Protein AF-0000000066072290 (afdb_homodimer)

Solvent-accessible surface area (backbone atoms only — not comparable to full-atom values): 31280 Å² total; per-residue (Å²): 128,79,74,74,81,82,55,67,90,73,47,62,65,49,45,51,74,60,76,35,91,54,68,43,52,48,64,50,82,91,38,39,30,73,80,40,74,50,59,90,75,32,22,35,39,33,36,28,20,38,49,52,63,26,33,28,30,53,45,26,38,44,49,14,46,31,26,32,37,37,36,24,23,70,47,59,70,38,39,53,52,44,47,54,52,46,51,52,53,20,57,74,70,73,45,81,54,48,75,46,78,45,73,34,52,67,66,39,66,68,43,37,56,54,50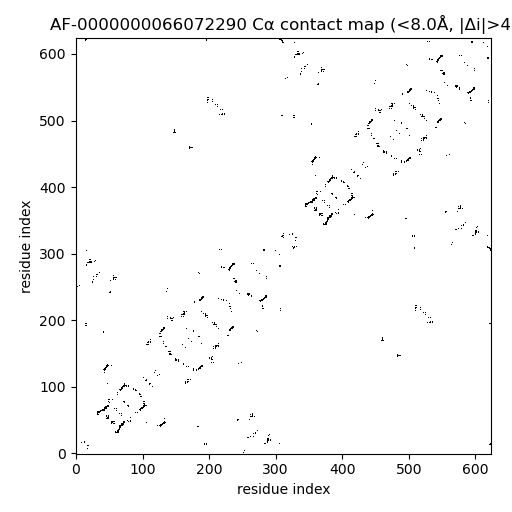,42,47,49,30,43,73,72,47,77,32,39,31,15,34,41,33,44,43,48,58,72,68,51,58,85,45,35,65,50,62,47,67,56,66,36,48,67,68,61,41,53,50,36,29,30,40,36,27,51,21,58,54,42,46,43,33,54,43,46,67,35,21,66,34,85,80,18,79,48,22,27,37,39,38,53,46,46,58,49,37,59,55,56,57,69,80,74,61,24,64,45,48,15,43,14,24,35,45,37,45,52,48,27,26,28,52,14,56,60,32,41,90,71,58,38,29,17,31,25,30,20,54,59,37,36,70,24,68,60,49,63,71,35,46,58,76,91,57,52,82,62,35,69,27,40,62,51,19,32,12,16,45,54,44,53,57,55,76,42,92,53,70,85,50,36,22,21,60,44,42,38,29,41,34,65,68,57,47,58,73,39,42,66,60,35,61,75,67,56,38,37,32,76,43,38,38,115,127,80,75,75,82,83,58,69,91,72,47,61,65,49,44,53,73,59,77,35,90,53,68,42,52,49,65,49,80,91,38,40,29,73,80,39,76,50,58,90,75,32,23,35,39,32,37,29,21,39,49,51,64,26,34,27,32,53,45,26,38,43,49,15,46,32,25,32,38,37,37,24,23,71,47,58,69,38,39,53,53,44,48,52,52,44,49,51,53,20,56,75,70,75,45,81,52,48,75,45,78,45,72,33,52,67,66,39,64,69,42,37,56,54,51,42,48,48,29,41,74,73,48,78,32,40,31,15,33,41,33,45,41,47,58,73,67,51,58,84,46,33,66,48,61,46,66,56,65,36,48,68,66,61,41,53,49,36,30,31,41,36,26,52,20,57,54,38,46,44,32,53,43,46,67,35,21,66,34,86,80,19,79,47,20,28,38,39,37,52,45,44,56,49,37,60,54,57,60,86,62,74,61,26,65,44,49,15,44,14,23,35,43,37,43,51,47,26,27,27,52,14,55,60,32,42,93,71,57,39,29,18,31,24,31,20,54,59,37,37,71,24,69,60,51,62,71,35,47,57,75,90,58,52,82,64,37,69,26,39,62,52,19,32,12,17,46,52,45,54,57,54,77,44,92,54,70,86,50,36,22,21,60,44,42,36,28,42,34,66,69,57,47,59,73,40,42,66,59,35,60,74,67,56,37,38,33,77,42,38,36,116

Secondary structure (DSSP, 8-state):
-------GGGS-GGGSS-SSSSB-SS--GGG-GGG--PPTT-EEEEES-SSHHHHHHHHHHHHTT-SEEEEEES-HHHHHHHHHHHHHHHHHHT---EEEEEE--TT-HHHHHHHHHHHHHHHTT--SEEEE-------GGGG-SSGGGS-HHHHHHHHIIIIIHHHHHHHHHHHHHTSTT-S--EEEEE--GGGG--SGGGS-HHHHHHHHHHHHHHHHHHHHTGGGT-EEEEEE------HHHHHHS-GGGGGG--S-TTHHHHHHHHHHHS--GGGTT-EEETTB-HHHHHHTHHHHHHTT-SSEEE--/-------GGGS-GGGSS-SSSSB-SS--GGG-GGG--PPTT-EEEEES-SSHHHHHHHHHHHHTT-SEEEEEES-HHHHHHHHHHHHHHHHHHT---EEEEEE--TT-HHHHHHHHHHHHHHHTT--SEEEE-------GGGG-SSGGGS-HHHHHHHHIIIIIHHHHHHHHHHHHHTSTT-S--EEEEE--GGGG--STTSS-HHHHHHHHHHHHHHHHHHHHTGGGT-EEEEEE------HHHHHHS-GGGGGG--S-TTHHHHHHHHHHHS--GGGTT-EEETTB-HHHHHHTHHHHHHTT-SSEEE--

Sequence (624 aa):
MAQPELDLSKAPAHWGMNFTETTHQQPSRSIDPSNVTFPQGYTVVVIGAGKGIGEHIAKAYVQARAENIIITSRTGSDLDRVKKELETLAQQTGQAVKVSTLVQDATKPESYTKLKDLLEEGFNGRLDTLVFCAGGGPVGTLWTPRIDETDVDEWNESIALNFTGSYYAAKYLVPLMLRPQSQGKTIVNITSAASHFTGGNITPASYSIGKLALNRFTQILGENYADQGLVVVAVHPGSSPTPGALGSMPPSLHNILTDDQGLCGAVCVWISKKKREWISGRYICATWDMDELESKKEEIVKEDKLKWRMAVMAQPELDLSKAPAHWGMNFTETTHQQPSRSIDPSNVTFPQGYTVVVIGAGKGIGEHIAKAYVQARAENIIITSRTGSDLDRVKKELETLAQQTGQAVKVSTLVQDATKPESYTKLKDLLEEGFNGRLDTLVFCAGGGPVGTLWTPRIDETDVDEWNESIALNFTGSYYAAKYLVPLMLRPQSQGKTIVNITSAASHFTGGNITPASYSIGKLALNRFTQILGENYADQGLVVVAVHPGSSPTPGALGSMPPSLHNILTDDQGLCGAVCVWISKKKREWISGRYICATWDMDELESKKEEIVKEDKLKWRMAV

Organism: Aspergillus terreus (NCBI:txid33178)

Radius of gyration: 25.0 Å; Cα contacts (8 Å, |Δi|>4): 1398; chains: 2; bounding box: 60×80×58 Å

InterPro domains:
  IPR002347 Short-chain dehydrogenase/reductase SDR [PF00106] (43-242)
  IPR002347 Short-chain dehydrogenase/reductase SDR [PR00081] (43-60)
  IPR002347 Short-chain dehydrogenase/reductase SDR [PR00081] (125-136)
  IPR002347 Short-chain dehydrogenase/reductase SDR [PR00081] (179-195)
  IPR002347 Short-chain dehydrogenase/reductase SDR [PR00081] (207-226)
  IPR002347 Short-chain dehydrogenase/reductase SDR [PR00081] (228-245)
  IPR036291 NAD(P)-binding domain superfamily [SSF51735] (40-290)

Nearest PDB structures (foldseek):
  5vn2-assembly1_D  TM=8.833E-01  e=1.466E-14  Brucella melitensis bv. 1 str. 16M
  4one-assembly1_D  TM=8.668E-01  e=1.034E-14  Brucella melitensis bv. 1 str. 16M
  4one-assembly1_C  TM=8.614E-01  e=4.175E-14  Brucella melitensis bv. 1 str. 16M
  4cr7-assembly1_H-2  TM=8.077E-01  e=1.321E-11  Flavobacterium sp. 141-8
  2c7v-assembly1_D  TM=7.344E-01  e=5.210E-12  Trypanosoma brucei brucei

pLDDT: mean 93.48, std 9.18, range [27.25, 98.94]

Foldseek 3Di:
DPQPQDDCVPPPVQLQPCVDVAFALEDDPVLQLLVAAADPLAAEEQEPCLWFLNLLLQLSVLSNQRAEYEYEEQDPVSLVVSQVVSVVSNVVSVHHHHYHYDHDDLLDLVSLVVVQVCCCVPRVLEHAEYEYPFAAFQDDQQLDPDPVRDDPVSLVVRLSRLAVSVVSNCVRNLVSCLDPNHDQLEYEYEAASLLVDDDDSQGGPSNNVSRVNNLQVQLVSLVVCVVSQHAGEYEHQAQADIPRCCVRGPPSNNVRRRGDSNQSSSVSSVPRRDRDSLRGSFYHYSGHDVVSVVVCSVVCNVVVPRHDDDDD/DPQPQPDCVPPDVVLQPCVDVAFALEDDPVLQLLVAAADPLAAEEQEPCLWFLNLLLQLSVLSNQRAEYEYEEQDPVSLVVSQVVSVVSNVVSVHHHHYHYDHDDLLDLVSLVVVQVCCCVPRVLEHAEYEYPFAAFQDDQQLDPDPVRDDPVSLVVRLSRLAVSVVSNCVRNLVSCLDPNHDQLEYEYEAASLLVDDDRSQGGPSNNVSRVNNLQVQLVSLVVCVVSQHAGEYEHQAQADIPRCVVRGPPSNNVRRRGDSNQSSSVSSVPRSDRDSLRGSFYHYSGHDVVSVVVCSVVCNVVVPRGDDDDD

Structure (mmCIF, N/CA/C/O backbone):
data_AF-0000000066072290-model_v1
#
loop_
_entity.id
_entity.type
_entity.pdbx_description
1 polymer 'Short chain dehydrogenase pgmD'
#
loop_
_atom_site.group_PDB
_atom_site.id
_atom_site.type_symbol
_atom_site.label_atom_id
_atom_site.label_alt_id
_atom_site.label_comp_id
_atom_site.label_asym_id
_atom_site.label_entity_id
_atom_site.label_seq_id
_atom_site.pdbx_PDB_ins_code
_atom_site.Cartn_x
_atom_site.Cartn_y
_atom_site.Cartn_z
_atom_site.occupancy
_atom_site.B_iso_or_equiv
_atom_site.auth_seq_id
_atom_site.auth_comp_id
_atom_site.auth_asym_id
_atom_site.auth_atom_id
_atom_site.pdbx_PDB_model_num
ATOM 1 N N . MET A 1 1 ? -30.391 2.234 1.451 1 27.25 1 MET A N 1
ATOM 2 C CA . MET A 1 1 ? -30.359 2.174 -0.007 1 27.25 1 MET A CA 1
ATOM 3 C C . MET A 1 1 ? -29.562 0.96 -0.479 1 27.25 1 MET A C 1
ATOM 5 O O . MET A 1 1 ? -28.562 0.579 0.148 1 27.25 1 MET A O 1
ATOM 9 N N . ALA A 1 2 ? -30.203 0.191 -1.23 1 35.91 2 ALA A N 1
ATOM 10 C CA . ALA A 1 2 ? -29.656 -1.027 -1.816 1 35.91 2 ALA A CA 1
ATOM 11 C C . ALA A 1 2 ? -28.266 -0.77 -2.414 1 35.91 2 ALA A C 1
ATOM 13 O O . ALA A 1 2 ? -28.047 0.269 -3.039 1 35.91 2 ALA A O 1
ATOM 14 N N . GLN A 1 3 ? -27.25 -1.228 -1.858 1 45.97 3 GLN A N 1
ATOM 15 C CA . GLN A 1 3 ? -25.938 -1.09 -2.471 1 45.97 3 GLN A CA 1
ATOM 16 C C . GLN A 1 3 ? -26.016 -1.27 -3.984 1 45.97 3 GLN A C 1
ATOM 18 O O . GLN A 1 3 ? -26.641 -2.211 -4.473 1 45.97 3 GLN A O 1
ATOM 23 N N . PRO A 1 4 ? -25.844 -0.278 -4.766 1 50.09 4 PRO A N 1
ATOM 24 C CA . PRO A 1 4 ? -25.938 -0.445 -6.219 1 50.09 4 PRO A CA 1
ATOM 25 C C . PRO A 1 4 ? -25.25 -1.725 -6.707 1 50.09 4 PRO A C 1
ATOM 27 O O . PRO A 1 4 ? -24.297 -2.193 -6.098 1 50.09 4 PRO A O 1
ATOM 30 N N . GLU A 1 5 ? -25.984 -2.57 -7.465 1 55.88 5 GLU A N 1
ATOM 31 C CA . GLU A 1 5 ? -25.453 -3.75 -8.148 1 55.88 5 GLU A CA 1
ATOM 32 C C . GLU A 1 5 ? -24.109 -3.451 -8.812 1 55.88 5 GLU A C 1
ATOM 34 O O . GLU A 1 5 ? -24 -2.516 -9.602 1 55.88 5 GLU A O 1
ATOM 39 N N . LEU A 1 6 ? -23.062 -3.799 -8.195 1 63.84 6 LEU A N 1
ATOM 40 C CA . LEU A 1 6 ? -21.734 -3.652 -8.773 1 63.84 6 LEU A CA 1
ATOM 41 C C . LEU A 1 6 ? -21.625 -4.418 -10.094 1 63.84 6 LEU A C 1
ATOM 43 O O . LEU A 1 6 ? -21.828 -5.637 -10.117 1 63.84 6 LEU A O 1
ATOM 47 N N . ASP A 1 7 ? -21.766 -3.68 -11.211 1 70.19 7 ASP A N 1
ATOM 48 C CA . ASP A 1 7 ? -21.516 -4.254 -12.531 1 70.19 7 ASP A CA 1
ATOM 49 C C . ASP A 1 7 ? -20.062 -4.039 -12.953 1 70.19 7 ASP A C 1
ATOM 51 O O . ASP A 1 7 ? -19.719 -2.99 -13.508 1 70.19 7 ASP A O 1
ATOM 55 N N . LEU A 1 8 ? -19.25 -4.984 -12.789 1 71.25 8 LEU A N 1
ATOM 56 C CA . LEU A 1 8 ? -17.812 -4.898 -13.008 1 71.25 8 LEU A CA 1
ATOM 57 C C . LEU A 1 8 ? -17.5 -4.766 -14.5 1 71.25 8 LEU A C 1
ATOM 59 O O . LEU A 1 8 ? -16.406 -4.336 -14.867 1 71.25 8 LEU A O 1
ATOM 63 N N . SER A 1 9 ? -18.484 -5.109 -15.359 1 66.56 9 SER A N 1
ATOM 64 C CA . SER A 1 9 ? -18.25 -4.961 -16.797 1 66.56 9 SER A CA 1
ATOM 65 C C . SER A 1 9 ? -18.234 -3.492 -17.188 1 66.56 9 SER A C 1
ATOM 67 O O . SER A 1 9 ? -17.703 -3.145 -18.25 1 66.56 9 SER A O 1
ATOM 69 N N . LYS A 1 10 ? -18.781 -2.691 -16.297 1 74.81 10 LYS A N 1
ATOM 70 C CA . LYS A 1 10 ? -18.812 -1.259 -16.578 1 74.81 10 LYS A CA 1
ATOM 71 C C . LYS A 1 10 ? -17.844 -0.498 -15.695 1 74.81 10 LYS A C 1
ATOM 73 O O . LYS A 1 10 ? -17.938 0.721 -15.547 1 74.81 10 LYS A O 1
ATOM 78 N N . ALA A 1 11 ? -16.953 -1.314 -15.195 1 82.88 11 ALA A N 1
ATOM 79 C CA . ALA A 1 11 ? -15.977 -0.694 -14.312 1 82.88 11 ALA A CA 1
ATOM 80 C C . ALA A 1 11 ? -14.984 0.15 -15.102 1 82.88 11 ALA A C 1
ATOM 82 O O . ALA A 1 11 ? -14.742 -0.109 -16.281 1 82.88 11 ALA A O 1
ATOM 83 N N . PRO A 1 12 ? -14.469 1.221 -14.461 1 88.44 12 PRO A N 1
ATOM 84 C CA . PRO A 1 12 ? -13.406 1.981 -15.133 1 88.44 12 PRO A CA 1
ATOM 85 C C . PRO A 1 12 ? -12.258 1.098 -15.609 1 88.44 12 PRO A C 1
ATOM 87 O O . PRO A 1 12 ? -11.953 0.081 -14.977 1 88.44 12 PRO A O 1
ATOM 90 N N . ALA A 1 13 ? -11.648 1.51 -16.719 1 89.44 13 ALA A N 1
ATOM 91 C CA . ALA A 1 13 ? -10.578 0.729 -17.344 1 89.44 13 ALA A CA 1
ATOM 92 C C . ALA A 1 13 ? -9.453 0.458 -16.344 1 89.44 13 ALA A C 1
ATOM 94 O O . ALA A 1 13 ? -8.867 -0.626 -16.344 1 89.44 13 ALA A O 1
ATOM 95 N N . HIS A 1 14 ? -9.219 1.412 -15.461 1 92.69 14 HIS A N 1
ATOM 96 C CA . HIS A 1 14 ? -8.062 1.276 -14.578 1 92.69 14 HIS A CA 1
ATOM 97 C C . HIS A 1 14 ? -8.344 0.274 -13.461 1 92.69 14 HIS A C 1
ATOM 99 O O . HIS A 1 14 ? -7.445 -0.056 -12.68 1 92.69 14 HIS A O 1
ATOM 105 N N . TRP A 1 15 ? -9.57 -0.299 -13.375 1 90.94 15 TRP A N 1
ATOM 106 C CA . TRP A 1 15 ? -9.859 -1.355 -12.414 1 90.94 15 TRP A CA 1
ATOM 107 C C . TRP A 1 15 ? -9.297 -2.693 -12.891 1 90.94 15 TRP A C 1
ATOM 109 O O . TRP A 1 15 ? -9.297 -3.674 -12.141 1 90.94 15 TRP A O 1
ATOM 119 N N . GLY A 1 16 ? -8.836 -2.727 -14.102 1 87.62 16 GLY A N 1
ATOM 120 C CA . GLY A 1 16 ? -8.07 -3.869 -14.562 1 87.62 16 GLY A CA 1
ATOM 121 C C . GLY A 1 16 ? -8.922 -5.082 -14.867 1 87.62 16 GLY A C 1
ATOM 122 O O . GLY A 1 16 ? -8.43 -6.215 -14.859 1 87.62 16 GLY A O 1
ATOM 123 N N . MET A 1 17 ? -10.172 -4.848 -15.07 1 89.69 17 MET A N 1
ATOM 124 C CA . MET A 1 17 ? -11.055 -5.988 -15.281 1 89.69 17 MET A CA 1
ATOM 125 C C . MET A 1 17 ? -11.289 -6.23 -16.766 1 89.69 17 MET A C 1
ATOM 127 O O . MET A 1 17 ? -11.602 -7.352 -17.188 1 89.69 17 MET A O 1
ATOM 131 N N . ASN A 1 18 ? -11.102 -5.211 -17.594 1 90.5 18 ASN A N 1
ATOM 132 C CA . ASN A 1 18 ? -11.477 -5.297 -19.016 1 90.5 18 ASN A CA 1
ATOM 133 C C . ASN A 1 18 ? -10.352 -4.801 -19.922 1 90.5 18 ASN A C 1
ATOM 135 O O . ASN A 1 18 ? -10.609 -4.105 -20.906 1 90.5 18 ASN A O 1
ATOM 139 N N . PHE A 1 19 ? -9.18 -5 -19.516 1 95 19 PHE A N 1
ATOM 140 C CA . PHE A 1 19 ? -8.047 -4.574 -20.344 1 95 19 PHE A CA 1
ATOM 141 C C . PHE A 1 19 ? -8.062 -5.277 -21.688 1 95 19 PHE A C 1
ATOM 143 O O . PHE A 1 19 ? -7.766 -4.66 -22.719 1 95 19 PHE A O 1
ATOM 150 N N . THR A 1 20 ? -8.305 -6.59 -21.734 1 95.44 20 THR A N 1
ATOM 151 C CA . THR A 1 20 ? -8.578 -7.258 -23 1 95.44 20 THR A CA 1
ATOM 152 C C . THR A 1 20 ? -10.055 -7.129 -23.359 1 95.44 20 THR A C 1
ATOM 154 O O . THR A 1 20 ? -10.922 -7.117 -22.484 1 95.44 20 THR A O 1
ATOM 157 N N . GLU A 1 21 ? -10.32 -7 -24.578 1 93.69 21 GLU A N 1
ATOM 158 C CA . GLU A 1 21 ? -11.703 -6.91 -25.047 1 93.69 21 GLU A CA 1
ATOM 159 C C . GLU A 1 21 ? -12.461 -8.203 -24.75 1 93.69 21 GLU A C 1
ATOM 161 O O . GLU A 1 21 ? -13.633 -8.164 -24.375 1 93.69 21 GLU A O 1
ATOM 166 N N . THR A 1 22 ? -11.828 -9.281 -25.031 1 95.06 22 THR A N 1
ATOM 167 C CA . THR A 1 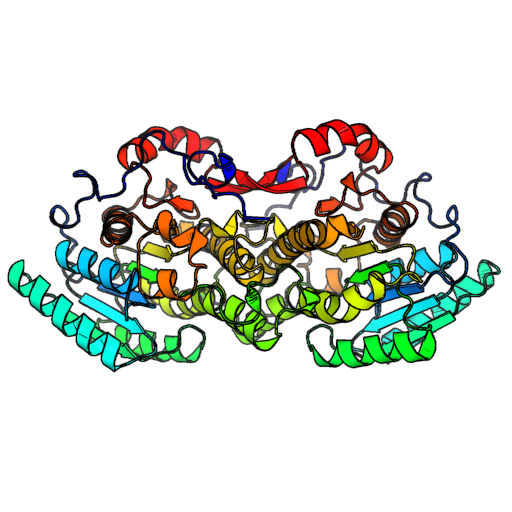22 ? -12.414 -10.594 -24.766 1 95.06 22 THR A CA 1
ATOM 168 C C . THR A 1 22 ? -12.078 -11.055 -23.359 1 95.06 22 THR A C 1
ATOM 170 O O . THR A 1 22 ? -10.938 -10.922 -22.906 1 95.06 22 THR A O 1
ATOM 173 N N . THR A 1 23 ? -13.039 -11.555 -22.609 1 94.12 23 THR A N 1
ATOM 174 C CA . THR A 1 23 ? -12.852 -12.156 -21.281 1 94.12 23 THR A CA 1
ATOM 175 C C . THR A 1 23 ? -13.445 -13.562 -21.25 1 94.12 23 THR A C 1
ATOM 177 O O . THR A 1 23 ? -14.25 -13.93 -22.094 1 94.12 23 THR A O 1
ATOM 180 N N . HIS A 1 24 ? -12.953 -14.367 -20.312 1 95.19 24 HIS A N 1
ATOM 181 C CA . HIS A 1 24 ? -13.367 -15.758 -20.188 1 95.19 24 HIS A CA 1
ATOM 182 C C . HIS A 1 24 ? -13.773 -16.078 -18.766 1 95.19 24 HIS A C 1
ATOM 184 O O . HIS A 1 24 ? -13.133 -15.625 -17.812 1 95.19 24 HIS A O 1
ATOM 190 N N . GLN A 1 25 ? -14.812 -16.891 -18.594 1 95 25 GLN A N 1
ATOM 191 C CA . GLN A 1 25 ? -15.203 -17.406 -17.281 1 95 25 GLN A CA 1
ATOM 192 C C . GLN A 1 25 ? -14.672 -18.828 -17.062 1 95 25 GLN A C 1
ATOM 194 O O . GLN A 1 25 ? -14.766 -19.359 -15.961 1 95 25 GLN A O 1
ATOM 199 N N . GLN A 1 26 ? -14.195 -19.375 -18.141 1 96.19 26 GLN A N 1
ATOM 200 C CA . GLN A 1 26 ? -13.523 -20.672 -18.156 1 96.19 26 GLN A CA 1
ATOM 201 C C . GLN A 1 26 ? -12.195 -20.594 -18.891 1 96.19 26 GLN A C 1
ATOM 203 O O . GLN A 1 26 ? -12 -19.734 -19.75 1 96.19 26 GLN A O 1
ATOM 208 N N . PRO A 1 27 ? -11.258 -21.5 -18.531 1 96.25 27 PRO A N 1
ATOM 209 C CA . PRO A 1 27 ? -10.008 -21.484 -19.281 1 96.25 27 PRO A CA 1
ATOM 210 C C . PRO A 1 27 ? -10.227 -21.703 -20.781 1 96.25 27 PRO A C 1
ATOM 212 O O . PRO A 1 27 ? -10.977 -22.594 -21.172 1 96.25 27 PRO A O 1
ATOM 215 N N . SER A 1 28 ? -9.625 -20.828 -21.562 1 94.44 28 SER A N 1
ATOM 216 C CA . SER A 1 28 ? -9.641 -21.047 -23 1 94.44 28 SER A CA 1
ATOM 217 C C . SER A 1 28 ? -8.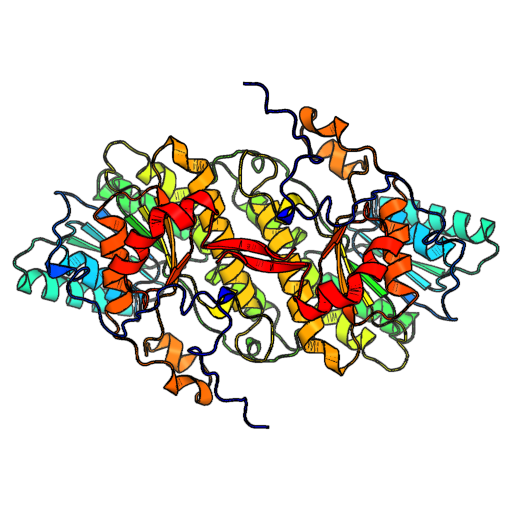758 -22.234 -23.391 1 94.44 28 SER A C 1
ATOM 219 O O . SER A 1 28 ? -7.984 -22.734 -22.562 1 94.44 28 SER A O 1
ATOM 221 N N . ARG A 1 29 ? -8.906 -22.672 -24.594 1 93.06 29 ARG A N 1
ATOM 222 C CA . ARG A 1 29 ? -8.109 -23.781 -25.094 1 93.06 29 ARG A CA 1
ATOM 223 C C . ARG A 1 29 ? -6.625 -23.453 -25.078 1 93.06 29 ARG A C 1
ATOM 225 O O . ARG A 1 29 ? -5.789 -24.312 -24.797 1 93.06 29 ARG A O 1
ATOM 232 N N . SER A 1 30 ? -6.309 -22.25 -25.281 1 94.31 30 SER A N 1
ATOM 233 C CA . SER A 1 30 ? -4.926 -21.812 -25.438 1 94.31 30 SER A CA 1
ATOM 234 C C . SER A 1 30 ? -4.172 -21.891 -24.125 1 94.31 30 SER A C 1
ATOM 236 O O . SER A 1 30 ? -2.939 -21.922 -24.109 1 94.31 30 SER A O 1
ATOM 238 N N . ILE A 1 31 ? -4.902 -21.938 -23 1 97.06 31 ILE A N 1
ATOM 239 C CA . ILE A 1 31 ? -4.184 -21.938 -21.734 1 97.06 31 ILE A CA 1
ATOM 240 C C . ILE A 1 31 ? -4.57 -23.172 -20.922 1 97.06 31 ILE A C 1
ATOM 242 O O . ILE A 1 31 ? -4.434 -23.172 -19.688 1 97.06 31 ILE A O 1
ATOM 246 N N . ASP A 1 32 ? -5.113 -24.188 -21.594 1 97.56 32 ASP A N 1
ATOM 247 C CA . ASP A 1 32 ? -5.465 -25.438 -20.922 1 97.56 32 ASP A CA 1
ATOM 248 C C . ASP A 1 32 ? -4.23 -26.109 -20.312 1 97.56 32 ASP A C 1
ATOM 250 O O . ASP A 1 32 ? -3.297 -26.469 -21.031 1 97.56 32 ASP A O 1
ATOM 254 N N . PRO A 1 33 ? -4.219 -26.312 -19.016 1 97.44 33 PRO A N 1
ATOM 255 C CA . PRO A 1 33 ? -3.029 -26.859 -18.359 1 97.44 33 PRO A CA 1
ATOM 256 C C . PRO A 1 33 ? -2.668 -28.266 -18.875 1 97.44 33 PRO A C 1
ATOM 258 O O . PRO A 1 33 ? -1.493 -28.641 -18.875 1 97.44 33 PRO A O 1
ATOM 261 N N . SER A 1 34 ? -3.633 -28.984 -19.328 1 95 34 SER A N 1
ATOM 262 C CA . SER A 1 34 ? -3.396 -30.359 -19.781 1 95 34 SER A CA 1
ATOM 263 C C . SER A 1 34 ? -2.537 -30.375 -21.047 1 95 34 SER A C 1
ATOM 265 O O . SER A 1 34 ? -2.01 -31.422 -21.422 1 95 34 SER A O 1
ATOM 267 N N . ASN A 1 35 ? -2.455 -29.203 -21.688 1 95.19 35 ASN A N 1
ATOM 268 C CA . ASN A 1 35 ? -1.646 -29.109 -22.891 1 95.19 35 ASN A CA 1
ATOM 269 C C . ASN A 1 35 ? -0.21 -28.703 -22.578 1 95.19 35 ASN A C 1
ATOM 271 O O . ASN A 1 35 ? 0.579 -28.422 -23.484 1 95.19 35 ASN A O 1
ATOM 275 N N . VAL A 1 36 ? 0.171 -28.625 -21.312 1 94.81 36 VAL A N 1
ATOM 276 C CA . VAL A 1 36 ? 1.493 -28.188 -20.875 1 94.81 36 VAL A CA 1
ATOM 277 C C . VAL A 1 36 ? 2.213 -29.344 -20.188 1 94.81 36 VAL A C 1
ATOM 279 O O . VAL A 1 36 ? 1.588 -30.141 -19.484 1 94.81 36 VAL A O 1
ATOM 282 N N . THR A 1 37 ? 3.502 -29.469 -20.5 1 94.06 37 THR A N 1
ATOM 283 C CA . THR A 1 37 ? 4.375 -30.391 -19.766 1 94.06 37 THR A CA 1
ATOM 284 C C . THR A 1 37 ? 5.609 -29.656 -19.25 1 94.06 37 THR A C 1
ATOM 286 O O . THR A 1 37 ? 6.441 -29.203 -20.031 1 94.06 37 THR A O 1
ATOM 289 N N . PHE A 1 38 ? 5.719 -29.578 -17.938 1 95.5 38 PHE A N 1
ATOM 290 C CA . PHE A 1 38 ? 6.887 -28.938 -17.359 1 95.5 38 PHE A CA 1
ATOM 291 C C . PHE A 1 38 ? 8.102 -29.859 -17.422 1 95.5 38 PHE A C 1
ATOM 293 O O . PHE A 1 38 ? 7.957 -31.078 -17.547 1 95.5 38 PHE A O 1
ATOM 300 N N . PRO A 1 39 ? 9.312 -29.281 -17.297 1 93.44 39 PRO A N 1
ATOM 301 C CA . PRO A 1 39 ? 10.531 -30.094 -17.312 1 93.44 39 PRO A CA 1
ATOM 302 C C . PRO A 1 39 ? 10.633 -31.031 -16.109 1 93.44 39 PRO A C 1
ATOM 304 O O . PRO A 1 39 ? 10 -30.781 -15.07 1 93.44 39 PRO A O 1
ATOM 307 N N . GLN A 1 40 ? 11.438 -32.062 -16.281 1 93.19 40 GLN A N 1
ATOM 308 C CA . GLN A 1 40 ? 11.656 -33.031 -15.211 1 93.19 40 GLN A CA 1
ATOM 309 C C . GLN A 1 40 ? 12.164 -32.344 -13.945 1 93.19 40 GLN A C 1
ATOM 311 O O . GLN A 1 40 ? 13.031 -31.469 -14.016 1 93.19 40 GLN A O 1
ATOM 316 N N . GLY A 1 41 ? 11.57 -32.656 -12.82 1 95.19 41 GLY A N 1
ATOM 317 C CA . GLY A 1 41 ? 12.016 -32.125 -11.539 1 95.19 41 GLY A CA 1
ATOM 318 C C . GLY A 1 41 ? 11.383 -30.781 -11.188 1 95.19 41 GLY A C 1
ATOM 319 O O . GLY A 1 41 ? 11.648 -30.234 -10.117 1 95.19 41 GLY A O 1
ATOM 320 N N . TYR A 1 42 ? 10.516 -30.297 -12.133 1 96.69 42 TYR A N 1
ATOM 321 C CA . TYR A 1 42 ? 9.906 -29 -11.914 1 96.69 42 TYR A CA 1
ATOM 322 C C . TYR A 1 42 ? 9.18 -28.953 -10.57 1 96.69 42 TYR A C 1
ATOM 324 O O . TYR A 1 42 ? 8.352 -29.812 -10.281 1 96.69 42 TYR A O 1
ATOM 332 N N . THR A 1 43 ? 9.57 -27.984 -9.695 1 98.31 43 THR A N 1
ATOM 333 C CA . THR A 1 43 ? 9.094 -27.891 -8.32 1 98.31 43 THR A CA 1
ATOM 334 C C . THR A 1 43 ? 8.273 -26.625 -8.117 1 98.31 43 THR A C 1
ATOM 336 O O . THR A 1 43 ? 8.75 -25.516 -8.391 1 98.31 43 THR A O 1
ATOM 339 N N . VAL A 1 44 ? 7.031 -26.812 -7.621 1 98.69 44 VAL A N 1
ATOM 340 C CA . VAL A 1 44 ? 6.094 -25.719 -7.402 1 98.69 44 VAL A CA 1
ATOM 341 C C . VAL A 1 44 ? 5.684 -25.672 -5.934 1 98.69 44 VAL A C 1
ATOM 343 O O . VAL A 1 44 ? 5.402 -26.719 -5.324 1 98.69 44 VAL A O 1
ATOM 346 N N . VAL A 1 45 ? 5.738 -24.516 -5.363 1 98.88 45 VAL A N 1
ATOM 347 C CA . VAL A 1 45 ? 5.156 -24.281 -4.047 1 98.88 45 VAL A CA 1
ATOM 348 C C . VAL A 1 45 ? 3.902 -23.422 -4.18 1 98.88 45 VAL A C 1
ATOM 350 O O . VAL A 1 45 ? 3.926 -22.375 -4.852 1 98.88 45 VAL A O 1
ATOM 353 N N . VAL A 1 46 ? 2.803 -23.828 -3.615 1 98.94 46 VAL A N 1
ATOM 354 C CA . VAL A 1 46 ? 1.574 -23.047 -3.531 1 98.94 46 VAL A CA 1
ATOM 355 C C . VAL A 1 46 ? 1.24 -22.766 -2.068 1 98.94 46 VAL A C 1
ATOM 357 O O . VAL A 1 46 ? 0.852 -23.688 -1.328 1 98.94 46 VAL A O 1
ATOM 360 N N . ILE A 1 47 ? 1.422 -21.547 -1.696 1 98.81 47 ILE A N 1
ATOM 361 C CA . ILE A 1 47 ? 1.087 -21.094 -0.348 1 98.81 47 ILE A CA 1
ATOM 362 C C . ILE A 1 47 ? -0.382 -20.688 -0.291 1 98.81 47 ILE A C 1
ATOM 364 O O . ILE A 1 47 ? -0.834 -19.859 -1.092 1 98.81 47 ILE A O 1
ATOM 368 N N . GLY A 1 48 ? -1.09 -21.188 0.691 1 97.88 48 GLY A N 1
ATOM 369 C CA . GLY A 1 48 ? -2.525 -20.969 0.769 1 97.88 48 GLY A CA 1
ATOM 370 C C . GLY A 1 48 ? -3.322 -21.938 -0.092 1 97.88 48 GLY A C 1
ATOM 371 O O . GLY A 1 48 ? -4.219 -21.516 -0.828 1 97.88 48 GLY A O 1
ATOM 372 N N . ALA A 1 49 ? -3.018 -23.203 -0.037 1 98.12 49 ALA A N 1
ATOM 373 C CA . ALA A 1 49 ? -3.568 -24.172 -0.984 1 98.12 49 ALA A CA 1
ATOM 374 C C . ALA A 1 49 ? -4.578 -25.094 -0.304 1 98.12 49 ALA A C 1
ATOM 376 O O . ALA A 1 49 ? -4.938 -26.141 -0.85 1 98.12 49 ALA A O 1
ATOM 377 N N . GLY A 1 50 ? -5.004 -24.781 0.885 1 96.31 50 GLY A N 1
ATOM 378 C CA . GLY A 1 50 ? -5.879 -25.672 1.64 1 96.31 50 GLY A CA 1
ATOM 379 C C . GLY A 1 50 ? -7.293 -25.719 1.092 1 96.31 50 GLY A C 1
ATOM 380 O O . GLY A 1 50 ? -8.039 -26.656 1.369 1 96.31 50 GLY A O 1
ATOM 381 N N . LYS A 1 51 ? -7.73 -24.75 0.363 1 93.06 51 LYS A N 1
ATOM 382 C CA . LYS A 1 51 ? -9.055 -24.688 -0.247 1 93.06 51 LYS A CA 1
ATOM 383 C C . LYS A 1 51 ? -9.125 -23.609 -1.312 1 93.06 51 LYS A C 1
ATOM 385 O O . LYS A 1 51 ? -8.164 -22.859 -1.499 1 93.06 51 LYS A O 1
ATOM 390 N N . GLY A 1 52 ? -10.195 -23.641 -2.045 1 94.62 52 GLY A N 1
ATOM 391 C CA . GLY A 1 52 ? -10.516 -22.531 -2.932 1 94.62 52 GLY A CA 1
ATOM 392 C C . GLY A 1 52 ? -9.523 -22.375 -4.07 1 94.62 52 GLY A C 1
ATOM 393 O O . GLY A 1 52 ? -9.219 -23.344 -4.77 1 94.62 52 GLY A O 1
ATOM 394 N N . ILE A 1 53 ? -9.102 -21.156 -4.316 1 96.5 53 ILE A N 1
ATOM 395 C CA . ILE A 1 53 ? -8.266 -20.781 -5.457 1 96.5 53 ILE A CA 1
ATOM 396 C C . ILE A 1 53 ? -6.945 -21.531 -5.398 1 96.5 53 ILE A C 1
ATOM 398 O O . ILE A 1 53 ? -6.5 -22.094 -6.402 1 96.5 53 ILE A O 1
ATOM 402 N N . GLY A 1 54 ? -6.324 -21.656 -4.195 1 98.12 54 GLY A N 1
ATOM 403 C CA . GLY A 1 54 ? -5.035 -22.312 -4.039 1 98.12 54 GLY A CA 1
ATOM 404 C C . GLY A 1 54 ? -5.074 -23.781 -4.371 1 98.12 54 GLY A C 1
ATOM 405 O O . GLY A 1 54 ? -4.148 -24.312 -4.992 1 98.12 54 GLY A O 1
ATOM 406 N N . GLU A 1 55 ? -6.168 -24.406 -3.941 1 98.12 55 GLU A N 1
ATOM 407 C CA . GLU A 1 55 ? -6.367 -25.828 -4.266 1 98.12 55 GLU A CA 1
ATOM 408 C C . GLU A 1 55 ? -6.414 -26.031 -5.777 1 98.12 55 GLU A C 1
ATOM 410 O O . GLU A 1 55 ? -5.762 -26.953 -6.297 1 98.12 55 GLU A O 1
ATOM 415 N N . HIS A 1 56 ? -7.109 -25.234 -6.449 1 98.12 56 HIS A N 1
ATOM 416 C CA . HIS A 1 56 ? -7.293 -25.406 -7.887 1 98.12 56 HIS A CA 1
ATOM 417 C C . HIS A 1 56 ? -6.043 -25 -8.656 1 98.12 56 HIS A C 1
ATOM 419 O O . HIS A 1 56 ? -5.773 -25.531 -9.734 1 98.12 56 HIS A O 1
ATOM 425 N N . ILE A 1 57 ? -5.25 -24.062 -8.125 1 98.75 57 ILE A N 1
ATOM 426 C CA . ILE A 1 57 ? -3.953 -23.766 -8.719 1 98.75 57 ILE A CA 1
ATOM 427 C C . ILE A 1 57 ? -3.053 -25 -8.641 1 98.75 57 ILE A C 1
ATOM 429 O O . ILE A 1 57 ? -2.41 -25.359 -9.633 1 98.75 57 ILE A O 1
ATOM 433 N N . ALA A 1 58 ? -3.027 -25.641 -7.473 1 98.75 58 ALA A N 1
ATOM 434 C CA . ALA A 1 58 ? -2.24 -26.859 -7.332 1 98.75 58 ALA A CA 1
ATOM 435 C C . ALA A 1 58 ? -2.699 -27.922 -8.32 1 98.75 58 ALA A C 1
ATOM 437 O O . ALA A 1 58 ? -1.875 -28.578 -8.961 1 98.75 58 ALA A O 1
ATOM 438 N N . LYS A 1 59 ? -4.02 -28.094 -8.484 1 98.25 59 LYS A N 1
ATOM 439 C CA . LYS A 1 59 ? -4.57 -29.047 -9.43 1 98.25 59 LYS A CA 1
ATOM 440 C C . LYS A 1 59 ? -4.102 -28.75 -10.852 1 98.25 59 LYS A C 1
ATOM 442 O O . LYS A 1 59 ? -3.779 -29.672 -11.609 1 98.25 59 LYS A O 1
ATOM 447 N N . ALA A 1 60 ? -4.086 -27.469 -11.219 1 98.5 60 ALA A N 1
ATOM 448 C CA . ALA A 1 60 ? -3.648 -27.078 -12.555 1 98.5 60 ALA A CA 1
ATOM 449 C C . ALA A 1 60 ? -2.203 -27.5 -12.805 1 98.5 60 ALA A C 1
ATOM 451 O O . ALA A 1 60 ? -1.856 -27.922 -13.906 1 98.5 60 ALA A O 1
ATOM 452 N N . TYR A 1 61 ? -1.315 -27.406 -11.812 1 98.38 61 TYR A N 1
ATOM 453 C CA . TYR A 1 61 ? 0.082 -27.781 -11.984 1 98.38 61 TYR A CA 1
ATOM 454 C C . TYR A 1 61 ? 0.23 -29.297 -12.07 1 98.38 61 TYR A C 1
ATOM 456 O O . TYR A 1 61 ? 1.129 -29.797 -12.742 1 98.38 61 TYR A O 1
ATOM 464 N N . VAL A 1 62 ? -0.646 -30.062 -11.367 1 97.75 62 VAL A N 1
ATOM 465 C CA . VAL A 1 62 ? -0.68 -31.516 -11.547 1 97.75 62 VAL A CA 1
ATOM 466 C C . VAL A 1 62 ? -1.045 -31.844 -12.992 1 97.75 62 VAL A C 1
ATOM 468 O O . VAL A 1 62 ? -0.384 -32.656 -13.633 1 97.75 62 VAL A O 1
ATOM 471 N N . GLN A 1 63 ? -2.074 -31.156 -13.461 1 96.69 63 GLN A N 1
ATOM 472 C CA . GLN A 1 63 ? -2.516 -31.375 -14.836 1 96.69 63 GLN A CA 1
ATOM 473 C C . GLN A 1 63 ? -1.401 -31.062 -15.828 1 96.69 63 GLN A C 1
ATOM 475 O O . GLN A 1 63 ? -1.292 -31.703 -16.875 1 96.69 63 GLN A O 1
ATOM 480 N N . ALA A 1 64 ? -0.579 -30.078 -15.492 1 96.56 64 ALA A N 1
ATOM 481 C CA . ALA A 1 64 ? 0.523 -29.656 -16.359 1 96.56 64 ALA A CA 1
ATOM 482 C C . ALA A 1 64 ? 1.766 -30.5 -16.109 1 96.56 64 ALA A C 1
ATOM 484 O O . ALA A 1 64 ? 2.844 -30.203 -16.625 1 96.56 64 ALA A O 1
ATOM 485 N N . ARG A 1 65 ? 1.677 -31.5 -15.242 1 94.25 65 ARG A N 1
ATOM 486 C CA . ARG A 1 65 ? 2.684 -32.531 -15.008 1 94.25 65 ARG A CA 1
ATOM 487 C C . ARG A 1 65 ? 3.912 -31.953 -14.312 1 94.25 65 ARG A C 1
ATOM 489 O O . ARG A 1 65 ? 5.043 -32.312 -14.648 1 94.25 65 ARG A O 1
ATOM 496 N N . ALA A 1 66 ? 3.758 -30.953 -13.484 1 96.44 66 ALA A N 1
ATOM 497 C CA . ALA A 1 66 ? 4.828 -30.594 -12.555 1 96.44 66 ALA A CA 1
ATOM 498 C C . ALA A 1 66 ? 5.137 -31.75 -11.602 1 96.44 66 ALA A C 1
ATOM 500 O O . ALA A 1 66 ? 4.234 -32.312 -10.961 1 96.44 66 ALA A O 1
ATOM 501 N N . GLU A 1 67 ? 6.359 -32.094 -11.492 1 95.94 67 GLU A N 1
ATOM 502 C CA . GLU A 1 67 ? 6.734 -33.344 -10.805 1 95.94 67 GLU A CA 1
ATOM 503 C C . GLU A 1 67 ? 6.602 -33.188 -9.289 1 95.94 67 GLU A C 1
ATOM 505 O O . GLU A 1 67 ? 6.207 -34.125 -8.602 1 95.94 67 GLU A O 1
ATOM 510 N N . ASN A 1 68 ? 7.035 -32.062 -8.734 1 97.62 68 ASN A N 1
ATOM 511 C CA . ASN A 1 68 ? 7.02 -31.828 -7.301 1 97.62 68 ASN A CA 1
ATOM 512 C C . ASN A 1 68 ? 6.102 -30.656 -6.941 1 97.62 68 ASN A C 1
ATOM 514 O O . ASN A 1 68 ? 6.309 -29.531 -7.402 1 97.62 68 ASN A O 1
ATOM 518 N N . ILE A 1 69 ? 5.086 -30.906 -6.125 1 98.38 69 ILE A N 1
ATOM 519 C CA . ILE A 1 69 ? 4.141 -29.891 -5.703 1 98.38 69 ILE A CA 1
ATOM 520 C C . ILE A 1 69 ? 4.051 -29.859 -4.18 1 98.38 69 ILE A C 1
ATOM 522 O O . ILE A 1 69 ? 3.711 -30.859 -3.551 1 98.38 69 ILE A O 1
ATOM 526 N N . ILE A 1 70 ? 4.461 -28.734 -3.578 1 98.81 70 ILE A N 1
ATOM 527 C CA . ILE A 1 70 ? 4.352 -28.5 -2.143 1 98.81 70 ILE A CA 1
ATOM 528 C C . ILE A 1 70 ? 3.205 -27.531 -1.859 1 98.81 70 ILE A C 1
ATOM 530 O O . ILE A 1 70 ? 3.166 -26.438 -2.41 1 98.81 70 ILE A O 1
ATOM 534 N N . ILE A 1 71 ? 2.238 -27.969 -1.035 1 98.81 71 ILE A N 1
ATOM 535 C CA . ILE A 1 71 ? 1.1 -27.125 -0.687 1 98.81 71 ILE A CA 1
ATOM 536 C C . ILE A 1 71 ? 1.139 -26.797 0.805 1 98.81 71 ILE A C 1
ATOM 538 O O . ILE A 1 71 ? 1.505 -27.641 1.623 1 98.81 71 ILE A O 1
ATOM 542 N N . THR A 1 72 ? 0.873 -25.547 1.152 1 98.75 72 THR A N 1
ATOM 543 C CA . THR A 1 72 ? 0.86 -25.141 2.551 1 98.75 72 THR A CA 1
ATOM 544 C C . THR A 1 72 ? -0.455 -24.453 2.898 1 98.75 72 THR A C 1
ATOM 546 O O . THR A 1 72 ? -1.117 -23.875 2.023 1 98.75 72 THR A O 1
ATOM 549 N N . SER A 1 73 ? -0.903 -24.516 4.051 1 97.81 73 SER A N 1
ATOM 550 C CA . SER A 1 73 ? -2.039 -23.828 4.652 1 97.81 73 SER A CA 1
ATOM 551 C C . SER A 1 73 ? -2.041 -23.984 6.168 1 97.81 73 SER A C 1
ATOM 553 O O . SER A 1 73 ? -1.228 -24.719 6.727 1 97.81 73 SER A O 1
ATOM 555 N N . ARG A 1 74 ? -2.939 -23.406 6.863 1 96 74 ARG A N 1
ATOM 556 C CA . ARG A 1 74 ? -2.973 -23.406 8.32 1 96 74 ARG A CA 1
ATOM 557 C C . ARG A 1 74 ? -3.65 -24.672 8.859 1 96 74 ARG A C 1
ATOM 559 O O . ARG A 1 74 ? -3.41 -25.078 10 1 96 74 ARG A O 1
ATOM 566 N N . THR A 1 75 ? -4.504 -25.266 8.023 1 97.19 75 THR A N 1
ATOM 567 C CA . THR A 1 75 ? -5.324 -26.375 8.5 1 97.19 75 THR A CA 1
ATOM 568 C C . THR A 1 75 ? -4.832 -27.688 7.926 1 97.19 75 THR A C 1
ATOM 570 O O . THR A 1 75 ? -4.984 -27.953 6.727 1 97.19 75 THR A O 1
ATOM 573 N N . GLY A 1 76 ? -4.379 -28.531 8.789 1 98.12 76 GLY A N 1
ATOM 574 C CA . GLY A 1 76 ? -3.801 -29.797 8.367 1 98.12 76 GLY A CA 1
ATOM 575 C C . GLY A 1 76 ? -4.789 -30.688 7.652 1 98.12 76 GLY A C 1
ATOM 576 O O . GLY A 1 76 ? -4.457 -31.297 6.633 1 98.12 76 GLY A O 1
ATOM 577 N N . SER A 1 77 ? -5.996 -30.766 8.133 1 98.44 77 SER A N 1
ATOM 578 C CA . SER A 1 77 ? -7.008 -31.625 7.539 1 98.44 77 SER A CA 1
ATOM 579 C C . SER A 1 77 ? -7.348 -31.188 6.117 1 98.44 77 SER A C 1
ATOM 581 O O . SER A 1 77 ? -7.629 -32.031 5.254 1 98.44 77 SER A O 1
ATOM 583 N N . ASP A 1 78 ? -7.383 -29.875 5.883 1 97.94 78 ASP A N 1
ATOM 584 C CA . ASP A 1 78 ? -7.594 -29.359 4.535 1 97.94 78 ASP A CA 1
ATOM 585 C C . ASP A 1 78 ? -6.473 -29.797 3.596 1 97.94 78 ASP A C 1
ATOM 587 O O . ASP A 1 78 ? -6.727 -30.203 2.459 1 97.94 78 ASP A O 1
ATOM 591 N N . LEU A 1 79 ? -5.266 -29.766 4.102 1 98.62 79 LEU A N 1
ATOM 592 C CA . LEU A 1 79 ? -4.113 -30.156 3.297 1 98.62 79 LEU A CA 1
ATOM 593 C C . LEU A 1 79 ? -4.156 -31.641 2.965 1 98.62 79 LEU A C 1
ATOM 595 O O . LEU A 1 79 ? -3.844 -32.031 1.841 1 98.62 79 LEU A O 1
ATOM 599 N N . ASP A 1 80 ? -4.52 -32.406 3.896 1 98.44 80 ASP A N 1
ATOM 600 C CA . ASP A 1 80 ? -4.633 -33.844 3.662 1 98.44 80 ASP A CA 1
ATOM 601 C C . ASP A 1 80 ? -5.656 -34.125 2.566 1 98.44 80 ASP A C 1
ATOM 603 O O . ASP A 1 80 ? -5.406 -34.969 1.687 1 98.44 80 ASP A O 1
ATOM 607 N N . ARG A 1 81 ? -6.758 -33.5 2.662 1 98.44 81 ARG A N 1
ATOM 608 C CA . ARG A 1 81 ? -7.797 -33.688 1.655 1 98.44 81 ARG A CA 1
ATOM 609 C C . ARG A 1 81 ? -7.293 -33.281 0.273 1 98.44 81 ARG A C 1
ATOM 611 O O . ARG A 1 81 ? -7.449 -34.031 -0.693 1 98.44 81 ARG A O 1
ATOM 618 N N . VAL A 1 82 ? -6.684 -32.156 0.176 1 98.56 82 VAL A N 1
ATOM 619 C CA . VAL A 1 82 ? -6.195 -31.641 -1.102 1 98.56 82 VAL A CA 1
ATOM 620 C C . VAL A 1 82 ? -5.113 -32.562 -1.645 1 98.56 82 VAL A C 1
ATOM 622 O O . VAL A 1 82 ? -5.086 -32.875 -2.842 1 98.56 82 VAL A O 1
ATOM 625 N N . LYS A 1 83 ? -4.191 -33 -0.804 1 98.5 83 LYS A N 1
ATOM 626 C CA . LYS A 1 83 ? -3.152 -33.938 -1.228 1 98.5 83 LYS A CA 1
ATOM 627 C C . LYS A 1 83 ? -3.76 -35.188 -1.874 1 98.5 83 LYS A C 1
ATOM 629 O O . LYS A 1 83 ? -3.328 -35.594 -2.949 1 98.5 83 LYS A O 1
ATOM 634 N N . LYS A 1 84 ? -4.758 -35.75 -1.269 1 98.06 84 LYS A N 1
ATOM 635 C CA . LYS A 1 84 ? -5.422 -36.938 -1.81 1 98.06 84 LYS A CA 1
ATOM 636 C C . LYS A 1 84 ? -6.031 -36.656 -3.178 1 98.06 84 LYS A C 1
ATOM 638 O O . LYS A 1 84 ? -5.922 -37.469 -4.098 1 98.06 84 LYS A O 1
ATOM 643 N N . GLU A 1 85 ? -6.652 -35.5 -3.268 1 97.75 85 GLU A N 1
ATOM 644 C CA . GLU A 1 85 ? -7.258 -35.125 -4.535 1 97.75 85 GLU A CA 1
ATOM 645 C C . GLU A 1 85 ? -6.203 -34.938 -5.621 1 97.75 85 GLU A C 1
ATOM 647 O O . GLU A 1 85 ? -6.402 -35.344 -6.766 1 97.75 85 GLU A O 1
ATOM 652 N N . LEU A 1 86 ? -5.109 -34.312 -5.285 1 98.06 86 LEU A N 1
ATOM 653 C CA . LEU A 1 86 ? -4.027 -34.094 -6.238 1 98.06 86 LEU A CA 1
ATOM 654 C C . LEU A 1 86 ? -3.424 -35.438 -6.688 1 98.06 86 LEU A C 1
ATOM 656 O O . LEU A 1 86 ? -3.15 -35.625 -7.875 1 98.06 86 LEU A O 1
ATOM 660 N N . GLU A 1 87 ? -3.207 -36.312 -5.793 1 96.75 87 GLU A N 1
ATOM 661 C CA . GLU A 1 87 ? -2.643 -37.625 -6.109 1 96.75 87 GLU A CA 1
ATOM 662 C C . GLU A 1 87 ? -3.582 -38.438 -7.008 1 96.75 87 GLU A C 1
ATOM 664 O O . GLU A 1 87 ? -3.137 -39.094 -7.938 1 96.75 87 GLU A O 1
ATOM 669 N N . THR A 1 88 ? -4.855 -38.344 -6.719 1 96.75 88 THR A N 1
ATOM 670 C CA . THR A 1 88 ? -5.84 -39 -7.566 1 96.75 88 THR A CA 1
ATOM 671 C C . THR A 1 88 ? -5.805 -38.438 -8.984 1 96.75 88 THR A C 1
ATOM 673 O O . THR A 1 88 ? -5.82 -39.188 -9.961 1 96.75 88 THR A O 1
ATOM 676 N N . LEU A 1 89 ? -5.777 -37.125 -9.031 1 96.44 89 LEU A N 1
ATOM 677 C CA . LEU A 1 89 ? -5.699 -36.469 -10.328 1 96.44 89 LEU A CA 1
ATOM 678 C C . LEU A 1 89 ? -4.441 -36.875 -11.086 1 96.44 89 LEU A C 1
ATOM 680 O O . LEU A 1 89 ? -4.484 -37.094 -12.297 1 96.44 89 LEU A O 1
ATOM 684 N N . ALA A 1 90 ? -3.348 -37 -10.414 1 95.62 90 ALA A N 1
ATOM 685 C CA . ALA A 1 90 ? -2.08 -37.406 -11.016 1 95.62 90 ALA A CA 1
ATOM 686 C C . ALA A 1 90 ? -2.174 -38.812 -11.602 1 95.62 90 ALA A C 1
ATOM 688 O O . ALA A 1 90 ? -1.652 -39.062 -12.688 1 95.62 90 ALA A O 1
ATOM 689 N N . GLN A 1 91 ? -2.803 -39.656 -10.922 1 93.81 91 GLN A N 1
ATOM 690 C CA . GLN A 1 91 ? -2.984 -41.031 -11.398 1 93.81 91 GLN A CA 1
ATOM 691 C C . GLN A 1 91 ? -3.783 -41.062 -12.695 1 93.81 91 GLN A C 1
ATOM 693 O O . GLN A 1 91 ? -3.467 -41.812 -13.609 1 93.81 91 GLN A O 1
ATOM 698 N N . GLN A 1 92 ? -4.711 -40.219 -12.688 1 90.44 92 GLN A N 1
ATOM 699 C CA . GLN A 1 92 ? -5.574 -40.188 -13.859 1 90.44 92 GLN A CA 1
ATOM 700 C C . GLN A 1 92 ? -4.812 -39.656 -15.078 1 90.44 92 GLN A C 1
ATOM 702 O O . GLN A 1 92 ? -5.117 -40.062 -16.203 1 90.44 92 GLN A O 1
ATOM 707 N N . THR A 1 93 ? -3.836 -38.906 -14.867 1 84.56 93 THR A N 1
ATOM 708 C CA . THR A 1 93 ? -3.07 -38.312 -15.961 1 84.56 93 THR A CA 1
ATOM 709 C C . THR A 1 93 ? -1.847 -39.156 -16.281 1 84.56 93 THR A C 1
ATOM 711 O O . THR A 1 93 ? -1.102 -38.844 -17.219 1 84.56 93 THR A O 1
ATOM 714 N N . GLY A 1 94 ? -1.615 -40.281 -15.516 1 84.12 94 GLY A N 1
ATOM 715 C CA . GLY A 1 94 ? -0.505 -41.188 -15.742 1 84.12 94 GLY A CA 1
ATOM 716 C C . GLY A 1 94 ? 0.843 -40.562 -15.398 1 84.12 94 GLY A C 1
ATOM 717 O O . GLY A 1 94 ? 1.859 -40.938 -16 1 84.12 94 GLY A O 1
ATOM 718 N N . GLN A 1 95 ? 0.796 -39.656 -14.539 1 78.25 95 GLN A N 1
ATOM 719 C CA . GLN A 1 95 ? 2.018 -38.938 -14.203 1 78.25 95 GLN A CA 1
ATOM 720 C C . GLN A 1 95 ? 2.455 -39.219 -12.766 1 78.25 95 GLN A C 1
ATOM 722 O O . GLN A 1 95 ? 1.63 -39.562 -11.922 1 78.25 95 GLN A O 1
ATOM 727 N N . ALA A 1 96 ? 3.768 -39.219 -12.625 1 85.75 96 ALA A N 1
ATOM 728 C CA . ALA A 1 96 ? 4.301 -39.312 -11.273 1 85.75 96 ALA A CA 1
ATOM 729 C C . ALA A 1 96 ? 4.441 -37.906 -10.656 1 85.75 96 ALA A C 1
ATOM 731 O O . ALA A 1 96 ? 5.227 -37.094 -11.141 1 85.75 96 ALA A O 1
ATOM 732 N N . VAL A 1 97 ? 3.555 -37.562 -9.844 1 91.56 97 VAL A N 1
ATOM 733 C CA . VAL A 1 97 ? 3.592 -36.281 -9.133 1 91.56 97 VAL A CA 1
ATOM 734 C C . VAL A 1 97 ? 3.789 -36.531 -7.637 1 91.56 97 VAL A C 1
ATOM 736 O O . VAL A 1 97 ? 3.123 -37.375 -7.051 1 91.56 97 VAL A O 1
ATOM 739 N N . LYS A 1 98 ? 4.801 -35.938 -7.078 1 95.25 98 LYS A N 1
ATOM 740 C CA . LYS A 1 98 ? 5.012 -35.969 -5.637 1 95.25 98 LYS A CA 1
ATOM 741 C C . LYS A 1 98 ? 4.367 -34.75 -4.965 1 95.25 98 LYS A C 1
ATOM 743 O O . LYS A 1 98 ? 4.754 -33.594 -5.234 1 95.25 98 LYS A O 1
ATOM 748 N N . VAL A 1 99 ? 3.381 -35.031 -4.137 1 97.44 99 VAL A N 1
ATOM 749 C CA . VAL A 1 99 ? 2.697 -33.938 -3.418 1 97.44 99 VAL A CA 1
ATOM 750 C C . VAL A 1 99 ? 3.143 -33.938 -1.957 1 97.44 99 VAL A C 1
ATOM 752 O O . VAL A 1 99 ? 3.039 -34.938 -1.263 1 97.44 99 VAL A O 1
ATOM 755 N N . SER A 1 100 ? 3.73 -32.844 -1.493 1 98.12 100 SER A N 1
ATOM 756 C CA . SER A 1 100 ? 4.109 -32.656 -0.099 1 98.12 100 SER A CA 1
ATOM 757 C C . SER A 1 100 ? 3.277 -31.562 0.549 1 98.12 100 SER A C 1
ATOM 759 O O . SER A 1 100 ? 2.795 -30.656 -0.135 1 98.12 100 SER A O 1
ATOM 761 N N . THR A 1 101 ? 3.049 -31.719 1.857 1 98.5 101 THR A N 1
ATOM 762 C CA . THR A 1 101 ? 2.26 -30.75 2.596 1 98.5 101 THR A CA 1
ATOM 763 C C . THR A 1 101 ? 3.068 -30.156 3.748 1 98.5 101 THR A C 1
ATOM 765 O O . THR A 1 101 ? 3.955 -30.812 4.293 1 98.5 101 THR A O 1
ATOM 768 N N . LEU A 1 102 ? 2.816 -28.891 4.055 1 98.5 102 LEU A N 1
ATOM 769 C CA . LEU A 1 102 ? 3.361 -28.234 5.234 1 98.5 102 LEU A CA 1
ATOM 770 C C . LEU A 1 102 ? 2.316 -27.328 5.887 1 98.5 102 LEU A C 1
ATOM 772 O O . LEU A 1 102 ? 1.812 -26.406 5.258 1 98.5 102 LEU A O 1
ATOM 776 N N . VAL A 1 103 ? 1.949 -27.656 7.148 1 98.5 103 VAL A N 1
ATOM 777 C CA . VAL A 1 103 ? 1.049 -26.797 7.914 1 98.5 103 VAL A CA 1
ATOM 778 C C . VAL A 1 103 ? 1.796 -25.547 8.391 1 98.5 103 VAL A C 1
ATOM 780 O O . VAL A 1 103 ? 2.803 -25.656 9.094 1 98.5 103 VAL A O 1
ATOM 783 N N . GLN A 1 104 ? 1.32 -24.391 7.953 1 97.12 104 GLN A N 1
ATOM 784 C CA . GLN A 1 104 ? 2.004 -23.172 8.375 1 97.12 104 GLN A CA 1
ATOM 785 C C . GLN A 1 104 ? 1.07 -21.969 8.305 1 97.12 104 GLN A C 1
ATOM 787 O O . GLN A 1 104 ? 0.079 -21.984 7.57 1 97.12 104 GLN A O 1
ATOM 792 N N . ASP A 1 105 ? 1.336 -21 9.141 1 97.56 105 ASP A N 1
ATOM 793 C CA . ASP A 1 105 ? 0.721 -19.688 9.102 1 97.56 105 ASP A CA 1
ATOM 794 C C . ASP A 1 105 ? 1.521 -18.734 8.203 1 97.56 105 ASP A C 1
ATOM 796 O O . ASP A 1 105 ? 2.65 -18.375 8.531 1 97.56 105 ASP A O 1
ATOM 800 N N . ALA A 1 106 ? 0.884 -18.344 7.07 1 97.62 106 ALA A N 1
ATOM 801 C CA . ALA A 1 106 ? 1.589 -17.562 6.055 1 97.62 106 ALA A CA 1
ATOM 802 C C . ALA A 1 106 ? 2.012 -16.203 6.605 1 97.62 106 ALA A C 1
ATOM 804 O O . ALA A 1 106 ? 2.838 -15.516 6.004 1 97.62 106 ALA A O 1
ATOM 805 N N . THR A 1 107 ? 1.42 -15.758 7.781 1 97.25 107 THR A N 1
ATOM 806 C CA . THR A 1 107 ? 1.701 -14.438 8.32 1 97.25 107 THR A CA 1
ATOM 807 C C . THR A 1 107 ? 2.877 -14.484 9.297 1 97.25 107 THR A C 1
ATOM 809 O O . THR A 1 107 ? 3.221 -13.484 9.922 1 97.25 107 THR A O 1
ATOM 812 N N . LYS A 1 108 ? 3.496 -15.648 9.469 1 97.69 108 LYS A N 1
ATOM 813 C CA . LYS A 1 108 ? 4.598 -15.82 10.406 1 97.69 108 LYS A CA 1
ATOM 814 C C . LYS A 1 108 ? 5.906 -16.109 9.68 1 97.69 108 LYS A C 1
ATOM 816 O O . LYS A 1 108 ? 6.008 -17.078 8.922 1 97.69 108 LYS A O 1
ATOM 821 N N . PRO A 1 109 ? 6.918 -15.289 9.961 1 96.75 109 PRO A N 1
ATOM 822 C CA . PRO A 1 109 ? 8.18 -15.477 9.242 1 96.75 109 PRO A CA 1
ATOM 823 C C . PRO A 1 109 ? 8.805 -16.844 9.492 1 96.75 109 PRO A C 1
ATOM 825 O O . PRO A 1 109 ? 9.438 -17.422 8.602 1 96.75 109 PRO A O 1
ATOM 828 N N . GLU A 1 110 ? 8.609 -17.406 10.656 1 96.31 110 GLU A N 1
ATOM 829 C CA . GLU A 1 110 ? 9.211 -18.688 11.008 1 96.31 110 GLU A CA 1
ATOM 830 C C . GLU A 1 110 ? 8.664 -19.812 10.117 1 96.31 110 GLU A C 1
ATOM 832 O O . GLU A 1 110 ? 9.328 -20.828 9.93 1 96.31 110 GLU A O 1
ATOM 837 N N . SER A 1 111 ? 7.465 -19.641 9.625 1 96.81 111 SER A N 1
ATOM 838 C CA . SER A 1 111 ? 6.867 -20.609 8.719 1 96.81 111 SER A CA 1
ATOM 839 C C . SER A 1 111 ? 7.723 -20.812 7.477 1 96.81 111 SER A C 1
ATOM 841 O O . SER A 1 111 ? 7.793 -21.922 6.938 1 96.81 111 SER A O 1
ATOM 843 N N . TYR A 1 112 ? 8.453 -19.844 7.078 1 98.12 112 TYR A N 1
ATOM 844 C CA . TYR A 1 112 ? 9.172 -19.891 5.812 1 98.12 112 TYR A CA 1
ATOM 845 C C . TYR A 1 112 ? 10.57 -20.469 5.996 1 98.12 112 TYR A C 1
ATOM 847 O O . TYR A 1 112 ? 11.188 -20.922 5.035 1 98.12 112 TYR A O 1
ATOM 855 N N . THR A 1 113 ? 11.062 -20.422 7.258 1 97.12 113 THR A N 1
ATOM 856 C CA . THR A 1 113 ? 12.289 -21.172 7.535 1 97.12 113 THR A CA 1
ATOM 857 C C . THR A 1 113 ? 12.047 -22.672 7.41 1 97.12 113 THR A C 1
ATOM 859 O O . THR A 1 113 ? 12.875 -23.391 6.844 1 97.12 113 THR A O 1
ATOM 862 N N . LYS A 1 114 ? 10.922 -23.125 7.867 1 97.56 114 LYS A N 1
ATOM 863 C CA . LYS A 1 114 ? 10.555 -24.531 7.77 1 97.56 114 LYS A CA 1
ATOM 864 C C . LYS A 1 114 ? 10.344 -24.953 6.312 1 97.56 114 LYS A C 1
ATOM 866 O O . LYS A 1 114 ? 10.758 -26.047 5.91 1 97.56 114 LYS A O 1
ATOM 871 N N . LEU A 1 115 ? 9.695 -24.125 5.578 1 98.44 115 LEU A N 1
ATOM 872 C CA . LEU A 1 115 ? 9.445 -24.406 4.168 1 98.44 115 LEU A CA 1
ATOM 873 C C . LEU A 1 115 ? 10.758 -24.453 3.389 1 98.44 115 LEU A C 1
ATOM 875 O O . LEU A 1 115 ? 10.953 -25.344 2.551 1 98.44 115 LEU A O 1
ATOM 879 N N . LYS A 1 116 ? 11.633 -23.5 3.666 1 98.31 116 LYS A N 1
ATOM 880 C CA . LYS A 1 116 ? 12.953 -23.5 3.049 1 98.31 116 LYS A CA 1
ATOM 881 C C . LYS A 1 116 ? 13.711 -24.797 3.369 1 98.31 116 LYS A C 1
ATOM 883 O O . LYS A 1 116 ? 14.297 -25.406 2.48 1 98.31 116 LYS A O 1
ATOM 888 N N . ASP A 1 117 ? 13.641 -25.203 4.629 1 97.88 117 ASP A N 1
ATOM 889 C CA . ASP A 1 117 ? 14.305 -26.438 5.051 1 97.88 117 ASP A CA 1
ATOM 890 C C . ASP A 1 117 ? 13.727 -27.641 4.32 1 97.88 117 ASP A C 1
ATOM 892 O O . ASP A 1 117 ? 14.469 -28.516 3.869 1 97.88 117 ASP A O 1
ATOM 896 N N . LEU A 1 118 ? 12.438 -27.672 4.223 1 97.81 118 LEU A N 1
ATOM 897 C CA . LEU A 1 118 ? 11.766 -28.75 3.51 1 97.81 118 LEU A CA 1
ATOM 898 C C . LEU A 1 118 ? 12.266 -28.844 2.072 1 97.81 118 LEU A C 1
ATOM 900 O O . LEU A 1 118 ? 12.562 -29.938 1.582 1 97.81 118 LEU A O 1
ATOM 904 N N . LEU A 1 119 ? 12.406 -27.719 1.389 1 98.06 119 LEU A N 1
ATOM 905 C CA . LEU A 1 119 ? 12.859 -27.672 0.003 1 98.06 119 LEU A CA 1
ATOM 906 C C . LEU A 1 119 ? 14.32 -28.094 -0.105 1 98.06 119 LEU A C 1
ATOM 908 O O . LEU A 1 119 ? 14.688 -28.844 -1.011 1 98.06 119 LEU A O 1
ATOM 912 N N . GLU A 1 120 ? 15.125 -27.641 0.818 1 97.31 120 GLU A N 1
ATOM 913 C CA . GLU A 1 120 ? 16.547 -27.969 0.821 1 97.31 120 GLU A CA 1
ATOM 914 C C . GLU A 1 120 ? 16.766 -29.469 1.031 1 97.31 120 GLU A C 1
ATOM 916 O O . GLU A 1 120 ? 17.562 -30.078 0.329 1 97.31 120 GLU A O 1
ATOM 921 N N . GLU A 1 121 ? 16.047 -30.016 1.919 1 96.44 121 GLU A N 1
ATOM 922 C CA . GLU A 1 121 ? 16.25 -31.406 2.312 1 96.44 121 GLU A CA 1
ATOM 923 C C . GLU A 1 121 ? 15.547 -32.344 1.351 1 96.44 121 GLU A C 1
ATOM 925 O O . GLU A 1 121 ? 16.078 -33.406 1.03 1 96.44 121 GLU A O 1
ATOM 930 N N . GLY A 1 122 ? 14.43 -31.906 0.848 1 94.88 122 GLY A N 1
ATOM 931 C CA . GLY A 1 122 ? 13.586 -32.844 0.108 1 94.88 122 GLY A CA 1
ATOM 932 C C . GLY A 1 122 ? 13.711 -32.688 -1.396 1 94.88 122 GLY A C 1
ATOM 933 O O . GLY A 1 122 ? 13.43 -33.625 -2.146 1 94.88 122 GLY A O 1
ATOM 934 N N . PHE A 1 123 ? 14.164 -31.562 -1.841 1 95.62 123 PHE A N 1
ATOM 935 C CA . PHE A 1 123 ? 14.102 -31.281 -3.271 1 95.62 123 PHE A CA 1
ATOM 936 C C . PHE A 1 123 ? 15.391 -30.625 -3.746 1 95.62 123 PHE A C 1
ATOM 938 O O . PHE A 1 123 ? 15.391 -29.859 -4.715 1 95.62 123 PHE A O 1
ATOM 945 N N . ASN A 1 124 ? 16.531 -30.812 -2.982 1 94.06 124 ASN A N 1
ATOM 946 C CA . ASN A 1 124 ? 17.844 -30.266 -3.305 1 94.06 124 ASN A CA 1
ATOM 947 C C . ASN A 1 124 ? 17.812 -28.75 -3.41 1 94.06 124 ASN A C 1
ATOM 949 O O . ASN A 1 124 ? 18.531 -28.172 -4.219 1 94.06 124 ASN A O 1
ATOM 953 N N . GLY A 1 125 ? 16.812 -28.156 -2.812 1 96.56 125 GLY A N 1
ATOM 954 C CA . GLY A 1 125 ? 16.703 -26.719 -2.783 1 96.56 125 GLY A CA 1
ATOM 955 C C . GLY A 1 125 ? 16.094 -26.141 -4.043 1 96.56 125 GLY A C 1
ATOM 956 O O . GLY A 1 125 ? 16.125 -24.922 -4.262 1 96.56 125 GLY A O 1
ATOM 957 N N . ARG A 1 126 ? 15.562 -26.984 -4.898 1 97.69 126 ARG A N 1
ATOM 958 C CA . ARG A 1 126 ? 14.984 -26.5 -6.145 1 97.69 126 ARG A CA 1
ATOM 959 C C . ARG A 1 126 ? 13.594 -25.922 -5.914 1 97.69 126 ARG A C 1
ATOM 961 O O . ARG A 1 126 ? 12.766 -26.531 -5.227 1 97.69 126 ARG A O 1
ATOM 968 N N . LEU A 1 127 ? 13.398 -24.766 -6.438 1 98.62 127 LEU A N 1
ATOM 969 C CA . LEU A 1 127 ? 12.094 -24.109 -6.5 1 98.62 127 LEU A CA 1
ATOM 970 C C . LEU A 1 127 ? 11.93 -23.359 -7.809 1 98.62 127 LEU A C 1
ATOM 972 O O . LEU A 1 127 ? 12.594 -22.328 -8.023 1 98.62 127 LEU A O 1
ATOM 976 N N . ASP A 1 128 ? 11.008 -23.844 -8.641 1 98.62 128 ASP A N 1
ATOM 977 C CA . ASP A 1 128 ? 10.852 -23.25 -9.977 1 98.62 128 ASP A CA 1
ATOM 978 C C . ASP A 1 128 ? 9.75 -22.203 -9.984 1 98.62 128 ASP A C 1
ATOM 980 O O . ASP A 1 128 ? 9.891 -21.156 -10.625 1 98.62 128 ASP A O 1
ATOM 984 N N . THR A 1 129 ? 8.641 -22.469 -9.344 1 98.81 129 THR A N 1
ATOM 985 C CA . THR A 1 129 ? 7.516 -21.547 -9.289 1 98.81 129 THR A CA 1
ATOM 986 C C . THR A 1 129 ? 6.988 -21.422 -7.863 1 98.81 129 THR A C 1
ATOM 988 O O . THR A 1 129 ? 6.785 -22.422 -7.184 1 98.81 129 THR A O 1
ATOM 991 N N . LEU A 1 130 ? 6.883 -20.266 -7.395 1 98.88 130 LEU A N 1
ATOM 992 C CA . LEU A 1 130 ? 6.23 -19.938 -6.137 1 98.88 130 LEU A CA 1
ATOM 993 C C . LEU A 1 130 ? 4.91 -19.203 -6.383 1 98.88 130 LEU A C 1
ATOM 995 O O . LEU A 1 130 ? 4.887 -18.172 -7.043 1 98.88 130 LEU A O 1
ATOM 999 N N . VAL A 1 131 ? 3.805 -19.797 -5.941 1 98.94 131 VAL A N 1
ATOM 1000 C CA . VAL A 1 131 ? 2.516 -19.109 -5.98 1 98.94 131 VAL A CA 1
ATOM 1001 C C . VAL A 1 131 ? 2.104 -18.703 -4.566 1 98.94 131 VAL A C 1
ATOM 1003 O O . VAL A 1 131 ? 1.887 -19.562 -3.707 1 98.94 131 VAL A O 1
ATOM 1006 N N . PHE A 1 132 ? 2.08 -17.484 -4.332 1 98.88 132 PHE A N 1
ATOM 1007 C CA . PHE A 1 132 ? 1.572 -16.953 -3.068 1 98.88 132 PHE A CA 1
ATOM 1008 C C . PHE A 1 132 ? 0.079 -16.672 -3.162 1 98.88 132 PHE A C 1
ATOM 1010 O O . PHE A 1 132 ? -0.325 -15.609 -3.637 1 98.88 132 PHE A O 1
ATOM 1017 N N . CYS A 1 133 ? -0.742 -17.562 -2.619 1 98.25 133 CYS A N 1
ATOM 1018 C CA . CYS A 1 133 ? -2.191 -17.469 -2.746 1 98.25 133 CYS A CA 1
ATOM 1019 C C . CYS A 1 133 ? -2.844 -17.234 -1.39 1 98.25 133 CYS A C 1
ATOM 1021 O O . CYS A 1 133 ? -4.059 -17.047 -1.305 1 98.25 133 CYS A O 1
ATOM 1023 N N . ALA A 1 134 ? -1.996 -17.281 -0.349 1 95.94 134 ALA A N 1
ATOM 1024 C CA . ALA A 1 134 ? -2.562 -17.016 0.969 1 95.94 134 ALA A CA 1
ATOM 1025 C C . ALA A 1 134 ? -3.182 -15.617 1.02 1 95.94 134 ALA A C 1
ATOM 1027 O O . ALA A 1 134 ? -2.57 -14.641 0.577 1 95.94 134 ALA A O 1
ATOM 1028 N N . GLY A 1 135 ? -4.324 -15.523 1.43 1 93.12 135 GLY A N 1
ATOM 1029 C CA . GLY A 1 135 ? -5.098 -14.289 1.521 1 93.12 135 GLY A CA 1
ATOM 1030 C C . GLY A 1 135 ? -6.523 -14.516 1.98 1 93.12 135 GLY A C 1
ATOM 1031 O O . GLY A 1 135 ? -6.969 -15.656 2.113 1 93.12 135 GLY A O 1
ATOM 1032 N N . GLY A 1 136 ? -7.191 -13.516 2.299 1 87.19 136 GLY A N 1
ATOM 1033 C CA . GLY A 1 136 ? -8.57 -13.672 2.736 1 87.19 136 GLY A CA 1
ATOM 1034 C C . GLY A 1 136 ? -9.352 -12.375 2.715 1 87.19 136 GLY A C 1
ATOM 1035 O O . GLY A 1 136 ? -8.766 -11.289 2.723 1 87.19 136 GLY A O 1
ATOM 1036 N N . GLY A 1 137 ? -10.641 -12.672 2.57 1 76.31 137 GLY A N 1
ATOM 1037 C CA . GLY A 1 137 ? -11.57 -11.555 2.504 1 76.31 137 GLY A CA 1
ATOM 1038 C C . GLY A 1 137 ? -11.859 -10.945 3.859 1 76.31 137 GLY A C 1
ATOM 1039 O O . GLY A 1 137 ? -11.422 -11.461 4.887 1 76.31 137 GLY A O 1
ATOM 1040 N N . PRO A 1 138 ? -12.664 -9.875 3.842 1 70.19 138 PRO A N 1
ATOM 1041 C CA . PRO A 1 138 ? -13.055 -9.094 5.02 1 70.19 138 PRO A CA 1
ATOM 1042 C C . PRO A 1 138 ? -13.906 -9.906 6 1 70.19 138 PRO A C 1
ATOM 1044 O O .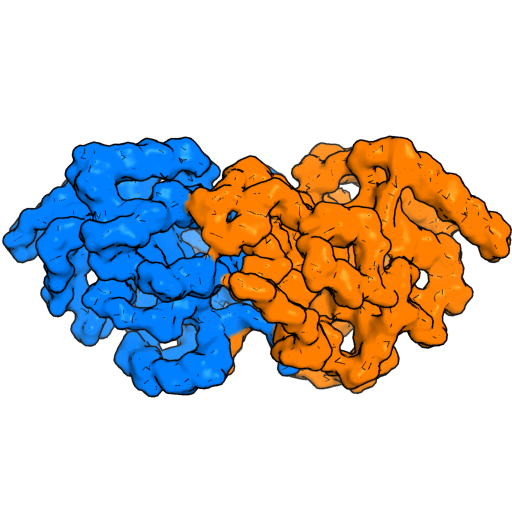 PRO A 1 138 ? -14.703 -10.75 5.582 1 70.19 138 PRO A O 1
ATOM 1047 N N . VAL A 1 139 ? -13.586 -9.805 7.215 1 77.12 139 VAL A N 1
ATOM 1048 C CA . VAL A 1 139 ? -14.375 -10.453 8.258 1 77.12 139 VAL A CA 1
ATOM 1049 C C . VAL A 1 139 ? -14.703 -9.453 9.359 1 77.12 139 VAL A C 1
ATOM 1051 O O . VAL A 1 139 ? -14.102 -8.375 9.43 1 77.12 139 VAL A O 1
ATOM 1054 N N . GLY A 1 140 ? -15.664 -9.711 10.031 1 85 140 GLY A N 1
ATOM 1055 C CA . GLY A 1 140 ? -15.977 -8.961 11.242 1 85 140 GLY A CA 1
ATOM 1056 C C . GLY A 1 140 ? -16.328 -7.516 10.969 1 85 140 GLY A C 1
ATOM 1057 O O . GLY A 1 140 ? -17.203 -7.23 10.148 1 85 140 GLY A O 1
ATOM 1058 N N . THR A 1 141 ? -15.609 -6.633 11.602 1 87.25 141 THR A N 1
ATOM 1059 C CA . THR A 1 141 ? -15.969 -5.219 11.586 1 87.25 141 THR A CA 1
ATOM 1060 C C . THR A 1 141 ? -15.375 -4.52 10.367 1 87.25 141 THR A C 1
ATOM 1062 O O . THR A 1 141 ? -15.57 -3.316 10.18 1 87.25 141 THR A O 1
ATOM 1065 N N . LEU A 1 142 ? -14.75 -5.273 9.516 1 88.62 142 LEU A N 1
ATOM 1066 C CA . LEU A 1 142 ? -13.969 -4.641 8.453 1 88.62 142 LEU A CA 1
ATOM 1067 C C . LEU A 1 142 ? -14.875 -4.164 7.324 1 88.62 142 LEU A C 1
ATOM 1069 O O . LEU A 1 142 ? -14.445 -3.383 6.469 1 88.62 142 LEU A O 1
ATOM 1073 N N . TRP A 1 143 ? -16.109 -4.586 7.371 1 86.81 143 TRP A N 1
ATOM 1074 C CA . TRP A 1 143 ? -17.031 -4.199 6.305 1 86.81 143 TRP A CA 1
ATOM 1075 C C . TRP A 1 143 ? -17.703 -2.863 6.617 1 86.81 143 TRP A C 1
ATOM 1077 O O . TRP A 1 143 ? -18.453 -2.328 5.793 1 86.81 143 TRP A O 1
ATOM 1087 N N . THR A 1 144 ? -17.375 -2.293 7.711 1 85.88 144 THR A N 1
ATOM 1088 C CA . THR A 1 144 ? -17.891 -0.964 8.016 1 85.88 144 THR A CA 1
ATOM 1089 C C . THR A 1 144 ? -17.234 0.09 7.129 1 85.88 144 THR A C 1
ATOM 1091 O O . THR A 1 144 ? -16.031 0.053 6.902 1 85.88 144 THR A O 1
ATOM 1094 N N . PRO A 1 145 ? -18.016 0.953 6.574 1 80.31 145 PRO A N 1
ATOM 1095 C CA . PRO A 1 145 ? -17.438 2.027 5.77 1 80.31 145 PRO A CA 1
ATOM 1096 C C . PRO A 1 145 ? -16.609 3.006 6.598 1 80.31 145 PRO A C 1
ATOM 1098 O O . PRO A 1 145 ? -15.695 3.643 6.074 1 80.31 145 PRO A O 1
ATOM 1101 N N . ARG A 1 146 ? -16.938 3.123 7.777 1 90.06 146 ARG A N 1
ATOM 1102 C CA . ARG A 1 146 ? -16.234 4.074 8.633 1 90.06 146 ARG A CA 1
ATOM 1103 C C . ARG A 1 146 ? -15.023 3.432 9.289 1 90.06 146 ARG A C 1
ATOM 1105 O O . ARG A 1 146 ? -15.148 2.41 9.969 1 90.06 146 ARG A O 1
ATOM 1112 N N . ILE A 1 147 ? -13.875 4.055 9.102 1 93.44 147 ILE A N 1
ATOM 1113 C CA . ILE A 1 147 ? -12.578 3.539 9.531 1 93.44 147 ILE A CA 1
ATOM 1114 C C . ILE A 1 147 ? -12.531 3.467 11.062 1 93.44 147 ILE A C 1
ATOM 1116 O O . ILE A 1 147 ? -11.93 2.553 11.625 1 93.44 147 ILE A O 1
ATOM 1120 N N . ASP A 1 148 ? -13.25 4.387 11.703 1 94.62 148 ASP A N 1
ATOM 1121 C CA . ASP A 1 148 ? -13.211 4.469 13.156 1 94.62 148 ASP A CA 1
ATOM 1122 C C . ASP A 1 148 ? -13.961 3.305 13.797 1 94.62 148 ASP A C 1
ATOM 1124 O O . ASP A 1 148 ? -13.82 3.045 14.992 1 94.62 148 ASP A O 1
ATOM 1128 N N . GLU A 1 149 ? -14.695 2.572 13.031 1 94.5 149 GLU A N 1
ATOM 1129 C CA . GLU A 1 149 ? -15.5 1.465 13.539 1 94.5 149 GLU A CA 1
ATOM 1130 C C . GLU A 1 149 ? -14.812 0.125 13.297 1 94.5 149 GLU A C 1
ATOM 1132 O O . GLU A 1 149 ? -15.312 -0.92 13.719 1 94.5 149 GLU A O 1
ATOM 1137 N N . THR A 1 150 ? -13.727 0.102 12.648 1 94.19 150 THR A N 1
ATOM 1138 C CA . THR A 1 150 ? -13.016 -1.135 12.352 1 94.19 150 THR A CA 1
ATOM 1139 C C . THR A 1 150 ? -12.133 -1.543 13.523 1 94.19 150 THR A C 1
ATOM 1141 O O . THR A 1 150 ? -11.523 -0.693 14.18 1 94.19 150 THR A O 1
ATOM 1144 N N . ASP A 1 151 ? -12.117 -2.787 13.797 1 96.12 151 ASP A N 1
ATOM 1145 C CA . ASP A 1 151 ? -11.328 -3.316 14.906 1 96.12 151 ASP A CA 1
ATOM 1146 C C . ASP A 1 151 ? -9.836 -3.322 14.555 1 96.12 151 ASP A C 1
ATOM 1148 O O . ASP A 1 151 ? -9.453 -3.699 13.445 1 96.12 151 ASP A O 1
ATOM 1152 N N . VAL A 1 152 ? -8.992 -2.951 15.562 1 96.69 152 VAL A N 1
ATOM 1153 C CA . VAL A 1 152 ? -7.559 -2.793 15.344 1 96.69 152 VAL A CA 1
ATOM 1154 C C . VAL A 1 152 ? -6.938 -4.145 15.008 1 96.69 152 VAL A C 1
ATOM 1156 O O . VAL A 1 152 ? -6.145 -4.254 14.062 1 96.69 152 VAL A O 1
ATOM 1159 N N . ASP A 1 153 ? -7.219 -5.129 15.742 1 96.19 153 ASP A N 1
ATOM 1160 C CA . ASP A 1 153 ? -6.641 -6.449 15.516 1 96.19 153 ASP A CA 1
ATOM 1161 C C . ASP A 1 153 ? -7.066 -7.004 14.156 1 96.19 153 ASP A C 1
ATOM 1163 O O . ASP A 1 153 ? -6.254 -7.582 13.43 1 96.19 153 ASP A O 1
ATOM 1167 N N . GLU A 1 154 ? -8.367 -6.867 13.781 1 95.5 154 GLU A N 1
ATOM 1168 C CA . GLU A 1 154 ? -8.852 -7.305 12.477 1 95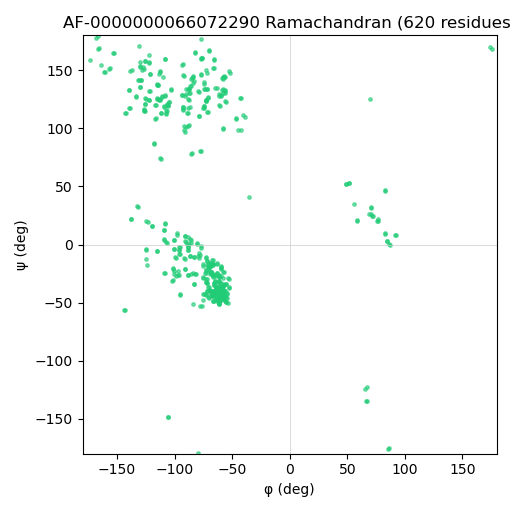.5 154 GLU A CA 1
ATOM 1169 C C . GLU A 1 154 ? -8.109 -6.59 11.352 1 95.5 154 GLU A C 1
ATOM 1171 O O . GLU A 1 154 ? -7.73 -7.215 10.352 1 95.5 154 GLU A O 1
ATOM 1176 N N . TRP A 1 155 ? -7.906 -5.285 11.539 1 96 155 TRP A N 1
ATOM 1177 C CA . TRP A 1 155 ? -7.203 -4.484 10.539 1 96 155 TRP A CA 1
ATOM 1178 C C . TRP A 1 155 ? -5.777 -4.992 10.344 1 96 155 TRP A C 1
ATOM 1180 O O . TRP A 1 155 ? -5.359 -5.254 9.211 1 96 155 TRP A O 1
ATOM 1190 N N . ASN A 1 156 ? -5.09 -5.145 11.414 1 96.31 156 ASN A N 1
ATOM 1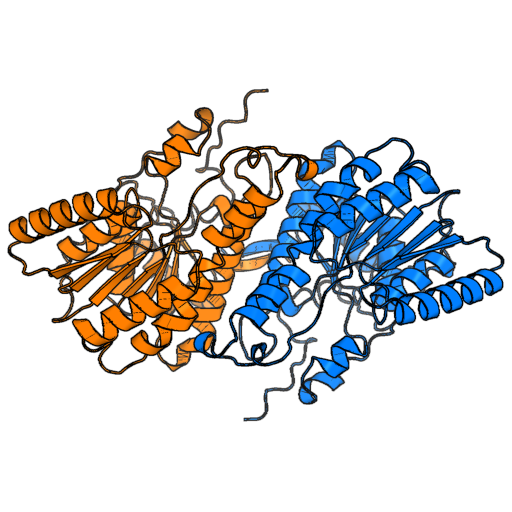191 C CA . ASN A 1 156 ? -3.695 -5.57 11.352 1 96.31 156 ASN A CA 1
ATOM 1192 C C . ASN A 1 156 ? -3.566 -6.98 10.781 1 96.31 156 ASN A C 1
ATOM 1194 O O . ASN A 1 156 ? -2.65 -7.258 10 1 96.31 156 ASN A O 1
ATOM 1198 N N . GLU A 1 157 ? -4.43 -7.848 11.141 1 95.44 157 GLU A N 1
ATOM 1199 C CA . GLU A 1 157 ? -4.434 -9.203 10.609 1 95.44 157 GLU A CA 1
ATOM 1200 C C . GLU A 1 157 ? -4.688 -9.203 9.102 1 95.44 157 GLU A C 1
ATOM 1202 O O . GLU A 1 157 ? -4.082 -9.984 8.367 1 95.44 157 GLU A O 1
ATOM 1207 N N . SER A 1 158 ? -5.609 -8.375 8.703 1 95.94 158 SER A N 1
ATOM 1208 C CA . SER A 1 158 ? -5.922 -8.258 7.285 1 95.94 158 SER A CA 1
ATOM 1209 C C . SER A 1 158 ? -4.695 -7.832 6.484 1 95.94 158 SER A C 1
ATOM 1211 O O . SER A 1 158 ? -4.398 -8.414 5.438 1 95.94 158 SER A O 1
ATOM 1213 N N . ILE A 1 159 ? -3.908 -6.863 6.957 1 97.19 159 ILE A N 1
ATOM 1214 C CA . ILE A 1 159 ? -2.707 -6.391 6.277 1 97.19 159 ILE A CA 1
ATOM 1215 C C . ILE A 1 159 ? -1.649 -7.488 6.273 1 97.19 159 ILE A C 1
ATOM 1217 O O . ILE A 1 159 ? -1.027 -7.758 5.242 1 97.19 159 ILE A O 1
ATOM 1221 N N . ALA A 1 160 ? -1.483 -8.133 7.367 1 96.75 160 ALA A N 1
ATOM 1222 C CA . ALA A 1 160 ? -0.493 -9.203 7.484 1 96.75 160 ALA A CA 1
ATOM 1223 C C . ALA A 1 160 ? -0.783 -10.328 6.5 1 96.75 160 ALA A C 1
ATOM 1225 O O . ALA A 1 160 ? 0.123 -10.82 5.82 1 96.75 160 ALA A O 1
ATOM 1226 N N . LEU A 1 161 ? -2.002 -10.695 6.438 1 96.19 161 LEU A N 1
ATOM 1227 C CA . LEU A 1 161 ? -2.422 -11.836 5.625 1 96.19 161 LEU A CA 1
ATOM 1228 C C . LEU A 1 161 ? -2.352 -11.5 4.137 1 96.19 161 LEU A C 1
ATOM 1230 O O . LEU A 1 161 ? -1.921 -12.328 3.33 1 96.19 161 LEU A O 1
ATOM 1234 N N . ASN A 1 162 ? -2.746 -10.305 3.789 1 97.38 162 ASN A N 1
ATOM 1235 C CA . ASN A 1 162 ? -2.936 -9.984 2.379 1 97.38 162 ASN A CA 1
ATOM 1236 C C . ASN A 1 162 ? -1.705 -9.305 1.785 1 97.38 162 ASN A C 1
ATOM 1238 O O . ASN A 1 162 ? -1.649 -9.055 0.581 1 97.38 162 ASN A O 1
ATOM 1242 N N . PHE A 1 163 ? -0.711 -9.023 2.619 1 98.06 163 PHE A N 1
ATOM 1243 C CA . PHE A 1 163 ? 0.481 -8.391 2.059 1 98.06 163 PHE A CA 1
ATOM 1244 C C . PHE A 1 163 ? 1.738 -8.906 2.75 1 98.06 163 PHE A C 1
ATOM 1246 O O . PHE A 1 163 ? 2.592 -9.531 2.115 1 98.06 163 PHE A O 1
ATOM 1253 N N . THR A 1 164 ? 1.908 -8.828 4.055 1 97.81 164 THR A N 1
ATOM 1254 C CA . THR A 1 164 ? 3.174 -9.023 4.75 1 97.81 164 THR A CA 1
ATOM 1255 C C . THR A 1 164 ? 3.703 -10.438 4.523 1 97.81 164 THR A C 1
ATOM 1257 O O . THR A 1 164 ? 4.914 -10.641 4.402 1 97.81 164 THR A O 1
ATOM 1260 N N . GLY A 1 165 ? 2.863 -11.375 4.461 1 98.19 165 GLY A N 1
ATOM 1261 C CA . GLY A 1 165 ? 3.254 -12.75 4.238 1 98.19 165 GLY A CA 1
ATOM 1262 C C . GLY A 1 165 ? 4.027 -12.953 2.947 1 98.19 165 GLY A C 1
ATOM 1263 O O . GLY A 1 165 ? 4.934 -13.781 2.883 1 98.19 165 GLY A O 1
ATOM 1264 N N . SER A 1 166 ? 3.672 -12.211 1.907 1 98.25 166 SER A N 1
ATOM 1265 C CA . SER A 1 166 ? 4.363 -12.328 0.626 1 98.25 166 SER A CA 1
ATOM 1266 C C . SER A 1 166 ? 5.812 -11.867 0.734 1 98.25 166 SER A C 1
ATOM 1268 O O . SER A 1 166 ? 6.688 -12.398 0.05 1 98.25 166 SER A O 1
ATOM 1270 N N . TYR A 1 167 ? 6.094 -10.836 1.578 1 98.12 167 TYR A N 1
ATOM 1271 C CA . TYR A 1 167 ? 7.469 -10.422 1.844 1 98.12 167 TYR A CA 1
ATOM 1272 C C . TYR A 1 167 ? 8.266 -11.562 2.477 1 98.12 167 TYR A C 1
ATOM 1274 O O . TYR A 1 167 ? 9.398 -11.836 2.072 1 98.12 167 TYR A O 1
ATOM 1282 N N . TYR A 1 168 ? 7.656 -12.219 3.494 1 98.62 168 TYR A N 1
ATOM 1283 C CA . TYR A 1 168 ? 8.352 -13.328 4.137 1 98.62 168 TYR A CA 1
ATOM 1284 C C . TYR A 1 168 ? 8.68 -14.422 3.127 1 98.62 168 TYR A C 1
ATOM 1286 O O . TYR A 1 168 ? 9.797 -14.945 3.104 1 98.62 168 TYR A O 1
ATOM 1294 N N . ALA A 1 169 ? 7.688 -14.75 2.322 1 98.62 169 ALA A N 1
ATOM 1295 C CA . ALA A 1 169 ? 7.906 -15.766 1.302 1 98.62 169 ALA A CA 1
ATOM 1296 C C . ALA A 1 169 ? 9.086 -15.406 0.405 1 98.62 169 ALA A C 1
ATOM 1298 O O . ALA A 1 169 ? 9.977 -16.234 0.176 1 98.62 169 ALA A O 1
ATOM 1299 N N . ALA A 1 170 ? 9.086 -14.148 -0.093 1 97.88 170 ALA A N 1
ATOM 1300 C CA . ALA A 1 170 ? 10.156 -13.703 -0.986 1 97.88 170 ALA A CA 1
ATOM 1301 C C . ALA A 1 170 ? 11.508 -13.734 -0.279 1 97.88 170 ALA A C 1
ATOM 1303 O O . ALA A 1 170 ? 12.492 -14.219 -0.833 1 97.88 170 ALA A O 1
ATOM 1304 N N . LYS A 1 171 ? 11.562 -13.203 0.93 1 97.81 171 LYS A N 1
ATOM 1305 C CA . LYS A 1 171 ? 12.812 -13.125 1.683 1 97.81 171 LYS A CA 1
ATOM 1306 C C . LYS A 1 171 ? 13.461 -14.5 1.804 1 97.81 171 LYS A C 1
ATOM 1308 O O . LYS A 1 171 ? 14.672 -14.641 1.595 1 97.81 171 LYS A O 1
ATOM 1313 N N . TYR A 1 172 ? 12.719 -15.484 2.061 1 98.19 172 TYR A N 1
ATOM 1314 C CA . TYR A 1 172 ? 13.289 -16.766 2.43 1 98.19 172 TYR A CA 1
ATOM 1315 C C . TYR A 1 172 ? 13.391 -17.688 1.218 1 98.19 172 TYR A C 1
ATOM 1317 O O . TYR A 1 172 ? 14.258 -18.562 1.163 1 98.19 172 TYR A O 1
ATOM 1325 N N . LEU A 1 173 ? 12.562 -17.531 0.176 1 98.5 173 LEU A N 1
ATOM 1326 C CA . LEU A 1 173 ? 12.469 -18.547 -0.868 1 98.5 173 LEU A CA 1
ATOM 1327 C C . LEU A 1 173 ? 13.102 -18.047 -2.164 1 98.5 173 LEU A C 1
ATOM 1329 O O . LEU A 1 173 ? 13.516 -18.859 -3 1 98.5 173 LEU A O 1
ATOM 1333 N N . VAL A 1 174 ? 13.195 -16.734 -2.393 1 98.12 174 VAL A N 1
ATOM 1334 C CA . VAL A 1 174 ? 13.766 -16.203 -3.627 1 98.12 174 VAL A CA 1
ATOM 1335 C C . VAL A 1 174 ? 15.203 -16.703 -3.783 1 98.12 174 VAL A C 1
ATOM 1337 O O . VAL A 1 174 ? 15.617 -17.078 -4.879 1 98.12 174 VAL A O 1
ATOM 1340 N N . PRO A 1 175 ? 16.031 -16.766 -2.67 1 97.56 175 PRO A N 1
ATOM 1341 C CA . PRO A 1 175 ? 17.391 -17.266 -2.832 1 97.56 175 PRO A CA 1
ATOM 1342 C C . PRO A 1 175 ? 17.438 -18.672 -3.426 1 97.56 175 PRO A C 1
ATOM 1344 O O . PRO A 1 175 ? 18.359 -18.984 -4.184 1 97.56 175 PRO A O 1
ATOM 1347 N N . LEU A 1 176 ? 16.484 -19.484 -3.109 1 98 176 LEU A N 1
ATOM 1348 C CA . LEU A 1 176 ? 16.422 -20.828 -3.689 1 98 176 LEU A CA 1
ATOM 1349 C C . LEU A 1 176 ? 16.094 -20.75 -5.18 1 98 176 LEU A C 1
ATOM 1351 O O . LEU A 1 176 ? 16.688 -21.484 -5.98 1 98 176 LEU A O 1
ATOM 1355 N N . MET A 1 177 ? 15.211 -19.844 -5.535 1 97.88 177 MET A N 1
ATOM 1356 C CA . MET A 1 177 ? 14.734 -19.719 -6.91 1 97.88 177 MET A CA 1
ATOM 1357 C C . MET A 1 177 ? 15.844 -19.219 -7.828 1 97.88 177 MET A C 1
ATOM 1359 O O . MET A 1 177 ? 15.781 -19.406 -9.047 1 97.88 177 MET A O 1
ATOM 1363 N N . LEU A 1 178 ? 16.812 -18.547 -7.254 1 96.81 178 LEU A N 1
ATOM 1364 C CA . LEU A 1 178 ? 17.875 -17.938 -8.047 1 96.81 178 LEU A CA 1
ATOM 1365 C C . LEU A 1 178 ? 19.031 -18.922 -8.266 1 96.81 178 LEU A C 1
ATOM 1367 O O . LEU A 1 178 ? 19.969 -18.625 -9.016 1 96.81 178 LEU A O 1
ATOM 1371 N N . ARG A 1 179 ? 18.938 -20.078 -7.719 1 96.31 179 ARG A N 1
ATOM 1372 C CA . ARG A 1 179 ? 19.969 -21.094 -7.891 1 96.31 179 ARG A CA 1
ATOM 1373 C C . ARG A 1 179 ? 19.875 -21.734 -9.273 1 96.31 179 ARG A C 1
ATOM 1375 O O . ARG A 1 179 ? 18.828 -21.688 -9.914 1 96.31 179 ARG A O 1
ATOM 1382 N N . PRO A 1 180 ? 20.922 -22.359 -9.727 1 93.38 180 PRO A N 1
ATOM 1383 C CA . PRO A 1 180 ? 21 -22.891 -11.086 1 93.38 180 PRO A CA 1
ATOM 1384 C C . PRO A 1 180 ? 20.031 -24.047 -11.312 1 93.38 180 PRO A C 1
ATOM 1386 O O . PRO A 1 180 ? 19.578 -24.281 -12.445 1 93.38 180 PRO A O 1
ATOM 1389 N N . GLN A 1 181 ? 19.688 -24.703 -10.281 1 91.69 181 GLN A N 1
ATOM 1390 C CA . GLN A 1 181 ? 18.812 -25.859 -10.445 1 91.69 181 GLN A CA 1
ATOM 1391 C C . GLN A 1 181 ? 17.359 -25.422 -10.711 1 91.69 181 GLN A C 1
ATOM 1393 O O . GLN A 1 181 ? 16.531 -26.234 -11.125 1 91.69 181 GLN A O 1
ATOM 1398 N N . SER A 1 182 ? 17.109 -24.203 -10.383 1 91.12 182 SER A N 1
ATOM 1399 C CA . SER A 1 182 ? 15.789 -23.656 -10.664 1 91.12 182 SER A CA 1
ATOM 1400 C C . SER A 1 182 ? 15.711 -23.078 -12.078 1 91.12 182 SER A C 1
ATOM 1402 O O . SER A 1 182 ? 16.422 -22.141 -12.414 1 91.12 182 SER A O 1
ATOM 1404 N N . GLN A 1 183 ? 14.852 -23.641 -12.875 1 88.19 183 GLN A N 1
ATOM 1405 C CA . GLN A 1 183 ? 14.742 -23.188 -14.266 1 88.19 183 GLN A CA 1
ATOM 1406 C C . GLN A 1 183 ? 13.555 -22.25 -14.453 1 88.19 183 GLN A C 1
ATOM 1408 O O . GLN A 1 183 ? 13.531 -21.438 -15.375 1 88.19 183 GLN A O 1
ATOM 1413 N N . GLY A 1 184 ? 12.602 -22.328 -13.688 1 94.12 184 GLY A N 1
ATOM 1414 C CA . GLY A 1 184 ? 11.383 -21.547 -13.836 1 94.12 184 GLY A CA 1
ATOM 1415 C C . GLY A 1 184 ? 11.539 -20.109 -13.359 1 94.12 184 GLY A C 1
ATOM 1416 O O . GLY A 1 184 ? 11.328 -19.172 -14.125 1 94.12 184 GLY A O 1
ATOM 1417 N N . LYS A 1 185 ? 12.016 -19.906 -12.125 1 97.81 185 LYS A N 1
ATOM 1418 C CA . LYS A 1 185 ? 12.242 -18.609 -11.492 1 97.81 185 LYS A CA 1
ATOM 1419 C C . LYS A 1 185 ? 11.023 -17.703 -11.648 1 97.81 185 LYS A C 1
ATOM 1421 O O . LYS A 1 185 ? 11.141 -16.562 -12.102 1 97.81 185 LYS A O 1
ATOM 1426 N N . THR A 1 186 ? 9.852 -18.203 -11.281 1 98.69 186 THR A N 1
ATOM 1427 C CA . THR A 1 186 ? 8.594 -17.5 -11.453 1 98.69 186 THR A CA 1
ATOM 1428 C C . THR A 1 186 ? 7.844 -17.391 -10.125 1 98.69 186 THR A C 1
ATOM 1430 O O . THR A 1 186 ? 7.695 -18.375 -9.414 1 98.69 186 THR A O 1
ATOM 1433 N N . ILE A 1 187 ? 7.492 -16.203 -9.75 1 98.88 187 ILE A N 1
ATOM 1434 C CA . ILE A 1 187 ? 6.605 -15.969 -8.617 1 98.88 187 ILE A CA 1
ATOM 1435 C C . ILE A 1 187 ? 5.266 -15.43 -9.117 1 98.88 187 ILE A C 1
ATOM 1437 O O . ILE A 1 187 ? 5.223 -14.516 -9.945 1 98.88 187 ILE A O 1
ATOM 1441 N N . VAL A 1 188 ? 4.16 -16.031 -8.734 1 98.94 188 VAL A N 1
ATOM 1442 C CA . VAL A 1 188 ? 2.814 -15.516 -8.969 1 98.94 188 VAL A CA 1
ATOM 1443 C C . VAL A 1 188 ? 2.18 -15.109 -7.641 1 98.94 188 VAL A C 1
ATOM 1445 O O . VAL A 1 188 ? 1.951 -15.953 -6.773 1 98.94 188 VAL A O 1
ATOM 1448 N N . ASN A 1 189 ? 1.947 -13.852 -7.453 1 98.88 189 ASN A N 1
ATOM 1449 C CA . ASN A 1 189 ? 1.204 -13.336 -6.309 1 98.88 189 ASN A CA 1
ATOM 1450 C C . ASN A 1 189 ? -0.279 -13.18 -6.629 1 98.88 189 ASN A C 1
ATOM 1452 O O . ASN A 1 189 ? -0.647 -12.406 -7.52 1 98.88 189 ASN A O 1
ATOM 1456 N N . ILE A 1 190 ? -1.125 -13.891 -5.918 1 98.69 190 ILE A N 1
ATOM 1457 C CA . ILE A 1 190 ? -2.561 -13.766 -6.145 1 98.69 190 ILE A CA 1
ATOM 1458 C C . ILE A 1 190 ? -3.078 -12.5 -5.453 1 98.69 190 ILE A C 1
ATOM 1460 O O . ILE A 1 190 ? -3.096 -12.422 -4.223 1 98.69 190 ILE A O 1
ATOM 1464 N N . THR A 1 191 ? -3.439 -11.578 -6.227 1 97.94 191 THR A N 1
ATOM 1465 C CA . THR A 1 191 ? -3.945 -10.297 -5.742 1 97.94 191 THR A CA 1
ATOM 1466 C C . THR A 1 191 ? -5.457 -10.203 -5.938 1 97.94 191 THR A C 1
ATOM 1468 O O . THR A 1 191 ? -6.172 -11.195 -5.762 1 97.94 191 THR A O 1
ATOM 1471 N N . SER A 1 192 ? -5.984 -9.023 -6.168 1 95.19 192 SER A N 1
ATOM 1472 C CA . SER A 1 192 ? -7.422 -8.812 -6.309 1 95.19 192 SER A CA 1
ATOM 1473 C C . SER A 1 192 ? -7.715 -7.492 -7.016 1 95.19 192 SER A C 1
ATOM 1475 O O . SER A 1 192 ? -6.969 -6.523 -6.867 1 95.19 192 SER A O 1
ATOM 1477 N N . ALA A 1 193 ? -8.812 -7.492 -7.75 1 93.56 193 ALA A N 1
ATOM 1478 C CA . ALA A 1 193 ? -9.328 -6.238 -8.289 1 93.56 193 ALA A CA 1
ATOM 1479 C C . ALA A 1 193 ? -9.656 -5.25 -7.176 1 93.56 193 ALA A C 1
ATOM 1481 O O . ALA A 1 193 ? -9.727 -4.043 -7.41 1 93.56 193 ALA A O 1
ATOM 1482 N N . ALA A 1 194 ? -9.852 -5.746 -5.957 1 92.62 194 ALA A N 1
ATOM 1483 C CA . ALA A 1 194 ? -10.148 -4.895 -4.809 1 92.62 194 ALA A CA 1
ATOM 1484 C C . ALA A 1 194 ? -9.047 -3.854 -4.602 1 92.62 194 ALA A C 1
ATOM 1486 O O . ALA A 1 194 ? -9.273 -2.826 -3.957 1 92.62 194 ALA A O 1
ATOM 1487 N N . SER A 1 195 ? -7.82 -4.141 -5.098 1 95.62 195 SER A N 1
ATOM 1488 C CA . SER A 1 195 ? -6.723 -3.188 -4.973 1 95.62 195 SER A CA 1
ATOM 1489 C C . SER A 1 195 ? -7.051 -1.867 -5.66 1 95.62 195 SER A C 1
ATOM 1491 O O . SER A 1 195 ? -6.43 -0.841 -5.375 1 95.62 195 SER A O 1
ATOM 1493 N N . HIS A 1 196 ? -8.039 -1.903 -6.562 1 94.19 196 HIS A N 1
ATOM 1494 C CA . HIS A 1 196 ? -8.43 -0.727 -7.332 1 94.19 196 HIS A CA 1
ATOM 1495 C C . HIS A 1 196 ? -9.547 0.042 -6.633 1 94.19 196 HIS A C 1
ATOM 1497 O O . HIS A 1 196 ? -9.852 1.178 -7.004 1 94.19 196 HIS A O 1
ATOM 1503 N N . PHE A 1 197 ? -10.117 -0.568 -5.641 1 90.31 197 PHE A N 1
ATOM 1504 C CA . PHE A 1 197 ? -11.328 0.001 -5.059 1 90.31 197 PHE A CA 1
ATOM 1505 C C . PHE A 1 197 ? -10.984 0.936 -3.904 1 90.31 197 PHE A C 1
ATOM 1507 O O . PHE A 1 197 ? -10.203 0.579 -3.02 1 90.31 197 PHE A O 1
ATOM 1514 N N . THR A 1 198 ? -11.531 2.178 -3.979 1 87.88 198 THR A N 1
ATOM 1515 C CA . THR A 1 198 ? -11.234 3.162 -2.945 1 87.88 198 THR A CA 1
ATOM 1516 C C . THR A 1 198 ? -12.516 3.682 -2.307 1 87.88 198 THR A C 1
ATOM 1518 O O . THR A 1 198 ? -12.477 4.363 -1.282 1 87.88 198 THR A O 1
ATOM 1521 N N . GLY A 1 199 ? -13.539 3.451 -3.008 1 76.06 199 GLY A N 1
ATOM 1522 C CA . GLY A 1 199 ? -14.781 4.047 -2.547 1 76.06 199 GLY A CA 1
ATOM 1523 C C . GLY A 1 199 ? -15.875 3.023 -2.295 1 76.06 199 GLY A C 1
ATOM 1524 O O . GLY A 1 199 ? -15.75 1.864 -2.693 1 76.06 199 GLY A O 1
ATOM 1525 N N . GLY A 1 200 ? -16.734 3.373 -1.672 1 64.38 200 GLY A N 1
ATOM 1526 C CA . GLY A 1 200 ? -17.953 2.598 -1.569 1 64.38 200 GLY A CA 1
ATOM 1527 C C . GLY A 1 200 ? -17.781 1.312 -0.782 1 64.38 200 GLY A C 1
ATOM 1528 O O . GLY A 1 200 ? -16.672 0.951 -0.409 1 64.38 200 GLY A O 1
ATOM 1529 N N . ASN A 1 201 ? -18.469 0.992 0.197 1 72.06 201 ASN A N 1
ATOM 1530 C CA . ASN A 1 201 ? -18.594 -0.241 0.967 1 72.06 201 ASN A CA 1
ATOM 1531 C C . ASN A 1 201 ? -18.453 -1.474 0.077 1 72.06 201 ASN A C 1
ATOM 1533 O O . ASN A 1 201 ? -19.234 -2.414 0.193 1 72.06 201 ASN A O 1
ATOM 1537 N N . ILE A 1 202 ? -17.391 -1.362 -0.947 1 76.81 202 ILE A N 1
ATOM 1538 C CA . ILE A 1 202 ? -17.266 -2.529 -1.815 1 76.81 202 ILE A CA 1
ATOM 1539 C C . ILE A 1 202 ? -16.391 -3.58 -1.141 1 76.81 202 ILE A C 1
ATOM 1541 O O . ILE A 1 202 ? -16.719 -4.766 -1.129 1 76.81 202 ILE A O 1
ATOM 1545 N N . THR A 1 203 ? -15.234 -3.141 -0.701 1 87.94 203 THR A N 1
ATOM 1546 C CA . THR A 1 203 ? -14.32 -4 0.038 1 87.94 203 THR A CA 1
ATOM 1547 C C . THR A 1 203 ? -13.719 -3.26 1.229 1 87.94 203 THR A C 1
ATOM 1549 O O . THR A 1 203 ? -13.688 -2.027 1.245 1 87.94 203 THR A O 1
ATOM 1552 N N . PRO A 1 204 ? -13.43 -4.008 2.221 1 91.31 204 PRO A N 1
ATOM 1553 C CA . PRO A 1 204 ? -12.773 -3.355 3.357 1 91.31 204 PRO A CA 1
ATOM 1554 C C . PRO A 1 204 ? -11.484 -2.646 2.967 1 91.31 204 PRO A C 1
ATOM 1556 O O . PRO A 1 204 ? -10.727 -3.152 2.133 1 91.31 204 PRO A O 1
ATOM 1559 N N . ALA A 1 205 ? -11.219 -1.562 3.598 1 94.06 205 ALA A N 1
ATOM 1560 C CA . ALA A 1 205 ? -10.07 -0.713 3.297 1 94.06 205 ALA A CA 1
ATOM 1561 C C . ALA A 1 205 ? -8.758 -1.478 3.475 1 94.06 205 ALA A C 1
ATOM 1563 O O . ALA A 1 205 ? -7.875 -1.415 2.617 1 94.06 205 ALA A O 1
ATOM 1564 N N . SER A 1 206 ? -8.625 -2.229 4.586 1 94.88 206 SER A N 1
ATOM 1565 C CA . SER A 1 206 ? -7.375 -2.932 4.879 1 94.88 206 SER A CA 1
ATOM 1566 C C . SER A 1 206 ? -7.07 -3.979 3.812 1 94.88 206 SER A C 1
ATOM 1568 O O . SER A 1 206 ? -5.91 -4.188 3.455 1 94.88 206 SER A O 1
ATOM 1570 N N . TYR A 1 207 ? -8.102 -4.652 3.299 1 95.06 207 TYR A N 1
ATOM 1571 C CA . TYR A 1 207 ? -7.938 -5.637 2.234 1 95.06 207 TYR A CA 1
ATOM 1572 C C . TYR A 1 207 ? -7.48 -4.973 0.94 1 95.06 207 TYR A C 1
ATOM 1574 O O . TYR A 1 207 ? -6.504 -5.398 0.324 1 95.06 207 TYR A O 1
ATOM 1582 N N . SER A 1 208 ? -8.188 -3.883 0.573 1 95.38 208 SER A N 1
ATOM 1583 C CA . SER A 1 208 ? -7.852 -3.156 -0.648 1 95.38 208 SER A CA 1
ATOM 1584 C C . SER A 1 208 ? -6.426 -2.611 -0.595 1 95.38 208 SER A C 1
ATOM 1586 O O . SER A 1 208 ? -5.676 -2.73 -1.563 1 95.38 208 SER A O 1
ATOM 1588 N N . ILE A 1 209 ? -6.047 -2.068 0.511 1 96.88 209 ILE A N 1
ATOM 1589 C CA . ILE A 1 209 ? -4.715 -1.5 0.68 1 96.88 209 ILE A CA 1
ATOM 1590 C C . ILE A 1 209 ? -3.672 -2.615 0.678 1 96.88 209 ILE A C 1
ATOM 1592 O O . ILE A 1 209 ? -2.604 -2.475 0.078 1 96.88 209 ILE A O 1
ATOM 1596 N N . GLY A 1 210 ? -3.947 -3.707 1.393 1 97.5 210 GLY A N 1
ATOM 1597 C CA . GLY A 1 210 ? -3.045 -4.848 1.383 1 97.5 210 GLY A CA 1
ATOM 1598 C C . GLY A 1 210 ? -2.775 -5.383 -0.011 1 97.5 210 GLY A C 1
ATOM 1599 O O . GLY A 1 210 ? -1.628 -5.66 -0.364 1 97.5 210 GLY A O 1
ATOM 1600 N N . LYS A 1 211 ? -3.816 -5.492 -0.776 1 97.88 211 LYS A N 1
ATOM 1601 C CA . LYS A 1 211 ? -3.658 -6.02 -2.129 1 97.88 211 LYS A CA 1
ATOM 1602 C C . LYS A 1 211 ? -2.951 -5.012 -3.031 1 97.88 211 LYS A C 1
ATOM 1604 O O . LYS A 1 211 ? -2.199 -5.398 -3.93 1 97.88 211 LYS A O 1
ATOM 1609 N N . LEU A 1 212 ? -3.156 -3.719 -2.832 1 98.12 212 LEU A N 1
ATOM 1610 C CA . LEU A 1 212 ? -2.367 -2.713 -3.535 1 98.12 212 LEU A CA 1
ATOM 1611 C C . LEU A 1 212 ? -0.889 -2.838 -3.184 1 98.12 212 LEU A C 1
ATOM 1613 O O . LEU A 1 212 ? -0.031 -2.781 -4.066 1 98.12 212 LEU A O 1
ATOM 1617 N N . ALA A 1 213 ? -0.624 -2.947 -1.911 1 98.5 213 ALA A N 1
ATOM 1618 C CA . ALA A 1 213 ? 0.752 -3.131 -1.458 1 98.5 213 ALA A CA 1
ATOM 1619 C C . ALA A 1 213 ? 1.384 -4.359 -2.107 1 98.5 213 ALA A C 1
ATOM 1621 O O . ALA A 1 213 ? 2.549 -4.324 -2.512 1 98.5 213 ALA A O 1
ATOM 1622 N N . LEU A 1 214 ? 0.615 -5.383 -2.223 1 98.69 214 LEU A N 1
ATOM 1623 C CA . LEU A 1 214 ? 1.09 -6.602 -2.865 1 98.69 214 LEU A CA 1
ATOM 1624 C C . LEU A 1 214 ? 1.442 -6.344 -4.328 1 98.69 214 LEU A C 1
ATOM 1626 O O . LEU A 1 214 ? 2.449 -6.852 -4.824 1 98.69 214 LEU A O 1
ATOM 1630 N N . ASN A 1 215 ? 0.602 -5.598 -5.031 1 98.56 215 ASN A N 1
ATOM 1631 C CA . ASN A 1 215 ? 0.896 -5.246 -6.418 1 98.56 215 ASN A CA 1
ATOM 1632 C C . ASN A 1 215 ? 2.203 -4.465 -6.527 1 98.56 215 ASN A C 1
ATOM 1634 O O . ASN A 1 215 ? 3.021 -4.738 -7.41 1 98.56 215 ASN A O 1
ATOM 1638 N N . ARG A 1 216 ? 2.381 -3.516 -5.652 1 97.94 216 ARG A N 1
ATOM 1639 C CA . ARG A 1 216 ? 3.613 -2.732 -5.672 1 97.94 216 ARG A CA 1
ATOM 1640 C C . ARG A 1 216 ? 4.82 -3.605 -5.344 1 97.94 216 ARG A C 1
ATOM 1642 O O . ARG A 1 216 ? 5.871 -3.482 -5.973 1 97.94 216 ARG A O 1
ATOM 1649 N N . PHE A 1 217 ? 4.688 -4.457 -4.371 1 98.06 217 PHE A N 1
ATOM 1650 C CA . PHE A 1 217 ? 5.762 -5.375 -4.008 1 98.06 217 PHE A CA 1
ATOM 1651 C C . PHE A 1 217 ? 6.137 -6.262 -5.184 1 98.06 217 PHE A C 1
ATOM 1653 O O . PHE A 1 217 ? 7.32 -6.52 -5.426 1 98.06 217 PHE A O 1
ATOM 1660 N N . THR A 1 218 ? 5.125 -6.699 -5.906 1 98.44 218 THR A N 1
ATOM 1661 C CA . THR A 1 218 ? 5.34 -7.5 -7.105 1 98.44 218 THR A CA 1
ATOM 1662 C C . THR A 1 218 ? 6.227 -6.758 -8.102 1 98.44 218 THR A C 1
ATOM 1664 O O . THR A 1 218 ? 7.184 -7.324 -8.633 1 98.44 218 THR A O 1
ATOM 1667 N N . GLN A 1 219 ? 5.883 -5.512 -8.297 1 97.62 219 GLN A N 1
ATOM 1668 C CA . GLN A 1 219 ? 6.66 -4.684 -9.211 1 97.62 219 GLN A CA 1
ATOM 1669 C C . GLN A 1 219 ? 8.102 -4.539 -8.734 1 97.62 219 GLN A C 1
ATOM 1671 O O . GLN A 1 219 ? 9.039 -4.738 -9.5 1 97.62 219 GLN A O 1
ATOM 1676 N N . ILE A 1 220 ? 8.281 -4.223 -7.484 1 96.25 220 ILE A N 1
ATOM 1677 C CA . ILE A 1 220 ? 9.602 -3.986 -6.902 1 96.25 220 ILE A CA 1
ATOM 1678 C C . ILE A 1 220 ? 10.43 -5.266 -6.969 1 96.25 220 ILE A C 1
ATOM 1680 O O . ILE A 1 220 ? 11.602 -5.234 -7.359 1 96.25 220 ILE A O 1
ATOM 1684 N N . LEU A 1 221 ? 9.797 -6.332 -6.609 1 96.19 221 LEU A N 1
ATOM 1685 C CA . LEU A 1 221 ? 10.484 -7.621 -6.645 1 96.19 221 LEU A CA 1
ATOM 1686 C C . LEU A 1 221 ? 10.938 -7.953 -8.062 1 96.19 221 LEU A C 1
ATOM 1688 O O . LEU A 1 221 ? 12.086 -8.359 -8.266 1 96.19 221 LEU A O 1
ATOM 1692 N N . GLY A 1 222 ? 10.055 -7.805 -9.016 1 96.06 222 GLY A N 1
ATOM 1693 C CA . GLY A 1 222 ? 10.391 -8.055 -10.414 1 96.06 222 GLY A CA 1
ATOM 1694 C C . GLY A 1 222 ? 11.547 -7.211 -10.914 1 96.06 222 GLY A C 1
ATOM 1695 O O . GLY A 1 222 ? 12.391 -7.695 -11.672 1 96.06 222 GLY A O 1
ATOM 1696 N N . GLU A 1 223 ? 11.57 -5.98 -10.516 1 94.75 223 GLU A N 1
ATOM 1697 C CA . GLU A 1 223 ? 12.633 -5.074 -10.938 1 94.75 223 GLU A CA 1
ATOM 1698 C C . GLU A 1 223 ? 13.953 -5.402 -10.25 1 94.75 223 GLU A C 1
ATOM 1700 O O . GLU A 1 223 ? 15 -5.438 -10.898 1 94.75 223 GLU A O 1
ATOM 1705 N N . ASN A 1 224 ? 13.945 -5.68 -8.984 1 93.81 224 ASN A N 1
ATOM 1706 C CA . ASN A 1 224 ? 15.148 -5.867 -8.18 1 93.81 224 ASN A CA 1
ATOM 1707 C C . ASN A 1 224 ? 15.891 -7.141 -8.57 1 93.81 224 ASN A C 1
ATOM 1709 O O . ASN A 1 224 ? 17.109 -7.238 -8.375 1 93.81 224 ASN A O 1
ATOM 1713 N N . TYR A 1 225 ? 15.172 -8.078 -9.141 1 95.31 225 TYR A N 1
ATOM 1714 C CA . TYR A 1 225 ? 15.797 -9.352 -9.477 1 95.31 225 TYR A CA 1
ATOM 1715 C C . TYR A 1 225 ? 15.719 -9.625 -10.977 1 95.31 225 TYR A C 1
ATOM 1717 O O . TYR A 1 225 ? 15.891 -10.758 -11.422 1 95.31 225 TYR A O 1
ATOM 1725 N N . ALA A 1 226 ? 15.422 -8.57 -11.734 1 94.94 226 ALA A N 1
ATOM 1726 C CA . ALA A 1 226 ? 15.312 -8.719 -13.18 1 94.94 226 ALA A CA 1
ATOM 1727 C C . ALA A 1 226 ? 16.609 -9.25 -13.781 1 94.94 226 ALA A C 1
ATOM 1729 O O . ALA A 1 226 ? 16.594 -10.078 -14.695 1 94.94 226 ALA A O 1
ATOM 1730 N N . ASP A 1 227 ? 17.734 -8.836 -13.266 1 94.06 227 ASP A N 1
ATOM 1731 C CA . ASP A 1 227 ? 19.047 -9.195 -13.789 1 94.06 227 ASP A CA 1
ATOM 1732 C C . ASP A 1 227 ? 19.344 -10.672 -13.531 1 94.06 227 ASP A C 1
ATOM 1734 O O . ASP A 1 227 ? 20.25 -11.242 -14.148 1 94.06 227 ASP A O 1
ATOM 1738 N N . GLN A 1 228 ? 18.609 -11.25 -12.672 1 95.44 228 GLN A N 1
ATOM 1739 C CA . GLN A 1 228 ? 18.828 -12.656 -12.352 1 95.44 228 GLN A CA 1
ATOM 1740 C C . GLN A 1 228 ? 17.719 -13.523 -12.945 1 95.44 228 GLN A C 1
ATOM 1742 O O . GLN A 1 228 ? 17.641 -14.719 -12.648 1 95.44 228 GLN A O 1
ATOM 1747 N N . GLY A 1 229 ? 16.812 -12.883 -13.656 1 95.75 229 GLY A N 1
ATOM 1748 C CA . GLY A 1 229 ? 15.859 -13.625 -14.461 1 95.75 229 GLY A CA 1
ATOM 1749 C C . GLY A 1 229 ? 14.578 -13.945 -13.719 1 95.75 229 GLY A C 1
ATOM 1750 O O . GLY A 1 229 ? 13.75 -14.727 -14.195 1 95.75 229 GLY A O 1
ATOM 1751 N N . LEU A 1 230 ? 14.398 -13.398 -12.539 1 97.25 230 LEU A N 1
ATOM 1752 C CA . LEU A 1 230 ? 13.164 -13.641 -11.789 1 97.25 230 LEU A CA 1
ATOM 1753 C C . LEU A 1 230 ? 11.984 -12.922 -12.438 1 97.25 230 LEU A C 1
ATOM 1755 O O . LEU A 1 230 ? 12.078 -11.734 -12.758 1 97.25 230 LEU A O 1
ATOM 1759 N N . VAL A 1 231 ? 10.906 -13.656 -12.734 1 98.38 231 VAL A N 1
ATOM 1760 C CA . VAL A 1 231 ? 9.656 -13.094 -13.234 1 98.38 231 VAL A CA 1
ATOM 1761 C C . VAL A 1 231 ? 8.594 -13.125 -12.141 1 98.38 231 VAL A C 1
ATOM 1763 O O . VAL A 1 231 ? 8.305 -14.18 -11.578 1 98.38 231 VAL A O 1
ATOM 1766 N N . VAL A 1 232 ? 8.078 -11.984 -11.773 1 98.69 232 VAL A N 1
ATOM 1767 C CA . VAL A 1 232 ? 7.09 -11.852 -10.711 1 98.69 232 VAL A CA 1
ATOM 1768 C C . VAL A 1 232 ? 5.824 -11.195 -11.258 1 98.69 232 VAL A C 1
ATOM 1770 O O . VAL A 1 232 ? 5.879 -10.117 -11.844 1 98.69 232 VAL A O 1
ATOM 1773 N N . VAL A 1 233 ? 4.652 -11.883 -11.086 1 98.88 233 VAL A N 1
ATOM 1774 C CA . VAL A 1 233 ? 3.402 -11.406 -11.672 1 98.88 233 VAL A CA 1
ATOM 1775 C C . VAL A 1 233 ? 2.311 -11.383 -10.602 1 98.88 233 VAL A C 1
ATOM 1777 O O . VAL A 1 233 ? 2.223 -12.289 -9.773 1 98.88 233 VAL A O 1
ATOM 1780 N N . ALA A 1 234 ? 1.527 -10.312 -10.555 1 98.81 234 ALA A N 1
ATOM 1781 C CA . ALA A 1 234 ? 0.333 -10.234 -9.719 1 98.81 234 ALA A CA 1
ATOM 1782 C C . ALA A 1 234 ? -0.912 -10.648 -10.5 1 98.81 234 ALA A C 1
ATOM 1784 O O . ALA A 1 234 ? -1.198 -10.094 -11.562 1 98.81 234 ALA A O 1
ATOM 1785 N N . VAL A 1 235 ? -1.739 -11.594 -9.953 1 98.75 235 VAL A N 1
ATOM 1786 C CA . VAL A 1 235 ? -2.867 -12.117 -10.711 1 98.75 235 VAL A CA 1
ATOM 1787 C C . VAL A 1 235 ? -4.156 -11.953 -9.906 1 98.75 235 VAL A C 1
ATOM 1789 O O . VAL A 1 235 ? -4.246 -12.422 -8.773 1 98.75 235 VAL A O 1
ATOM 1792 N N . HIS A 1 236 ? -5.121 -11.258 -10.406 1 97.62 236 HIS A N 1
ATOM 1793 C CA . HIS A 1 236 ? -6.492 -11.367 -9.922 1 97.62 236 HIS A CA 1
ATOM 1794 C C . HIS A 1 236 ? -7.129 -12.68 -10.359 1 97.62 236 HIS A C 1
ATOM 1796 O O . HIS A 1 236 ? -7.207 -12.969 -11.555 1 97.62 236 HIS A O 1
ATOM 1802 N N . PRO A 1 237 ? -7.594 -13.43 -9.484 1 97 237 PRO A N 1
ATOM 1803 C CA . PRO A 1 237 ? -7.941 -14.82 -9.781 1 97 237 PRO A CA 1
ATOM 1804 C C . PRO A 1 237 ? -9.297 -14.953 -10.469 1 97 237 PRO A C 1
ATOM 1806 O O . PRO A 1 237 ? -9.695 -16.062 -10.852 1 97 237 PRO A O 1
ATOM 1809 N N . GLY A 1 238 ? -9.945 -13.828 -10.703 1 93.88 238 GLY A N 1
ATOM 1810 C CA . GLY A 1 238 ? -11.328 -13.922 -11.141 1 93.88 238 GLY A CA 1
ATOM 1811 C C . GLY A 1 238 ? -12.312 -14.016 -9.992 1 93.88 238 GLY A C 1
ATOM 1812 O O . GLY A 1 238 ? -11.945 -13.836 -8.836 1 93.88 238 GLY A O 1
ATOM 1813 N N . SER A 1 239 ? -13.594 -14.203 -10.328 1 91.69 239 SER A N 1
ATOM 1814 C CA . SER A 1 239 ? -14.664 -14.258 -9.336 1 91.69 239 SER A CA 1
ATOM 1815 C C . SER A 1 239 ? -15.266 -15.656 -9.258 1 91.69 239 SER A C 1
ATOM 1817 O O . SER A 1 239 ? -16.422 -15.867 -9.633 1 91.69 239 SER A O 1
ATOM 1819 N N . SER A 1 240 ? -14.492 -16.516 -8.648 1 91.25 240 SER A N 1
ATOM 1820 C CA . SER A 1 240 ? -14.977 -17.875 -8.484 1 91.25 240 SER A CA 1
ATOM 1821 C C . SER A 1 240 ? -15.688 -18.047 -7.145 1 91.25 240 SER A C 1
ATOM 1823 O O . SER A 1 240 ? -15.289 -17.469 -6.141 1 91.25 240 SER A O 1
ATOM 1825 N N . PRO A 1 241 ? -16.688 -18.859 -7.152 1 89.81 241 PRO A N 1
ATOM 1826 C CA . PRO A 1 241 ? -17.422 -19.094 -5.906 1 89.81 241 PRO A CA 1
ATOM 1827 C C . PRO A 1 241 ? -16.672 -20.047 -4.965 1 89.81 241 PRO A C 1
ATOM 1829 O O . PRO A 1 241 ? -17.078 -21.203 -4.809 1 89.81 241 PRO A O 1
ATOM 1832 N N . THR A 1 242 ? -15.75 -19.594 -4.277 1 87.5 242 THR A N 1
ATOM 1833 C CA . THR A 1 242 ? -15.023 -20.375 -3.277 1 87.5 242 THR A CA 1
ATOM 1834 C C . THR A 1 242 ? -15.648 -20.203 -1.898 1 87.5 242 THR A C 1
ATOM 1836 O O . THR A 1 242 ? -16.375 -19.234 -1.657 1 87.5 242 THR A O 1
ATOM 1839 N N . PRO A 1 243 ? -15.43 -21.188 -1.059 1 83.62 243 PRO A N 1
ATOM 1840 C CA . PRO A 1 243 ? -15.938 -21.016 0.305 1 83.62 243 PRO A CA 1
ATOM 1841 C C . PRO A 1 243 ? -15.477 -19.703 0.945 1 83.62 243 PRO A C 1
ATOM 1843 O O . PRO A 1 243 ? -16.25 -19.062 1.654 1 83.62 243 PRO A O 1
ATOM 1846 N N . GLY A 1 244 ? -14.281 -19.344 0.657 1 83.56 244 GLY A N 1
ATOM 1847 C CA . GLY A 1 244 ? -13.766 -18.094 1.184 1 83.56 244 GLY A CA 1
ATOM 1848 C C . GLY A 1 244 ? -14.539 -16.875 0.694 1 83.56 244 GLY A C 1
ATOM 1849 O O . GLY A 1 244 ? -14.914 -16.016 1.488 1 83.56 244 GLY A O 1
ATOM 1850 N N . ALA A 1 245 ? -14.727 -16.844 -0.576 1 84.31 245 ALA A N 1
ATOM 1851 C CA . ALA A 1 245 ? -15.461 -15.719 -1.156 1 84.31 245 ALA A CA 1
ATOM 1852 C C . ALA A 1 245 ? -16.906 -15.68 -0.646 1 84.31 245 ALA A C 1
ATOM 1854 O O . ALA A 1 245 ? -17.391 -14.625 -0.241 1 84.31 245 ALA A O 1
ATOM 1855 N N . LEU A 1 246 ? -17.516 -16.812 -0.617 1 84.94 246 LEU A N 1
ATOM 1856 C CA . LEU A 1 246 ? -18.906 -16.906 -0.198 1 84.94 246 LEU A CA 1
ATOM 1857 C C . LEU A 1 246 ? -19.062 -16.547 1.276 1 84.94 246 LEU A C 1
ATOM 1859 O O . LEU A 1 246 ? -20.078 -15.977 1.681 1 84.94 246 LEU A O 1
ATOM 1863 N N . GLY A 1 247 ? -18.109 -16.859 2.012 1 82.19 247 GLY A N 1
ATOM 1864 C CA . GLY A 1 247 ? -18.156 -16.609 3.441 1 82.19 247 GLY A CA 1
ATOM 1865 C C . GLY A 1 247 ? -17.797 -15.172 3.803 1 82.19 247 GLY A C 1
ATOM 1866 O O . GLY A 1 247 ? -18.203 -14.68 4.859 1 82.19 247 GLY A O 1
ATOM 1867 N N . SER A 1 248 ? -17.062 -14.586 2.959 1 82.56 248 SER A N 1
ATOM 1868 C CA . SER A 1 248 ? -16.531 -13.273 3.32 1 82.56 248 SER A CA 1
ATOM 1869 C C . SER A 1 248 ? -17.312 -12.156 2.635 1 82.56 248 SER A C 1
ATOM 1871 O O . SER A 1 248 ? -17.453 -11.062 3.191 1 82.56 248 SER A O 1
ATOM 1873 N N . MET A 1 249 ? -17.828 -12.406 1.465 1 82.25 249 MET A N 1
ATOM 1874 C CA . MET A 1 249 ? -18.516 -11.375 0.701 1 82.25 249 MET A CA 1
ATOM 1875 C C . MET A 1 249 ? -19.969 -11.258 1.129 1 82.25 249 MET A C 1
ATOM 1877 O O . MET A 1 249 ? -20.625 -12.273 1.384 1 82.25 249 MET A O 1
ATOM 1881 N N . PRO A 1 250 ? -20.484 -10.055 1.146 1 79.44 250 PRO A N 1
ATOM 1882 C CA . PRO A 1 250 ? -21.922 -9.93 1.374 1 79.44 250 PRO A CA 1
ATOM 1883 C C . PRO A 1 250 ? -22.75 -10.688 0.343 1 79.44 250 PRO A C 1
ATOM 1885 O O . PRO A 1 250 ? -22.391 -10.742 -0.834 1 79.44 250 PRO A O 1
ATOM 1888 N N . PRO A 1 251 ? -23.828 -11.234 0.809 1 83.19 251 PRO A N 1
ATOM 1889 C CA . PRO A 1 251 ? -24.672 -12.016 -0.1 1 83.19 251 PRO A CA 1
ATOM 1890 C C . PRO A 1 251 ? -25.062 -11.234 -1.355 1 83.19 251 PRO A C 1
ATOM 1892 O O . PRO A 1 251 ? -25.188 -11.82 -2.434 1 83.19 251 PRO A O 1
ATOM 1895 N N . SER A 1 252 ? -25.156 -9.922 -1.26 1 79.69 252 SER A N 1
ATOM 1896 C CA . SER A 1 252 ? -25.562 -9.078 -2.377 1 79.69 252 SER A CA 1
ATOM 1897 C C . SER A 1 252 ? -24.516 -9.102 -3.494 1 79.69 252 SER A C 1
ATOM 1899 O O . SER A 1 252 ? -24.812 -8.727 -4.633 1 79.69 252 SER A O 1
ATOM 1901 N N . LEU A 1 253 ? -23.328 -9.617 -3.188 1 79.94 253 LEU A N 1
ATOM 1902 C CA . LEU A 1 253 ? -22.25 -9.617 -4.18 1 79.94 253 LEU A CA 1
ATOM 1903 C C . LEU A 1 253 ? -21.984 -11.031 -4.684 1 79.94 253 LEU A C 1
ATOM 1905 O O . LEU A 1 253 ? -21.125 -11.227 -5.547 1 79.94 253 LEU A O 1
ATOM 1909 N N . HIS A 1 254 ? -22.75 -12.008 -4.254 1 85.56 254 HIS A N 1
ATOM 1910 C CA . HIS A 1 254 ? -22.484 -13.398 -4.609 1 85.56 254 HIS A CA 1
ATOM 1911 C C . HIS A 1 254 ? -22.766 -13.648 -6.086 1 85.56 254 HIS A C 1
ATOM 1913 O O . HIS A 1 254 ? -22.234 -14.602 -6.668 1 85.56 254 HIS A O 1
ATOM 1919 N N . ASN A 1 255 ? -23.531 -12.805 -6.691 1 83.25 255 ASN A N 1
ATOM 1920 C CA . ASN A 1 255 ? -23.922 -12.992 -8.086 1 83.25 255 ASN A CA 1
ATOM 1921 C C . ASN A 1 255 ? -22.719 -12.82 -9.023 1 83.25 255 ASN A C 1
ATOM 1923 O O . ASN A 1 255 ? -22.766 -13.273 -10.164 1 83.25 255 ASN A O 1
ATOM 1927 N N . ILE A 1 256 ? -21.656 -12.188 -8.523 1 82.38 256 ILE A N 1
ATOM 1928 C CA . ILE A 1 256 ? -20.516 -11.938 -9.398 1 82.38 256 ILE A CA 1
ATOM 1929 C C . ILE A 1 256 ? -19.578 -13.141 -9.391 1 82.38 256 ILE A C 1
ATOM 1931 O O . ILE A 1 256 ? -18.641 -13.211 -10.188 1 82.38 256 ILE A O 1
ATOM 1935 N N . LEU A 1 257 ? -19.812 -14.062 -8.516 1 88.69 257 LEU A N 1
ATOM 1936 C CA . LEU A 1 257 ? -18.953 -15.234 -8.352 1 88.69 257 LEU A CA 1
ATOM 1937 C C . LEU A 1 257 ? -19.344 -16.328 -9.336 1 88.69 257 LEU A C 1
ATOM 1939 O O . LEU A 1 257 ? -19.922 -17.344 -8.938 1 88.69 257 LEU A O 1
ATOM 1943 N N . THR A 1 258 ? -18.922 -16.203 -10.648 1 91.19 258 THR A N 1
ATOM 1944 C CA . THR A 1 258 ? -19.406 -17.094 -11.688 1 91.19 258 THR A CA 1
ATOM 1945 C C . THR A 1 258 ? -18.25 -17.766 -12.422 1 91.19 258 THR A C 1
ATOM 1947 O O . THR A 1 258 ? -18.453 -18.641 -13.258 1 91.19 258 THR A O 1
ATOM 1950 N N . ASP A 1 259 ? -17.031 -17.391 -12.109 1 94.56 259 ASP A N 1
ATOM 1951 C CA . ASP A 1 259 ? -15.891 -17.906 -12.867 1 94.56 259 ASP A CA 1
ATOM 1952 C C . ASP A 1 259 ? -15.555 -19.344 -12.461 1 94.56 259 ASP A C 1
ATOM 1954 O O . ASP A 1 259 ? -15.719 -19.719 -11.305 1 94.56 259 ASP A O 1
ATOM 1958 N N . ASP A 1 260 ? -15.102 -20.062 -13.461 1 95.94 260 ASP A N 1
ATOM 1959 C CA . ASP A 1 260 ? -14.656 -21.438 -13.227 1 95.94 260 ASP A CA 1
ATOM 1960 C C . ASP A 1 260 ? -13.531 -21.484 -12.188 1 95.94 260 ASP A C 1
ATOM 1962 O O . ASP A 1 260 ? -12.625 -20.641 -12.211 1 95.94 260 ASP A O 1
ATOM 1966 N N . GLN A 1 261 ? -13.523 -22.469 -11.344 1 93.5 261 GLN A N 1
ATOM 1967 C CA . GLN A 1 261 ? -12.555 -22.594 -10.258 1 93.5 261 GLN A CA 1
ATOM 1968 C C . GLN A 1 261 ? -11.156 -22.875 -10.797 1 93.5 261 GLN A C 1
ATOM 1970 O O . GLN A 1 261 ? -10.164 -22.594 -10.133 1 93.5 261 GLN A O 1
ATOM 1975 N N . GLY A 1 262 ? -11.109 -23.422 -11.984 1 96.56 262 GLY A N 1
ATOM 1976 C CA . GLY A 1 262 ? -9.828 -23.766 -12.578 1 96.56 262 GLY A CA 1
ATOM 1977 C C . GLY A 1 262 ? -9.203 -22.641 -13.367 1 96.56 262 GLY A C 1
ATOM 1978 O O . GLY A 1 262 ? -8.062 -22.734 -13.82 1 96.56 262 GLY A O 1
ATOM 1979 N N . LEU A 1 263 ? -9.914 -21.516 -13.523 1 97.81 263 LEU A N 1
ATOM 1980 C CA . LEU A 1 263 ? -9.492 -20.406 -14.391 1 97.81 263 LEU A CA 1
ATOM 1981 C C . LEU A 1 263 ? -8.156 -19.828 -13.922 1 97.81 263 LEU A C 1
ATOM 1983 O O . LEU A 1 263 ? -7.219 -19.703 -14.711 1 97.81 263 LEU A O 1
ATOM 1987 N N . CYS A 1 264 ? -8.047 -19.516 -12.672 1 98.25 264 CYS A N 1
ATOM 1988 C CA . CYS A 1 264 ? -6.828 -18.922 -12.141 1 98.25 264 CYS A CA 1
ATOM 1989 C C . CYS A 1 264 ? -5.648 -19.875 -12.258 1 98.25 264 CYS A C 1
ATOM 1991 O O . CYS A 1 264 ? -4.539 -19.469 -12.609 1 98.25 264 CYS A O 1
ATOM 1993 N N . GLY A 1 265 ? -5.887 -21.141 -11.961 1 98.75 265 GLY A N 1
ATOM 1994 C CA . GLY A 1 265 ? -4.836 -22.141 -12.102 1 98.75 265 GLY A CA 1
ATOM 1995 C C . GLY A 1 265 ? -4.277 -22.219 -13.508 1 98.75 265 GLY A C 1
ATOM 1996 O O . GLY A 1 265 ? -3.062 -22.328 -13.695 1 98.75 265 GLY A O 1
ATOM 1997 N N . ALA A 1 266 ? -5.184 -22.188 -14.484 1 98.75 266 ALA A N 1
ATOM 1998 C CA . ALA A 1 266 ? -4.762 -22.234 -15.883 1 98.75 266 ALA A CA 1
ATOM 1999 C C . ALA A 1 266 ? -3.855 -21.047 -16.219 1 98.75 266 ALA A C 1
ATOM 2001 O O . ALA A 1 266 ? -2.854 -21.203 -16.922 1 98.75 266 ALA A O 1
ATOM 2002 N N . VAL A 1 267 ? -4.16 -19.906 -15.703 1 98.75 267 VAL A N 1
ATOM 2003 C CA . VAL A 1 267 ? -3.375 -18.703 -15.969 1 98.75 267 VAL A CA 1
ATOM 2004 C C . VAL A 1 267 ? -2.018 -18.812 -15.273 1 98.75 267 VAL A C 1
ATOM 2006 O O . VAL A 1 267 ? -0.992 -18.422 -15.844 1 98.75 267 VAL A O 1
ATOM 2009 N N . CYS A 1 268 ? -1.946 -19.359 -14.047 1 98.88 268 CYS A N 1
ATOM 2010 C CA . CYS A 1 268 ? -0.682 -19.547 -13.344 1 98.88 268 CYS A CA 1
ATOM 2011 C C . CYS A 1 268 ? 0.247 -20.469 -14.133 1 98.88 268 CYS A C 1
ATOM 2013 O O . CYS A 1 268 ? 1.44 -20.188 -14.258 1 98.88 268 CYS A O 1
ATOM 2015 N N . VAL A 1 269 ? -0.311 -21.531 -14.672 1 98.81 269 VAL A N 1
ATOM 2016 C CA . VAL A 1 269 ? 0.469 -22.453 -15.492 1 98.81 269 VAL A CA 1
ATOM 2017 C C . VAL A 1 269 ? 0.949 -21.734 -16.75 1 98.81 269 VAL A C 1
ATOM 2019 O O . VAL A 1 269 ? 2.109 -21.875 -17.156 1 98.81 269 VAL A O 1
ATOM 2022 N N . TRP A 1 270 ? 0.047 -20.938 -17.375 1 98.75 270 TRP A N 1
ATOM 2023 C CA . TRP A 1 270 ? 0.402 -20.172 -18.562 1 98.75 270 TRP A CA 1
ATOM 2024 C C . TRP A 1 270 ? 1.564 -19.219 -18.266 1 98.75 270 TRP A C 1
ATOM 2026 O O . TRP A 1 270 ? 2.492 -19.109 -19.078 1 98.75 270 TRP A O 1
ATOM 2036 N N . ILE A 1 271 ? 1.62 -18.641 -17.141 1 98.56 271 ILE A N 1
ATOM 2037 C CA . ILE A 1 271 ? 2.662 -17.703 -16.734 1 98.56 271 ILE A CA 1
ATOM 2038 C C . ILE A 1 271 ? 3.975 -18.453 -16.516 1 98.56 271 ILE A C 1
ATOM 2040 O O . ILE A 1 271 ? 5.043 -17.953 -16.891 1 98.56 271 ILE A O 1
ATOM 2044 N N . SER A 1 272 ? 3.918 -19.625 -16 1 98.06 272 SER A N 1
ATOM 2045 C CA . SER A 1 272 ? 5.094 -20.344 -15.516 1 98.06 272 SER A CA 1
ATOM 2046 C C . SER A 1 272 ? 5.738 -21.156 -16.641 1 98.06 272 SER A C 1
ATOM 2048 O O . SER A 1 272 ? 6.93 -21.469 -16.578 1 98.06 272 SER A O 1
ATOM 2050 N N . LYS A 1 273 ? 4.969 -21.562 -17.656 1 96.5 273 LYS A N 1
ATOM 2051 C CA . LYS A 1 273 ? 5.43 -22.531 -18.625 1 96.5 273 LYS A CA 1
ATOM 2052 C C . LYS A 1 273 ? 6.465 -21.922 -19.578 1 96.5 273 LYS A C 1
ATOM 2054 O O . LYS A 1 273 ? 7.234 -22.656 -20.203 1 96.5 273 LYS A O 1
ATOM 2059 N N . LYS A 1 274 ? 6.371 -20.625 -19.688 1 94.19 274 LYS A N 1
ATOM 2060 C CA . LYS A 1 274 ? 7.266 -19.859 -20.562 1 94.19 274 LYS A CA 1
ATOM 2061 C C . LYS A 1 274 ? 7.699 -18.562 -19.906 1 94.19 274 LYS A C 1
ATOM 2063 O O . LYS A 1 274 ? 6.875 -17.828 -19.344 1 94.19 274 LYS A O 1
ATOM 2068 N N . LYS A 1 275 ? 9.008 -18.391 -20.016 1 92.88 275 LYS A N 1
ATOM 2069 C CA . LYS A 1 275 ? 9.508 -17.156 -19.422 1 92.88 275 LYS A CA 1
ATOM 2070 C C . LYS A 1 275 ? 9.102 -15.945 -20.266 1 92.88 275 LYS A C 1
ATOM 2072 O O . LYS A 1 275 ? 9.445 -15.852 -21.453 1 92.88 275 LYS A O 1
ATOM 2077 N N . ARG A 1 276 ? 8.289 -15.117 -19.719 1 96.38 276 ARG A N 1
ATOM 2078 C CA . ARG A 1 276 ? 7.859 -13.859 -20.312 1 96.38 276 ARG A CA 1
ATOM 2079 C C . ARG A 1 276 ? 8.289 -12.672 -19.453 1 96.38 276 ARG A C 1
ATOM 2081 O O . ARG A 1 276 ? 7.512 -12.18 -18.641 1 96.38 276 ARG A O 1
ATOM 2088 N N . GLU A 1 277 ? 9.461 -12.234 -19.703 1 97.38 277 GLU A N 1
ATOM 2089 C CA . GLU A 1 277 ? 10.047 -11.195 -18.859 1 97.38 277 GLU A CA 1
ATOM 2090 C C . GLU A 1 277 ? 9.219 -9.914 -18.906 1 97.38 277 GLU A C 1
ATOM 2092 O O . GLU A 1 277 ? 9.148 -9.18 -17.922 1 97.38 277 GLU A O 1
ATOM 2097 N N . TRP A 1 278 ? 8.492 -9.719 -20.047 1 98 278 TRP A N 1
ATOM 2098 C CA . TRP A 1 278 ? 7.801 -8.453 -20.25 1 98 278 TRP A CA 1
ATOM 2099 C C . TRP A 1 278 ? 6.594 -8.336 -19.328 1 98 278 TRP A C 1
ATOM 2101 O O . TRP A 1 278 ? 6.066 -7.238 -19.125 1 98 278 TRP A O 1
ATOM 2111 N N . ILE A 1 279 ? 6.105 -9.398 -18.688 1 98.5 279 ILE A N 1
ATOM 2112 C CA . ILE A 1 279 ? 4.941 -9.289 -17.812 1 98.5 279 ILE A CA 1
ATOM 2113 C C . ILE A 1 279 ? 5.395 -9.117 -16.359 1 98.5 279 ILE A C 1
ATOM 2115 O O . ILE A 1 279 ? 4.574 -8.875 -15.477 1 98.5 279 ILE A O 1
ATOM 2119 N N . SER A 1 280 ? 6.754 -9.266 -16.125 1 98.38 280 SER A N 1
ATOM 2120 C CA . SER A 1 280 ? 7.246 -9.172 -14.75 1 98.38 280 SER A CA 1
ATOM 2121 C C . SER A 1 280 ? 6.895 -7.824 -14.125 1 98.38 280 SER A C 1
ATOM 2123 O O . SER A 1 280 ? 7.074 -6.777 -14.758 1 98.38 280 SER A O 1
ATOM 2125 N N . GLY A 1 281 ? 6.391 -7.906 -12.914 1 98.19 281 GLY A N 1
ATOM 2126 C CA . GLY A 1 281 ? 6.031 -6.711 -12.164 1 98.19 281 GLY A CA 1
ATOM 2127 C C . GLY A 1 281 ? 4.645 -6.195 -12.492 1 98.19 281 GLY A C 1
ATOM 2128 O O . GLY A 1 281 ? 4.211 -5.172 -11.961 1 98.19 281 GLY A O 1
ATOM 2129 N N . ARG A 1 282 ? 3.906 -6.895 -13.352 1 98.75 282 ARG A N 1
ATOM 2130 C CA . ARG A 1 282 ? 2.65 -6.359 -13.867 1 98.75 282 ARG A CA 1
ATOM 2131 C C . ARG A 1 282 ? 1.455 -7.098 -13.273 1 98.75 282 ARG A C 1
ATOM 2133 O O . ARG A 1 282 ? 1.606 -8.18 -12.711 1 98.75 282 ARG A O 1
ATOM 2140 N N . TYR A 1 283 ? 0.313 -6.492 -13.305 1 98.62 283 TYR A N 1
ATOM 2141 C CA . TYR A 1 283 ? -0.991 -7.027 -12.93 1 98.62 283 TYR A CA 1
ATOM 2142 C C . TYR A 1 283 ? -1.649 -7.734 -14.109 1 98.62 283 TYR A C 1
ATOM 2144 O O . TYR A 1 283 ? -1.66 -7.215 -15.227 1 98.62 283 TYR A O 1
ATOM 2152 N N . ILE A 1 284 ? -2.191 -8.93 -13.867 1 98.44 284 ILE A N 1
ATOM 2153 C CA . ILE A 1 284 ? -2.953 -9.695 -14.844 1 98.44 284 ILE A CA 1
ATOM 2154 C C . ILE A 1 284 ? -4.262 -10.18 -14.219 1 98.44 284 ILE A C 1
ATOM 2156 O O . ILE A 1 284 ? -4.297 -10.547 -13.047 1 98.44 284 ILE A O 1
ATOM 2160 N N . CYS A 1 285 ? -5.332 -10.18 -14.969 1 97.5 285 CYS A N 1
ATOM 2161 C CA . CYS A 1 285 ? -6.613 -10.734 -14.547 1 97.5 285 CYS A CA 1
ATOM 2162 C C . CYS A 1 285 ? -6.867 -12.094 -15.195 1 97.5 285 CYS A C 1
ATOM 2164 O O . CYS A 1 285 ? -6.723 -12.234 -16.406 1 97.5 285 CYS A O 1
ATOM 2166 N N . ALA A 1 286 ? -7.289 -13.031 -14.383 1 98 286 ALA A N 1
ATOM 2167 C CA . ALA A 1 286 ? -7.453 -14.406 -14.852 1 98 286 ALA A CA 1
ATOM 2168 C C . ALA A 1 286 ? -8.516 -14.484 -15.945 1 98 286 ALA A C 1
ATOM 2170 O O . ALA A 1 286 ? -8.492 -15.398 -16.781 1 98 286 ALA A O 1
ATOM 2171 N N . THR A 1 287 ? -9.414 -13.523 -15.93 1 96.5 287 THR A N 1
ATOM 2172 C CA . THR A 1 287 ? -10.531 -13.594 -16.875 1 96.5 287 THR A CA 1
ATOM 2173 C C . THR A 1 287 ? -10.117 -13.039 -18.234 1 96.5 287 THR A C 1
ATOM 2175 O O . THR A 1 287 ? -10.859 -13.172 -19.203 1 96.5 287 THR A O 1
ATOM 2178 N N . TRP A 1 288 ? -8.969 -12.391 -18.344 1 97.19 288 TRP A N 1
ATOM 2179 C CA . TRP A 1 288 ? -8.523 -11.812 -19.609 1 97.19 288 TRP A CA 1
ATOM 2180 C C . TRP A 1 288 ? -8.234 -12.906 -20.641 1 97.19 288 TRP A C 1
ATOM 2182 O O . TRP A 1 288 ? -7.957 -14.055 -20.281 1 97.19 288 TRP A O 1
ATOM 2192 N N . ASP A 1 289 ? -8.391 -12.562 -21.891 1 98.06 289 ASP A N 1
ATOM 2193 C CA . ASP A 1 289 ? -7.895 -13.43 -22.953 1 98.06 289 ASP A CA 1
ATOM 2194 C C . ASP A 1 289 ? -6.375 -13.32 -23.078 1 98.06 289 ASP A C 1
ATOM 2196 O O . ASP A 1 289 ? -5.848 -12.281 -23.469 1 98.06 289 ASP A O 1
ATOM 2200 N N . MET A 1 290 ? -5.699 -14.414 -22.844 1 98.12 290 MET A N 1
ATOM 2201 C CA . MET A 1 290 ? -4.242 -14.375 -22.766 1 98.12 290 MET A CA 1
ATOM 2202 C C . MET A 1 290 ? -3.623 -14.172 -24.141 1 98.12 290 MET A C 1
ATOM 2204 O O . MET A 1 290 ? -2.553 -13.57 -24.266 1 98.12 290 MET A O 1
ATOM 2208 N N . ASP A 1 291 ? -4.281 -14.641 -25.203 1 98 291 ASP A N 1
ATOM 2209 C CA . ASP A 1 291 ? -3.787 -14.383 -26.547 1 98 291 ASP A CA 1
ATOM 2210 C C . ASP A 1 291 ? -3.865 -12.891 -26.891 1 98 291 ASP A C 1
ATOM 2212 O O . ASP A 1 291 ? -2.936 -12.336 -27.469 1 98 291 ASP A O 1
ATOM 2216 N N . GLU A 1 292 ? -5.004 -12.32 -26.531 1 98.12 292 GLU A N 1
ATOM 2217 C CA . GLU A 1 292 ? -5.145 -10.883 -26.734 1 98.12 292 GLU A CA 1
ATOM 2218 C C . GLU A 1 292 ? -4.125 -10.102 -25.906 1 98.12 292 GLU A C 1
ATOM 2220 O O . GLU A 1 292 ? -3.557 -9.117 -26.391 1 98.12 292 GLU A O 1
ATOM 2225 N N . LEU A 1 293 ? -3.891 -10.516 -24.703 1 98.31 293 LEU A N 1
ATOM 2226 C CA . LEU A 1 293 ? -2.877 -9.883 -23.875 1 98.31 293 LEU A CA 1
ATOM 2227 C C . LEU A 1 293 ? -1.513 -9.914 -24.547 1 98.31 293 LEU A C 1
ATOM 2229 O O . LEU A 1 293 ? -0.814 -8.898 -24.594 1 98.31 293 LEU A O 1
ATOM 2233 N N . GLU A 1 294 ? -1.119 -11.023 -25.078 1 97.94 294 GLU A N 1
ATOM 2234 C CA . GLU A 1 294 ? 0.162 -11.164 -25.75 1 97.94 294 GLU A CA 1
ATOM 2235 C C . GLU A 1 294 ? 0.245 -10.25 -26.969 1 97.94 294 GLU A C 1
ATOM 2237 O O . GLU A 1 294 ? 1.306 -9.695 -27.266 1 97.94 294 GLU A O 1
ATOM 2242 N N . SER A 1 295 ? -0.871 -10.133 -27.641 1 98.25 295 SER A N 1
ATOM 2243 C CA . SER A 1 295 ? -0.892 -9.281 -28.828 1 98.25 295 SER A CA 1
ATOM 2244 C C . SER A 1 295 ? -0.687 -7.816 -28.453 1 98.25 295 SER A C 1
ATOM 2246 O O . SER A 1 295 ? -0.334 -6.996 -29.312 1 98.25 295 SER A O 1
ATOM 2248 N N . LYS A 1 296 ? -0.874 -7.504 -27.203 1 98.12 296 LYS A N 1
ATOM 2249 C CA . LYS A 1 296 ? -0.744 -6.125 -26.734 1 98.12 296 LYS A CA 1
ATOM 2250 C C . LYS A 1 296 ? 0.628 -5.883 -26.125 1 98.12 296 LYS A C 1
ATOM 2252 O O . LYS A 1 296 ? 0.884 -4.809 -25.562 1 98.12 296 LYS A O 1
ATOM 2257 N N . LYS A 1 297 ? 1.529 -6.832 -26.25 1 98.31 297 LYS A N 1
ATOM 2258 C CA . LYS A 1 297 ? 2.834 -6.812 -25.594 1 98.31 297 LYS A CA 1
ATOM 2259 C C . LYS A 1 297 ? 3.586 -5.52 -25.906 1 98.31 297 LYS A C 1
ATOM 2261 O O . LYS A 1 297 ? 4.082 -4.852 -25 1 98.31 297 LYS A O 1
ATOM 2266 N N . GLU A 1 298 ? 3.697 -5.137 -27.125 1 98.38 298 GLU A N 1
ATOM 2267 C CA . GLU A 1 298 ? 4.488 -3.977 -27.516 1 98.38 298 GLU A CA 1
ATOM 2268 C C . GLU A 1 298 ? 3.949 -2.697 -26.891 1 98.38 298 GLU A C 1
ATOM 2270 O O . GLU A 1 298 ? 4.715 -1.888 -26.359 1 98.38 298 GLU A O 1
ATOM 2275 N N . GLU A 1 299 ? 2.672 -2.555 -26.922 1 98.06 299 GLU A N 1
ATOM 2276 C CA . GLU A 1 299 ? 2.033 -1.389 -26.312 1 98.06 299 GLU A CA 1
ATOM 2277 C C . GLU A 1 299 ? 2.252 -1.36 -24.797 1 98.06 299 GLU A C 1
ATOM 2279 O O . GLU A 1 299 ? 2.562 -0.312 -24.234 1 98.06 299 GLU A O 1
ATOM 2284 N N . ILE A 1 300 ? 2.072 -2.49 -24.156 1 98.38 300 ILE A N 1
ATOM 2285 C CA . ILE A 1 300 ? 2.199 -2.621 -22.719 1 98.38 300 ILE A CA 1
ATOM 2286 C C . ILE A 1 300 ? 3.615 -2.244 -22.281 1 98.38 300 ILE A C 1
ATOM 2288 O O . ILE A 1 300 ? 3.799 -1.492 -21.328 1 98.38 300 ILE A O 1
ATOM 2292 N N . VAL A 1 301 ? 4.598 -2.752 -23.016 1 98.12 301 VAL A N 1
ATOM 2293 C CA . VAL A 1 301 ? 5.992 -2.496 -22.672 1 98.12 301 VAL A CA 1
ATOM 2294 C C . VAL A 1 301 ? 6.336 -1.038 -22.969 1 98.12 301 VAL A C 1
ATOM 2296 O O . VAL A 1 301 ? 6.922 -0.352 -22.125 1 98.12 301 VAL A O 1
ATOM 2299 N N . LYS A 1 302 ? 5.945 -0.538 -24.109 1 97.62 302 LYS A N 1
ATOM 2300 C CA . LYS A 1 302 ? 6.27 0.823 -24.531 1 97.62 302 LYS A CA 1
ATOM 2301 C C . LYS A 1 302 ? 5.672 1.85 -23.562 1 97.62 302 LYS A C 1
ATOM 2303 O O . LYS A 1 302 ? 6.336 2.822 -23.203 1 97.62 302 LYS A O 1
ATOM 2308 N N . GLU A 1 303 ? 4.488 1.609 -23.156 1 96.81 303 GLU A N 1
ATOM 2309 C CA . GLU A 1 303 ? 3.785 2.584 -22.328 1 96.81 303 GLU A CA 1
ATOM 2310 C C . GLU A 1 303 ? 3.826 2.188 -20.859 1 96.81 303 GLU A C 1
ATOM 2312 O O . GLU A 1 303 ? 3.186 2.826 -20.016 1 96.81 303 GLU A O 1
ATOM 2317 N N . ASP A 1 304 ? 4.504 1.138 -20.547 1 96.25 304 ASP A N 1
ATOM 2318 C CA . ASP A 1 304 ? 4.691 0.616 -19.203 1 96.25 304 ASP A CA 1
ATOM 2319 C C . ASP A 1 304 ? 3.35 0.455 -18.484 1 96.25 304 ASP A C 1
ATOM 2321 O O . ASP A 1 304 ? 3.164 0.971 -17.375 1 96.25 304 ASP A O 1
ATOM 2325 N N . LYS A 1 305 ? 2.43 -0.26 -19.172 1 97.94 305 LYS A N 1
ATOM 2326 C CA . LYS A 1 305 ? 1.068 -0.451 -18.688 1 97.94 305 LYS A CA 1
ATOM 2327 C C . LYS A 1 305 ? 1.005 -1.584 -17.672 1 97.94 305 LYS A C 1
ATOM 2329 O O . LYS A 1 305 ? 1.962 -2.346 -17.516 1 97.94 305 LYS A O 1
ATOM 2334 N N . LEU A 1 306 ? -0.125 -1.646 -16.922 1 98.44 306 LEU A N 1
ATOM 2335 C CA . LEU A 1 306 ? -0.506 -2.691 -15.977 1 98.44 306 LEU A CA 1
ATOM 2336 C C . LEU A 1 306 ? 0.339 -2.615 -14.711 1 98.44 306 LEU A C 1
ATOM 2338 O O . LEU A 1 306 ? 0.607 -3.639 -14.078 1 98.44 306 LEU A O 1
ATOM 2342 N N . LYS A 1 307 ? 0.858 -1.459 -14.438 1 97.12 307 LYS A N 1
ATOM 2343 C CA . LYS A 1 307 ? 1.52 -1.059 -13.203 1 97.12 307 LYS A CA 1
ATOM 2344 C C . LYS A 1 307 ? 0.832 0.152 -12.578 1 97.12 307 LYS A C 1
ATOM 2346 O O . LYS A 1 307 ? 0.066 0.851 -13.242 1 97.12 307 LYS A O 1
ATOM 2351 N N . TRP A 1 308 ? 0.992 0.363 -11.266 1 96.38 308 TRP A N 1
ATOM 2352 C CA . TRP A 1 308 ? 0.328 1.445 -10.547 1 96.38 308 TRP A CA 1
ATOM 2353 C C . TRP A 1 308 ? 1.151 2.729 -10.617 1 96.38 308 TRP A C 1
ATOM 2355 O O . TRP A 1 308 ? 2.373 2.697 -10.453 1 96.38 308 TRP A O 1
ATOM 2365 N N . ARG A 1 309 ? 0.516 3.783 -10.852 1 95.94 309 ARG A N 1
ATOM 2366 C CA . ARG A 1 309 ? 1.14 5.102 -10.836 1 95.94 309 ARG A CA 1
ATOM 2367 C C . ARG A 1 309 ? 0.124 6.188 -10.492 1 95.94 309 ARG A C 1
ATOM 2369 O O . ARG A 1 309 ? -1.081 5.93 -10.469 1 95.94 309 ARG A O 1
ATOM 2376 N N . MET A 1 310 ? 0.598 7.32 -10.164 1 97.31 310 MET A N 1
ATOM 2377 C CA . MET A 1 310 ? -0.299 8.445 -9.922 1 97.31 310 MET A CA 1
ATOM 2378 C C . MET A 1 310 ? -0.85 9 -11.234 1 97.31 310 MET A C 1
ATOM 2380 O O . MET A 1 310 ? -0.109 9.148 -12.203 1 97.31 310 MET A O 1
ATOM 2384 N N . ALA A 1 311 ? -2.186 9.258 -11.297 1 96.5 311 ALA A N 1
ATOM 2385 C CA . ALA A 1 311 ? -2.814 9.891 -12.453 1 96.5 311 ALA A CA 1
ATOM 2386 C C . ALA A 1 311 ? -2.463 11.375 -12.523 1 96.5 311 ALA A C 1
ATOM 2388 O O . ALA A 1 311 ? -2.693 12.117 -11.57 1 96.5 311 ALA A O 1
ATOM 2389 N N . VAL A 1 312 ? -1.913 11.797 -13.586 1 96 312 VAL A N 1
ATOM 2390 C CA . VAL A 1 312 ? -1.541 13.195 -13.758 1 96 312 VAL A CA 1
ATOM 2391 C C . VAL A 1 312 ? -2.053 13.703 -15.109 1 96 312 VAL A C 1
ATOM 2393 O O . VAL A 1 312 ? -2.295 12.914 -16.031 1 96 312 VAL A O 1
ATOM 2396 N N . MET B 1 1 ? 29.625 1.007 -9.555 1 27.66 1 MET B N 1
ATOM 2397 C CA . MET B 1 1 ? 29.156 2.08 -10.43 1 27.66 1 MET B CA 1
ATOM 2398 C C . MET B 1 1 ? 28.422 3.156 -9.625 1 27.66 1 MET B C 1
ATOM 2400 O O . MET B 1 1 ? 27.734 2.854 -8.648 1 27.66 1 MET B O 1
ATOM 2404 N N . ALA B 1 2 ? 28.859 4.305 -9.766 1 36.19 2 ALA B N 1
ATOM 2405 C CA . ALA B 1 2 ? 28.328 5.496 -9.125 1 36.19 2 ALA B CA 1
ATOM 2406 C C . ALA B 1 2 ? 26.797 5.551 -9.25 1 36.19 2 ALA B C 1
ATOM 2408 O O . ALA B 1 2 ? 26.25 5.234 -10.312 1 36.19 2 ALA B O 1
ATOM 2409 N N . GLN B 1 3 ? 26.094 5.359 -8.266 1 46.12 3 GLN B N 1
ATOM 2410 C CA . GLN B 1 3 ? 24.641 5.504 -8.344 1 46.12 3 GLN B CA 1
ATOM 2411 C C . GLN B 1 3 ? 24.25 6.707 -9.195 1 46.12 3 GLN B C 1
ATOM 2413 O O . GLN B 1 3 ? 24.797 7.797 -9.031 1 46.12 3 GLN B O 1
ATOM 2418 N N . PRO B 1 4 ? 23.672 6.559 -10.336 1 50.03 4 PRO B N 1
ATOM 2419 C CA . PRO B 1 4 ? 23.328 7.711 -11.172 1 50.03 4 PRO B CA 1
ATOM 2420 C C . PRO B 1 4 ? 22.719 8.852 -10.375 1 50.03 4 PRO B C 1
ATOM 2422 O O . PRO B 1 4 ? 22.047 8.617 -9.359 1 50.03 4 PRO B O 1
ATOM 2425 N N . GLU B 1 5 ? 23.266 10.086 -10.477 1 55.62 5 GLU B N 1
ATOM 2426 C CA . GLU B 1 5 ? 22.719 11.312 -9.914 1 55.62 5 GLU B CA 1
ATOM 2427 C C . GLU B 1 5 ? 21.219 11.414 -10.172 1 55.62 5 GLU B C 1
ATOM 2429 O O . GLU B 1 5 ? 20.766 11.312 -11.32 1 55.62 5 GLU B O 1
ATOM 2434 N N . LEU B 1 6 ? 20.422 11.07 -9.227 1 63.53 6 LEU B N 1
ATOM 2435 C CA . LEU B 1 6 ? 18.984 11.234 -9.336 1 63.53 6 LEU B CA 1
ATOM 2436 C C . LEU B 1 6 ? 18.609 12.695 -9.586 1 63.53 6 LEU B C 1
ATOM 2438 O O . LEU B 1 6 ? 18.953 13.57 -8.789 1 63.53 6 LEU B O 1
ATOM 2442 N N . ASP B 1 7 ? 18.328 13.008 -10.891 1 69.62 7 ASP B N 1
ATOM 2443 C CA . ASP B 1 7 ? 17.812 14.328 -11.234 1 69.62 7 ASP B CA 1
ATOM 2444 C C . ASP B 1 7 ? 16.281 14.328 -11.219 1 69.62 7 ASP B C 1
ATOM 2446 O O . ASP B 1 7 ? 15.641 13.977 -12.219 1 69.62 7 ASP B O 1
ATOM 2450 N N . LEU B 1 8 ? 15.695 14.742 -10.18 1 70.25 8 LEU B N 1
ATOM 2451 C CA . LEU B 1 8 ? 14.25 14.688 -9.961 1 70.25 8 LEU B CA 1
ATOM 2452 C C . LEU B 1 8 ? 13.523 15.656 -10.891 1 70.25 8 LEU B C 1
ATOM 2454 O O . LEU B 1 8 ? 12.32 15.516 -11.117 1 70.25 8 LEU B O 1
ATOM 2458 N N . SER B 1 9 ? 14.281 16.609 -11.469 1 66.31 9 SER B N 1
ATOM 2459 C CA . SER B 1 9 ? 13.641 17.547 -12.398 1 66.31 9 SER B CA 1
ATOM 2460 C C . SER B 1 9 ? 13.266 16.844 -13.703 1 66.31 9 SER B C 1
ATOM 2462 O O . SER B 1 9 ? 12.414 17.328 -14.453 1 66.31 9 SER B O 1
ATOM 2464 N N . LYS B 1 10 ? 13.898 15.711 -13.891 1 74.5 10 LYS B N 1
ATOM 2465 C CA . LYS B 1 10 ? 13.633 14.961 -15.109 1 74.5 10 LYS B CA 1
ATOM 2466 C C . LYS B 1 10 ? 12.828 13.695 -14.82 1 74.5 10 LYS B C 1
ATOM 2468 O O . LYS B 1 10 ? 12.766 12.789 -15.648 1 74.5 10 LYS B O 1
ATOM 2473 N N . ALA B 1 11 ? 12.281 13.797 -13.664 1 82.94 11 ALA B N 1
ATOM 2474 C CA . ALA B 1 11 ? 11.5 12.633 -13.266 1 82.94 11 ALA B CA 1
ATOM 2475 C C . ALA B 1 11 ? 10.203 12.539 -14.062 1 82.94 11 ALA B C 1
ATOM 2477 O O . ALA B 1 11 ? 9.672 13.555 -14.523 1 82.94 11 ALA B O 1
ATOM 2478 N N . PRO B 1 12 ? 9.742 11.297 -14.32 1 88.62 12 PRO B N 1
ATOM 2479 C CA . PRO B 1 12 ? 8.438 11.172 -14.977 1 88.62 12 PRO B CA 1
ATOM 2480 C C . PRO B 1 12 ? 7.34 11.953 -14.258 1 88.62 12 PRO B C 1
ATOM 2482 O O . PRO B 1 12 ? 7.391 12.117 -13.031 1 88.62 12 PRO B O 1
ATOM 2485 N N . ALA B 1 13 ? 6.367 12.422 -15.047 1 89.56 13 ALA B N 1
ATOM 2486 C CA . ALA B 1 13 ? 5.289 13.25 -14.516 1 89.56 13 ALA B CA 1
ATOM 2487 C C . ALA B 1 13 ? 4.562 12.547 -13.367 1 89.56 13 ALA B C 1
ATOM 2489 O O . ALA B 1 13 ? 4.168 13.188 -12.391 1 89.56 13 ALA B O 1
ATOM 2490 N N . HIS B 1 14 ? 4.469 11.234 -13.469 1 92.88 14 HIS B N 1
ATOM 2491 C CA . HIS B 1 14 ? 3.668 10.516 -12.484 1 92.88 14 HIS B CA 1
ATOM 2492 C C . HIS B 1 14 ? 4.414 10.383 -11.156 1 92.88 14 HIS B C 1
ATOM 2494 O O . HIS B 1 14 ? 3.857 9.883 -10.18 1 92.88 14 HIS B O 1
ATOM 2500 N N . TRP B 1 15 ? 5.68 10.883 -11.047 1 91.12 15 TRP B N 1
ATOM 2501 C CA . TRP B 1 15 ? 6.402 10.891 -9.781 1 91.12 15 TRP B CA 1
ATOM 2502 C C . TRP B 1 15 ? 5.934 12.039 -8.891 1 91.12 15 TRP B C 1
ATOM 2504 O O . TRP B 1 15 ? 6.336 12.141 -7.73 1 91.12 15 TRP B O 1
ATOM 2514 N N . GLY B 1 16 ? 5.117 12.883 -9.438 1 88.31 16 GLY B N 1
ATOM 2515 C CA . GLY B 1 16 ? 4.402 13.844 -8.609 1 88.31 16 GLY B CA 1
ATOM 2516 C C . GLY B 1 16 ? 5.27 15.008 -8.164 1 88.31 16 GLY B C 1
ATOM 2517 O O . GLY B 1 16 ? 4.977 15.656 -7.16 1 88.31 16 GLY B O 1
ATOM 2518 N N . MET B 1 17 ? 6.32 15.203 -8.875 1 90.19 17 MET B N 1
ATOM 2519 C CA . MET B 1 17 ? 7.246 16.25 -8.43 1 90.19 17 MET B CA 1
ATOM 2520 C C . MET B 1 17 ? 7.055 17.531 -9.234 1 90.19 17 MET B C 1
ATOM 2522 O O . MET B 1 17 ? 7.379 18.609 -8.758 1 90.19 17 MET B O 1
ATOM 2526 N N . ASN B 1 18 ? 6.492 17.422 -10.43 1 90.88 18 ASN B N 1
ATOM 2527 C CA . ASN B 1 18 ? 6.453 18.562 -11.336 1 90.88 18 ASN B CA 1
ATOM 2528 C C . ASN B 1 18 ? 5.066 18.75 -11.938 1 90.88 18 ASN B C 1
ATOM 2530 O O . ASN B 1 18 ? 4.938 19.047 -13.133 1 90.88 18 ASN B O 1
ATOM 2534 N N . PHE B 1 19 ? 4.102 18.453 -11.219 1 94.94 19 PHE B N 1
ATOM 2535 C CA . PHE B 1 19 ? 2.738 18.609 -11.711 1 94.94 19 PHE B CA 1
ATOM 2536 C C . PHE B 1 19 ? 2.455 20.078 -12.039 1 94.94 19 PHE B C 1
ATOM 2538 O O . PHE B 1 19 ? 1.795 20.375 -13.039 1 94.94 19 PHE B O 1
ATOM 2545 N N . THR B 1 20 ? 2.848 21.016 -11.172 1 95.5 20 THR B N 1
ATOM 2546 C CA . THR B 1 20 ? 2.828 22.422 -11.547 1 95.5 20 THR B CA 1
ATOM 2547 C C . THR B 1 20 ? 4.102 22.797 -12.297 1 95.5 20 THR B C 1
ATOM 2549 O O . THR B 1 20 ? 5.176 22.266 -12.023 1 95.5 20 THR B O 1
ATOM 2552 N N . GLU B 1 21 ? 3.967 23.656 -13.211 1 93.69 21 GLU B N 1
ATOM 2553 C CA . GLU B 1 21 ? 5.129 24.125 -13.961 1 93.69 21 GLU B CA 1
ATOM 2554 C C . GLU B 1 21 ? 6.109 24.875 -13.062 1 93.69 21 GLU B C 1
ATOM 2556 O O . GLU B 1 21 ? 7.324 24.719 -13.195 1 93.69 21 GLU B O 1
ATOM 2561 N N . THR B 1 22 ? 5.586 25.703 -12.25 1 95.19 22 THR B N 1
ATOM 2562 C CA . THR B 1 22 ? 6.391 26.453 -11.297 1 95.19 22 THR B CA 1
ATOM 2563 C C . THR B 1 22 ? 6.535 25.688 -9.984 1 95.19 22 THR B C 1
ATOM 2565 O O . THR B 1 22 ? 5.562 25.125 -9.484 1 95.19 22 THR B O 1
ATOM 2568 N N . THR B 1 23 ? 7.723 25.594 -9.445 1 94.19 23 THR B N 1
ATOM 2569 C CA . THR B 1 23 ? 7.996 25 -8.133 1 94.19 23 THR B CA 1
ATOM 2570 C C . THR B 1 23 ? 8.758 25.984 -7.25 1 94.19 23 THR B C 1
ATOM 2572 O O . THR B 1 23 ? 9.32 26.969 -7.738 1 94.19 23 THR B O 1
ATOM 2575 N N . HIS B 1 24 ? 8.672 25.781 -5.945 1 95.31 24 HIS B N 1
ATOM 2576 C CA . HIS B 1 24 ? 9.281 26.672 -4.961 1 95.31 24 HIS B CA 1
ATOM 2577 C C . HIS B 1 24 ? 10.125 25.891 -3.959 1 95.31 24 HIS B C 1
ATOM 2579 O O . HIS B 1 24 ? 9.734 24.797 -3.531 1 95.31 24 HIS B O 1
ATOM 2585 N N . GLN B 1 25 ? 11.258 26.453 -3.566 1 95.12 25 GLN B N 1
ATOM 2586 C CA . GLN B 1 25 ? 12.07 25.875 -2.5 1 95.12 25 GLN B CA 1
ATOM 2587 C C . GLN B 1 25 ? 11.82 26.594 -1.174 1 95.12 25 GLN B C 1
ATOM 2589 O O . GLN B 1 25 ? 12.305 26.156 -0.127 1 95.12 25 GLN B O 1
ATOM 2594 N N . GLN B 1 26 ? 11.125 27.688 -1.282 1 96.25 26 GLN B N 1
ATOM 2595 C CA . GLN B 1 26 ? 10.648 28.469 -0.145 1 96.25 26 GLN B CA 1
ATOM 2596 C C . GLN B 1 26 ? 9.156 28.781 -0.272 1 96.25 26 GLN B C 1
ATOM 2598 O O . GLN B 1 26 ? 8.617 28.812 -1.379 1 96.25 26 GLN B O 1
ATOM 2603 N N . PRO B 1 27 ? 8.492 28.969 0.886 1 96.31 27 PRO B N 1
ATOM 2604 C CA . PRO B 1 27 ? 7.086 29.359 0.77 1 96.31 27 PRO B CA 1
ATOM 2605 C C . PRO B 1 27 ? 6.887 30.625 -0.054 1 96.31 27 PRO B C 1
ATOM 2607 O O . PRO B 1 27 ? 7.594 31.625 0.149 1 96.31 27 PRO B O 1
ATOM 2610 N N . SER B 1 28 ? 5.984 30.547 -0.988 1 94.56 28 SER B N 1
ATOM 2611 C CA . SER B 1 28 ? 5.609 31.75 -1.719 1 94.56 28 SER B CA 1
ATOM 2612 C C . SER B 1 28 ? 4.82 32.719 -0.833 1 94.56 28 SER B C 1
ATOM 2614 O O . SER B 1 28 ? 4.379 32.344 0.256 1 94.56 28 SER B O 1
ATOM 2616 N N . ARG B 1 29 ? 4.668 33.906 -1.302 1 93.25 29 ARG B N 1
ATOM 2617 C CA . ARG B 1 29 ? 3.92 34.906 -0.553 1 93.25 29 ARG B CA 1
ATOM 2618 C C . ARG B 1 29 ? 2.469 34.469 -0.359 1 93.25 29 ARG B C 1
ATOM 2620 O O . ARG B 1 29 ? 1.875 34.75 0.69 1 93.25 29 ARG B O 1
ATOM 2627 N N . SER B 1 30 ? 1.948 33.812 -1.267 1 94.38 30 SER B N 1
ATOM 2628 C CA . SER B 1 30 ? 0.532 33.438 -1.279 1 94.38 30 SER B CA 1
ATOM 2629 C C . SER B 1 30 ? 0.209 32.406 -0.203 1 94.38 30 SER B C 1
ATOM 2631 O O . SER B 1 30 ? -0.947 32.281 0.198 1 94.38 30 SER B O 1
ATOM 2633 N N . ILE B 1 31 ? 1.231 31.734 0.306 1 97.12 31 ILE B N 1
ATOM 2634 C CA . ILE B 1 31 ? 0.915 30.703 1.287 1 97.12 31 ILE B CA 1
ATOM 2635 C C . ILE B 1 31 ? 1.687 30.953 2.58 1 97.12 31 ILE B C 1
ATOM 2637 O O . ILE B 1 31 ? 1.921 30.047 3.367 1 97.12 31 ILE B O 1
ATOM 2641 N N . ASP B 1 32 ? 2.146 32.188 2.764 1 97.56 32 ASP B N 1
ATOM 2642 C CA . ASP B 1 32 ? 2.834 32.594 3.988 1 97.56 32 ASP B CA 1
ATOM 2643 C C . ASP B 1 32 ? 1.931 32.438 5.207 1 97.56 32 ASP B C 1
ATOM 2645 O O . ASP B 1 32 ? 0.891 33.062 5.312 1 97.56 32 ASP B O 1
ATOM 2649 N N . PRO B 1 33 ? 2.326 31.609 6.168 1 97.5 33 PRO B N 1
ATOM 2650 C CA . PRO B 1 33 ? 1.459 31.344 7.316 1 97.5 33 PRO B CA 1
ATOM 2651 C C . PRO B 1 33 ? 1.153 32.594 8.133 1 97.5 33 PRO B C 1
ATOM 2653 O O . PRO B 1 33 ? 0.091 32.688 8.75 1 97.5 33 PRO B O 1
ATOM 2656 N N . SER B 1 34 ? 2.033 33.531 8.109 1 95.12 34 SER B N 1
ATOM 2657 C CA . SER B 1 34 ? 1.858 34.75 8.906 1 95.12 34 SER B CA 1
ATOM 2658 C C . SER B 1 34 ? 0.681 35.562 8.398 1 95.12 34 SER B C 1
ATOM 2660 O O . SER B 1 34 ? 0.211 36.469 9.094 1 95.12 34 SER B O 1
ATOM 2662 N N . ASN B 1 35 ? 0.262 35.25 7.168 1 95.25 35 ASN B N 1
ATOM 2663 C CA . ASN B 1 35 ? -0.871 35.969 6.594 1 95.25 35 ASN B CA 1
ATOM 2664 C C . ASN B 1 35 ? -2.191 35.281 6.902 1 95.25 35 ASN B C 1
ATOM 2666 O O . ASN B 1 35 ? -3.238 35.656 6.375 1 95.25 35 ASN B O 1
ATOM 2670 N N . VAL B 1 36 ? -2.201 34.25 7.73 1 94.94 36 VAL B N 1
ATOM 2671 C CA . VAL B 1 36 ? -3.383 33.469 8.062 1 94.94 36 VAL B CA 1
ATOM 2672 C C . VAL B 1 36 ? -3.717 33.625 9.547 1 94.94 36 VAL B C 1
ATOM 2674 O O . VAL B 1 36 ? -2.818 33.75 10.383 1 94.94 36 VAL B O 1
ATOM 2677 N N . THR B 1 37 ? -5.02 33.781 9.805 1 94.19 37 THR B N 1
ATOM 2678 C CA . THR B 1 37 ? -5.516 33.75 11.18 1 94.19 37 THR B CA 1
ATOM 2679 C C . THR B 1 37 ? -6.629 32.719 11.32 1 94.19 37 THR B C 1
ATOM 2681 O O . THR B 1 37 ? -7.707 32.875 10.734 1 94.19 37 THR B O 1
ATOM 2684 N N . PHE B 1 38 ? -6.367 31.688 12.102 1 95.62 38 PHE B N 1
ATOM 2685 C CA . PHE B 1 38 ? -7.387 30.672 12.336 1 95.62 38 PHE B CA 1
ATOM 2686 C C . PHE B 1 38 ? -8.43 31.156 13.32 1 95.62 38 PHE B C 1
ATOM 2688 O O . PHE B 1 38 ? -8.172 32.094 14.094 1 95.62 38 PHE B O 1
ATOM 2695 N N . PRO B 1 39 ? -9.617 30.531 13.328 1 93.5 39 PRO B N 1
ATOM 2696 C CA . PRO B 1 39 ? -10.664 30.922 14.273 1 93.5 39 PRO B CA 1
ATOM 2697 C C . PRO B 1 39 ? -10.289 30.641 15.727 1 93.5 39 PRO B C 1
ATOM 2699 O O . PRO B 1 39 ? -9.414 29.812 15.992 1 93.5 39 PRO B O 1
ATOM 2702 N N . GLN B 1 40 ? -10.977 31.344 16.594 1 93.25 40 GLN B N 1
ATOM 2703 C CA . GLN B 1 40 ? -10.75 31.172 18.031 1 93.25 40 GLN B CA 1
ATOM 2704 C C . GLN B 1 40 ? -10.945 29.719 18.438 1 93.25 40 GLN B C 1
ATOM 2706 O O . GLN B 1 40 ? -11.898 29.078 18.016 1 93.25 40 GLN B O 1
ATOM 2711 N N . GLY B 1 41 ? -10.016 29.188 19.203 1 95.25 41 GLY B N 1
ATOM 2712 C CA . GLY B 1 41 ? -10.125 27.844 19.734 1 95.25 41 GLY B CA 1
ATOM 2713 C C . GLY B 1 41 ? -9.602 26.781 18.781 1 95.25 41 GLY B C 1
ATOM 2714 O O . GLY B 1 41 ? -9.602 25.594 19.109 1 95.25 41 GLY B O 1
ATOM 2715 N N . TYR B 1 42 ? -9.117 27.25 17.609 1 96.75 42 TYR B N 1
ATOM 2716 C CA . TYR B 1 42 ? -8.648 26.297 16.594 1 96.75 42 TYR B CA 1
ATOM 2717 C C . TYR B 1 42 ? -7.578 25.391 17.172 1 96.75 42 TYR B C 1
ATOM 2719 O O . TYR B 1 42 ? -6.594 25.859 17.75 1 96.75 42 TYR B O 1
ATOM 2727 N N . THR B 1 43 ? -7.805 24.047 17.109 1 98.38 43 THR B N 1
ATOM 2728 C CA . THR B 1 43 ? -6.965 23.047 17.75 1 98.38 43 THR B CA 1
ATOM 2729 C C . THR B 1 43 ? -6.297 22.156 16.703 1 98.38 43 THR B C 1
ATOM 2731 O O . THR B 1 43 ? -6.977 21.562 15.867 1 98.38 43 THR B O 1
ATOM 2734 N N . VAL B 1 44 ? -4.957 22.078 16.797 1 98.69 44 VAL B N 1
ATOM 2735 C CA . VAL B 1 44 ? -4.148 21.312 15.852 1 98.69 44 VAL B CA 1
ATOM 2736 C C . VAL B 1 44 ? -3.338 20.266 16.594 1 98.69 44 VAL B C 1
ATOM 2738 O O . VAL B 1 44 ? -2.764 20.547 17.656 1 98.69 44 VAL B O 1
ATOM 2741 N N . VAL B 1 45 ? -3.373 19.062 16.109 1 98.88 45 VAL B N 1
ATOM 2742 C CA . VAL B 1 45 ? -2.471 18.016 16.578 1 98.88 45 VAL B CA 1
ATOM 2743 C C . VAL B 1 45 ? -1.437 17.703 15.5 1 98.88 45 VAL B C 1
ATOM 2745 O O . VAL B 1 45 ? -1.789 17.516 14.336 1 98.88 45 VAL B O 1
ATOM 2748 N N . VAL B 1 46 ? -0.18 17.719 15.828 1 98.94 46 VAL B N 1
ATOM 2749 C CA . VAL B 1 46 ? 0.906 17.297 14.953 1 98.94 46 VAL B CA 1
ATOM 2750 C C . VAL B 1 46 ? 1.612 16.078 15.547 1 98.94 46 VAL B C 1
ATOM 2752 O O . VAL B 1 46 ? 2.314 16.188 16.547 1 98.94 46 VAL B O 1
ATOM 2755 N N . ILE B 1 47 ? 1.393 14.977 14.922 1 98.75 47 ILE B N 1
ATOM 2756 C CA . ILE B 1 47 ? 2.043 13.734 15.32 1 98.75 47 ILE B CA 1
ATOM 2757 C C . ILE B 1 47 ? 3.398 13.617 14.625 1 98.75 47 ILE B C 1
ATOM 2759 O O . ILE B 1 47 ? 3.486 13.719 13.398 1 98.75 47 ILE B O 1
ATOM 2763 N N . GLY B 1 48 ? 4.426 13.328 15.391 1 97.81 48 GLY B N 1
ATOM 2764 C CA . GLY B 1 48 ? 5.777 13.312 14.859 1 97.81 48 GLY B CA 1
ATOM 2765 C C . GLY B 1 48 ? 6.406 14.695 14.805 1 97.81 48 GLY B C 1
ATOM 2766 O O . GLY B 1 48 ? 6.988 15.078 13.781 1 97.81 48 GLY B O 1
ATOM 2767 N N . ALA B 1 49 ? 6.297 15.461 15.867 1 98.06 49 ALA B N 1
ATOM 2768 C CA . ALA B 1 49 ? 6.672 16.875 15.836 1 98.06 49 ALA B CA 1
ATOM 2769 C C . ALA B 1 49 ? 7.945 17.125 16.641 1 98.06 49 ALA B C 1
ATOM 2771 O O . ALA B 1 49 ? 8.258 18.266 16.984 1 98.06 49 ALA B O 1
ATOM 2772 N N . GLY B 1 50 ? 8.664 16.094 17.016 1 96.38 50 GLY B N 1
ATOM 2773 C CA . GLY B 1 50 ? 9.82 16.234 17.875 1 96.38 50 GLY B CA 1
ATOM 2774 C C . GLY B 1 50 ? 11.008 16.859 17.156 1 96.38 50 GLY B C 1
ATOM 2775 O O . GLY B 1 50 ? 11.922 17.391 17.812 1 96.38 50 GLY B O 1
ATOM 2776 N N . LYS B 1 51 ? 11.094 16.828 15.875 1 93.12 51 LYS B N 1
ATOM 2777 C CA . LYS B 1 51 ? 12.164 17.406 15.07 1 93.12 51 LYS B CA 1
ATOM 2778 C C . LYS B 1 51 ? 11.766 17.469 13.602 1 93.12 51 LYS B C 1
ATOM 2780 O O . LYS B 1 51 ? 10.695 17 13.211 1 93.12 51 LYS B O 1
ATOM 2785 N N . GLY B 1 52 ? 12.57 18.188 12.867 1 94.62 52 GLY B N 1
ATOM 2786 C CA . GLY B 1 52 ? 12.469 18.141 11.414 1 94.62 52 GLY B CA 1
ATOM 2787 C C . GLY B 1 52 ? 11.18 18.734 10.891 1 94.62 52 GLY B C 1
ATOM 2788 O O . GLY B 1 52 ? 10.805 19.859 11.266 1 94.62 52 GLY B O 1
ATOM 2789 N N . ILE B 1 53 ? 10.547 18.047 9.961 1 96.5 53 ILE B N 1
ATOM 2790 C CA . ILE B 1 53 ? 9.375 18.516 9.234 1 96.5 53 ILE B CA 1
ATOM 2791 C C . ILE B 1 53 ? 8.234 18.812 10.211 1 96.5 53 ILE B C 1
ATOM 2793 O O . ILE B 1 53 ? 7.59 19.859 10.133 1 96.5 53 ILE B O 1
ATOM 2797 N N . GLY B 1 54 ? 8.008 17.906 11.211 1 98.12 54 GLY B N 1
ATOM 2798 C CA . GLY B 1 54 ? 6.918 18.062 12.164 1 98.12 54 GLY B CA 1
ATOM 2799 C C . GLY B 1 54 ? 7.055 19.281 13.039 1 98.12 54 GLY B C 1
ATOM 2800 O O . GLY B 1 54 ? 6.066 19.969 13.312 1 98.12 54 GLY B O 1
ATOM 2801 N N . GLU B 1 55 ? 8.297 19.531 13.445 1 98.12 55 GLU B N 1
ATOM 2802 C CA . GLU B 1 55 ? 8.578 20.734 14.227 1 98.12 55 GLU B CA 1
ATOM 2803 C C . GLU B 1 55 ? 8.211 22 13.445 1 98.12 55 GLU B C 1
ATOM 2805 O O . GLU B 1 55 ? 7.562 22.906 13.977 1 98.12 55 GLU B O 1
ATOM 2810 N N . HIS B 1 56 ? 8.57 22.047 12.234 1 98.12 56 HIS B N 1
ATOM 2811 C CA . HIS B 1 56 ? 8.352 23.234 11.43 1 98.12 56 HIS B CA 1
ATOM 2812 C C . HIS B 1 56 ? 6.891 23.375 11.016 1 98.12 56 HIS B C 1
ATOM 2814 O O . HIS B 1 56 ? 6.391 24.484 10.82 1 98.12 56 HIS B O 1
ATOM 2820 N N . ILE B 1 57 ? 6.168 22.25 10.898 1 98.81 57 ILE B N 1
ATOM 2821 C CA . ILE B 1 57 ? 4.727 22.312 10.688 1 98.81 57 ILE B CA 1
ATOM 2822 C C . ILE B 1 57 ? 4.059 22.969 11.898 1 98.81 57 ILE B C 1
ATOM 2824 O O . ILE B 1 57 ? 3.207 23.844 11.75 1 98.81 57 ILE B O 1
ATOM 2828 N N . ALA B 1 58 ? 4.457 22.531 13.094 1 98.75 58 ALA B N 1
ATOM 2829 C CA . ALA B 1 58 ? 3.914 23.141 14.305 1 98.75 58 ALA B CA 1
ATOM 2830 C C . ALA B 1 58 ? 4.203 24.641 14.344 1 98.75 58 ALA B C 1
ATOM 2832 O O . ALA B 1 58 ? 3.324 25.438 14.688 1 98.75 58 ALA B O 1
ATOM 2833 N N . LYS B 1 59 ? 5.43 25.031 13.977 1 98.31 59 LYS B N 1
ATOM 2834 C CA . LYS B 1 59 ? 5.805 26.438 13.945 1 98.31 59 LYS B CA 1
ATOM 2835 C C . LYS B 1 59 ? 4.906 27.234 12.992 1 98.31 59 LYS B C 1
ATOM 2837 O O . LYS B 1 59 ? 4.504 28.359 13.289 1 98.31 59 LYS B O 1
ATOM 2842 N N . ALA B 1 60 ? 4.613 26.641 11.828 1 98.5 60 ALA B N 1
ATOM 2843 C CA . ALA B 1 60 ? 3.76 27.297 10.852 1 98.5 60 ALA B CA 1
ATOM 2844 C C . ALA B 1 60 ? 2.373 27.578 11.422 1 98.5 60 ALA B C 1
ATOM 2846 O O . ALA B 1 60 ? 1.78 28.625 11.164 1 98.5 60 ALA B O 1
ATOM 2847 N N . TYR B 1 61 ? 1.808 26.672 12.219 1 98.38 61 TYR B N 1
ATOM 2848 C CA . TYR B 1 61 ? 0.483 26.859 12.797 1 98.38 61 TYR B CA 1
ATOM 2849 C C . TYR B 1 61 ? 0.518 27.906 13.898 1 98.38 61 TYR B C 1
ATOM 2851 O O . TYR B 1 61 ? -0.464 28.625 14.117 1 98.38 61 TYR B O 1
ATOM 2859 N N . VAL B 1 62 ? 1.656 28.016 14.648 1 97.81 62 VAL B N 1
ATOM 2860 C CA . VAL B 1 62 ? 1.825 29.125 15.586 1 97.81 62 VAL B CA 1
ATOM 2861 C C . VAL B 1 62 ? 1.792 30.453 14.828 1 97.81 62 VAL B C 1
ATOM 2863 O O . VAL B 1 62 ? 1.086 31.375 15.234 1 97.81 62 VAL B O 1
ATOM 2866 N N . GLN B 1 63 ? 2.537 30.484 13.75 1 96.75 63 GLN B N 1
ATOM 2867 C CA . GLN B 1 63 ? 2.584 31.688 12.938 1 96.75 63 GLN B CA 1
ATOM 2868 C C . GLN B 1 63 ? 1.196 32.062 12.414 1 96.75 63 GLN B C 1
ATOM 2870 O O . GLN B 1 63 ? 0.872 33.25 12.273 1 96.75 63 GLN B O 1
ATOM 2875 N N . ALA B 1 64 ? 0.381 31.062 12.141 1 96.69 64 ALA B N 1
ATOM 2876 C CA . ALA B 1 64 ? -0.968 31.25 11.617 1 96.69 64 ALA B CA 1
ATOM 2877 C C . ALA B 1 64 ? -1.967 31.484 12.75 1 96.69 64 ALA B C 1
ATOM 2879 O O . ALA B 1 64 ? -3.178 31.516 12.516 1 96.69 64 ALA B O 1
ATOM 2880 N N . ARG B 1 65 ? -1.497 31.516 13.992 1 94.44 65 ARG B N 1
ATOM 2881 C CA . ARG B 1 65 ? -2.248 31.891 15.18 1 94.44 65 ARG B CA 1
ATOM 2882 C C . ARG B 1 65 ? -3.283 30.828 15.539 1 94.44 65 ARG B C 1
ATOM 2884 O O . ARG B 1 65 ? -4.41 31.156 15.914 1 94.44 65 ARG B O 1
ATOM 2891 N N . ALA B 1 66 ? -3.02 29.578 15.281 1 96.56 66 ALA B N 1
ATOM 2892 C CA . ALA B 1 66 ? -3.805 28.5 15.898 1 96.56 66 ALA B CA 1
ATOM 2893 C C . ALA B 1 66 ? -3.666 28.531 17.422 1 96.56 66 ALA B C 1
ATOM 2895 O O . ALA B 1 66 ? -2.553 28.547 17.953 1 96.56 66 ALA B O 1
ATOM 2896 N N . GLU B 1 67 ? -4.742 28.531 18.109 1 96 67 GLU B N 1
ATOM 2897 C CA . GLU B 1 67 ? -4.734 28.797 19.531 1 96 67 GLU B CA 1
ATOM 2898 C C . GLU B 1 67 ? -4.184 27.609 20.328 1 96 67 GLU B C 1
ATOM 2900 O O . GLU B 1 67 ? -3.484 27.781 21.312 1 96 67 GLU B O 1
ATOM 2905 N N . ASN B 1 68 ? -4.586 26.391 19.969 1 97.69 68 ASN B N 1
ATOM 2906 C CA . ASN B 1 68 ? -4.184 25.188 20.656 1 97.69 68 ASN B CA 1
ATOM 2907 C C . ASN B 1 68 ? -3.361 24.266 19.766 1 97.69 68 ASN B C 1
ATOM 2909 O O . ASN B 1 68 ? -3.842 23.828 18.719 1 97.69 68 ASN B O 1
ATOM 2913 N N . ILE B 1 69 ? -2.139 23.969 20.156 1 98.44 69 ILE B N 1
ATOM 2914 C CA . ILE B 1 69 ? -1.255 23.094 19.391 1 98.44 69 ILE B CA 1
ATOM 2915 C C . ILE B 1 69 ? -0.734 21.969 20.281 1 98.44 69 ILE B C 1
ATOM 2917 O O . ILE B 1 69 ? -0.099 22.219 21.297 1 98.44 69 ILE B O 1
ATOM 2921 N N . ILE B 1 70 ? -1.085 20.734 19.938 1 98.81 70 ILE B N 1
ATOM 2922 C CA . ILE B 1 70 ? -0.591 19.547 20.609 1 98.81 70 ILE B CA 1
ATOM 2923 C C . ILE B 1 70 ? 0.449 18.844 19.75 1 98.81 70 ILE B C 1
ATOM 2925 O O . ILE B 1 70 ? 0.178 18.516 18.578 1 98.81 70 ILE B O 1
ATOM 2929 N N . ILE B 1 71 ? 1.65 18.656 20.281 1 98.81 71 ILE B N 1
ATOM 2930 C CA . ILE B 1 71 ? 2.721 17.984 19.547 1 98.81 71 ILE B CA 1
ATOM 2931 C C . ILE B 1 71 ? 3.074 16.672 20.219 1 98.81 71 ILE B C 1
ATOM 2933 O O . ILE B 1 71 ? 3.07 16.578 21.453 1 98.81 71 ILE B O 1
ATOM 2937 N N . THR B 1 72 ? 3.283 15.617 19.438 1 98.75 72 THR B N 1
ATOM 2938 C CA . THR B 1 72 ? 3.646 14.312 20 1 98.75 72 THR B CA 1
ATOM 2939 C C . THR B 1 72 ? 4.902 13.773 19.312 1 98.75 72 THR B C 1
ATOM 2941 O O . THR B 1 72 ? 5.203 14.133 18.172 1 98.75 72 THR B O 1
ATOM 2944 N N . SER B 1 73 ? 5.664 13.047 19.953 1 97.81 73 SER B N 1
ATOM 2945 C CA . SER B 1 73 ? 6.82 12.289 19.484 1 97.81 73 SER B CA 1
ATOM 2946 C C . SER B 1 73 ? 7.281 11.273 20.516 1 97.81 73 SER B C 1
ATOM 2948 O O . SER B 1 73 ? 6.77 11.258 21.641 1 97.81 73 SER B O 1
ATOM 2950 N N . ARG B 1 74 ? 8.266 10.508 20.281 1 95.94 74 ARG B N 1
ATOM 2951 C CA . ARG B 1 74 ? 8.727 9.438 21.156 1 95.94 74 ARG B CA 1
ATOM 2952 C C . ARG B 1 74 ? 9.688 9.977 22.219 1 95.94 74 ARG B C 1
ATOM 2954 O O . ARG B 1 74 ? 9.844 9.383 23.281 1 95.94 74 ARG B O 1
ATOM 2961 N N . THR B 1 75 ? 10.328 11.086 21.891 1 97.12 75 THR B N 1
ATOM 2962 C CA . THR B 1 75 ? 11.391 11.586 22.75 1 97.12 75 THR B CA 1
ATOM 2963 C C . THR B 1 75 ? 10.93 12.828 23.516 1 97.12 75 THR B C 1
ATOM 2965 O O . THR B 1 75 ? 10.758 13.898 22.922 1 97.12 75 THR B O 1
ATOM 2968 N N . GLY B 1 76 ? 10.859 12.695 24.781 1 98.12 76 GLY B N 1
ATOM 2969 C CA . GLY B 1 76 ? 10.359 13.773 25.625 1 98.12 76 GLY B CA 1
ATOM 2970 C C . GLY B 1 76 ? 11.211 15.031 25.562 1 98.12 76 GLY B C 1
ATOM 2971 O O . GLY B 1 76 ? 10.68 16.141 25.484 1 98.12 76 GLY B O 1
ATOM 2972 N N . SER B 1 77 ? 12.5 14.875 25.562 1 98.44 77 SER B N 1
ATOM 2973 C CA . SER B 1 77 ? 13.398 16.031 25.531 1 98.44 77 SER B CA 1
ATOM 2974 C C . SER B 1 77 ? 13.25 16.812 24.234 1 98.44 77 SER B C 1
ATOM 2976 O O . SER B 1 77 ? 13.375 18.047 24.234 1 98.44 77 SER B O 1
ATOM 2978 N N . ASP B 1 78 ? 13.039 16.125 23.125 1 97.94 78 ASP B N 1
ATOM 2979 C CA . ASP B 1 78 ? 12.773 16.797 21.859 1 97.94 78 ASP B CA 1
ATOM 2980 C C . ASP B 1 78 ? 11.5 17.625 21.938 1 97.94 78 ASP B C 1
ATOM 2982 O O . ASP B 1 78 ? 11.461 18.766 21.453 1 97.94 78 ASP B O 1
ATOM 2986 N N . LEU B 1 79 ? 10.492 17.078 22.562 1 98.62 79 LEU B N 1
ATOM 2987 C CA . LEU B 1 79 ? 9.219 17.766 22.703 1 98.62 79 LEU B CA 1
ATOM 2988 C C . LEU B 1 79 ? 9.367 19.016 23.578 1 98.62 79 LEU B C 1
ATOM 2990 O O . LEU B 1 79 ? 8.789 20.062 23.266 1 98.62 79 LEU B O 1
ATOM 2994 N N . ASP B 1 80 ? 10.086 18.891 24.594 1 98.44 80 ASP B N 1
ATOM 2995 C CA . ASP B 1 80 ? 10.32 20.031 25.469 1 98.44 80 ASP B CA 1
ATOM 2996 C C . ASP B 1 80 ? 11.008 21.172 24.719 1 98.44 80 ASP B C 1
ATOM 2998 O O . ASP B 1 80 ? 10.625 22.328 24.859 1 98.44 80 ASP B O 1
ATOM 3002 N N . ARG B 1 81 ? 11.992 20.812 24 1 98.44 81 ARG B N 1
ATOM 3003 C CA . ARG B 1 81 ? 12.711 21.812 23.203 1 98.44 81 ARG B CA 1
ATOM 3004 C C . ARG B 1 81 ? 11.773 22.484 22.203 1 98.44 81 ARG B C 1
ATOM 3006 O O . ARG B 1 81 ? 11.742 23.719 22.125 1 98.44 81 ARG B O 1
ATOM 3013 N N . VAL B 1 82 ? 11.016 21.734 21.5 1 98.56 82 VAL B N 1
ATOM 3014 C CA . VAL B 1 82 ? 10.117 22.266 20.484 1 98.56 82 VAL B CA 1
ATOM 3015 C C . VAL B 1 82 ? 9.055 23.141 21.141 1 98.56 82 VAL B C 1
ATOM 3017 O O . VAL B 1 82 ? 8.719 24.219 20.641 1 98.56 82 VAL B O 1
ATOM 3020 N N . LYS B 1 83 ? 8.492 22.688 22.25 1 98.5 83 LYS B N 1
ATOM 3021 C CA . LYS B 1 83 ? 7.504 23.484 22.969 1 98.5 83 LYS B CA 1
ATOM 3022 C C . LYS B 1 83 ? 8.055 24.859 23.312 1 98.5 83 LYS B C 1
ATOM 3024 O O . LYS B 1 83 ? 7.391 25.875 23.094 1 98.5 83 LYS B O 1
ATOM 3029 N N . LYS B 1 84 ? 9.25 24.938 23.812 1 98.06 84 LYS B N 1
ATOM 3030 C CA . LYS B 1 84 ? 9.883 26.203 24.156 1 98.06 84 LYS B CA 1
ATOM 3031 C C . LYS B 1 84 ? 10.023 27.094 22.922 1 98.06 84 LYS B C 1
ATOM 3033 O O . LYS B 1 84 ? 9.766 28.297 23 1 98.06 84 LYS B O 1
ATOM 3038 N N . GLU B 1 85 ? 10.438 26.484 21.875 1 97.81 85 GLU B N 1
ATOM 3039 C CA . GLU B 1 85 ? 10.594 27.25 20.625 1 97.81 85 GLU B CA 1
ATOM 3040 C C . GLU B 1 85 ? 9.258 27.781 20.141 1 97.81 85 GLU B C 1
ATOM 3042 O O . GLU B 1 85 ? 9.172 28.922 19.688 1 97.81 85 GLU B O 1
ATOM 3047 N N . LEU B 1 86 ? 8.227 26.984 20.203 1 98.12 86 LEU B N 1
ATOM 3048 C CA . LEU B 1 86 ? 6.895 27.391 19.781 1 98.12 86 LEU B CA 1
ATOM 3049 C C . LEU B 1 86 ? 6.367 28.531 20.641 1 98.12 86 LEU B C 1
ATOM 3051 O O . LEU B 1 86 ? 5.789 29.484 20.141 1 98.12 86 LEU B O 1
ATOM 3055 N N . GLU B 1 87 ? 6.543 28.422 21.906 1 96.81 87 GLU B N 1
ATOM 3056 C CA . GLU B 1 87 ? 6.094 29.453 22.828 1 96.81 87 GLU B CA 1
ATOM 3057 C C . GLU B 1 87 ? 6.832 30.766 22.609 1 96.81 87 GLU B C 1
ATOM 3059 O O . GLU B 1 87 ? 6.23 31.844 22.656 1 96.81 87 GLU B O 1
ATOM 3064 N N . THR B 1 88 ? 8.109 30.672 22.359 1 96.75 88 THR B N 1
ATOM 3065 C CA . THR B 1 88 ? 8.891 31.859 22.031 1 96.75 88 THR B CA 1
ATOM 3066 C C . THR B 1 88 ? 8.375 32.531 20.766 1 96.75 88 THR B C 1
ATOM 3068 O O . THR B 1 88 ? 8.211 33.75 20.703 1 96.75 88 THR B O 1
ATOM 3071 N N . LEU B 1 89 ? 8.148 31.688 19.781 1 96.5 89 LEU B N 1
ATOM 3072 C CA . LEU B 1 89 ? 7.617 32.188 18.516 1 96.5 89 LEU B CA 1
ATOM 3073 C C . LEU B 1 89 ? 6.262 32.875 18.734 1 96.5 89 LEU B C 1
ATOM 3075 O O . LEU B 1 89 ? 5.984 33.906 18.125 1 96.5 89 LEU B O 1
ATOM 3079 N N . ALA B 1 90 ? 5.43 32.312 19.531 1 95.69 90 ALA B N 1
ATOM 3080 C CA . ALA B 1 90 ? 4.109 32.844 19.828 1 95.69 90 ALA B CA 1
ATOM 3081 C C . ALA B 1 90 ? 4.219 34.219 20.469 1 95.69 90 ALA B C 1
ATOM 3083 O O . ALA B 1 90 ? 3.449 35.125 20.156 1 95.69 90 ALA B O 1
ATOM 3084 N N . GLN B 1 91 ? 5.125 34.375 21.344 1 93.81 91 GLN B N 1
ATOM 3085 C CA . GLN B 1 91 ? 5.344 35.656 22.016 1 93.81 91 GLN B CA 1
ATOM 3086 C C . GLN B 1 91 ? 5.738 36.719 21.016 1 93.81 91 GLN B C 1
ATOM 3088 O O . GLN B 1 91 ? 5.281 37.875 21.109 1 93.81 91 GLN B O 1
ATOM 3093 N N . GLN B 1 92 ? 6.523 36.312 20.156 1 90.44 92 GLN B N 1
ATOM 3094 C CA . GLN B 1 92 ? 7.008 37.25 19.141 1 90.44 92 GLN B CA 1
ATOM 3095 C C . GLN B 1 92 ? 5.871 37.688 18.234 1 90.44 92 GLN B C 1
ATOM 3097 O O . GLN B 1 92 ? 5.895 38.844 17.734 1 90.44 92 GLN B O 1
ATOM 3102 N N . THR B 1 93 ? 4.891 36.938 18.078 1 85.06 93 THR B N 1
ATOM 3103 C CA . THR B 1 93 ? 3.775 37.25 17.188 1 85.06 93 THR B CA 1
ATOM 3104 C C . THR B 1 93 ? 2.627 37.875 17.969 1 85.06 93 THR B C 1
ATOM 3106 O O . THR B 1 93 ? 1.61 38.25 17.391 1 85.06 93 THR B O 1
ATOM 3109 N N . GLY B 1 94 ? 2.775 38 19.328 1 84.81 94 GLY B N 1
ATOM 3110 C CA . GLY B 1 94 ? 1.762 38.625 20.172 1 84.81 94 GLY B CA 1
ATOM 3111 C C . GLY B 1 94 ? 0.509 37.781 20.297 1 84.81 94 GLY B C 1
ATOM 3112 O O . GLY B 1 94 ? -0.591 38.312 20.453 1 84.81 94 GLY B O 1
ATOM 3113 N N . GLN B 1 95 ? 0.711 36.531 20.141 1 79.12 95 GLN B N 1
ATOM 3114 C CA . GLN B 1 95 ? -0.428 35.594 20.156 1 79.12 95 GLN B CA 1
ATOM 3115 C C . GLN B 1 95 ? -0.421 34.719 21.391 1 79.12 95 GLN B C 1
ATOM 3117 O O . GLN B 1 95 ? 0.64 34.438 21.953 1 79.12 95 GLN B O 1
ATOM 3122 N N . ALA B 1 96 ? -1.629 34.469 21.844 1 86.12 96 ALA B N 1
ATOM 3123 C CA . ALA B 1 96 ? -1.753 33.469 22.891 1 86.12 96 ALA B CA 1
ATOM 3124 C C . ALA B 1 96 ? -1.898 32.062 22.297 1 86.12 96 ALA B C 1
ATOM 3126 O O . ALA B 1 96 ? -2.881 31.766 21.609 1 86.12 96 ALA B O 1
ATOM 3127 N N . VAL B 1 97 ? -0.874 31.312 22.312 1 91.81 97 VAL B N 1
ATOM 3128 C CA . VAL B 1 97 ? -0.879 29.938 21.828 1 91.81 97 VAL B CA 1
ATOM 3129 C C . VAL B 1 97 ? -0.602 28.984 22.984 1 91.81 97 VAL B C 1
ATOM 3131 O O . VAL B 1 97 ? 0.316 29.203 23.781 1 91.81 97 VAL B O 1
ATOM 3134 N N . LYS B 1 98 ? -1.48 28.062 23.156 1 95.25 98 LYS B N 1
ATOM 3135 C CA . LYS B 1 98 ? -1.256 26.984 24.125 1 95.25 98 LYS B CA 1
ATOM 3136 C C . LYS B 1 98 ? -0.611 25.766 23.453 1 95.25 98 LYS B C 1
ATOM 3138 O O . LYS B 1 98 ? -1.205 25.156 22.578 1 95.25 98 LYS B O 1
ATOM 3143 N N . VAL B 1 99 ? 0.598 25.469 23.891 1 97.44 99 VAL B N 1
ATOM 3144 C CA . VAL B 1 99 ? 1.313 24.328 23.344 1 97.44 99 VAL B CA 1
ATOM 3145 C C . VAL B 1 99 ? 1.314 23.188 24.359 1 97.44 99 VAL B C 1
ATOM 3147 O O . VAL B 1 99 ? 1.75 23.359 25.5 1 97.44 99 VAL B O 1
ATOM 3150 N N . SER B 1 100 ? 0.76 22.047 24.031 1 98.12 100 SER B N 1
ATOM 3151 C CA . SER B 1 100 ? 0.781 20.844 24.844 1 98.12 100 SER B CA 1
ATOM 3152 C C . SER B 1 100 ? 1.611 19.734 24.188 1 98.12 100 SER B C 1
ATOM 3154 O O . SER B 1 100 ? 1.751 19.703 22.969 1 98.12 100 SER B O 1
ATOM 3156 N N . THR B 1 101 ? 2.227 18.906 25.062 1 98.5 101 THR B N 1
ATOM 3157 C CA . THR B 1 101 ? 3.061 17.828 24.562 1 98.5 101 THR B CA 1
ATOM 3158 C C . THR B 1 101 ? 2.551 16.469 25.062 1 98.5 101 THR B C 1
ATOM 3160 O O . THR B 1 101 ? 1.96 16.391 26.141 1 98.5 101 THR B O 1
ATOM 3163 N N . LEU B 1 102 ? 2.707 15.461 24.25 1 98.44 102 LEU B N 1
ATOM 3164 C CA . LEU B 1 102 ? 2.449 14.078 24.641 1 98.44 102 LEU B CA 1
ATOM 3165 C C . LEU B 1 102 ? 3.514 13.141 24.078 1 98.44 102 LEU B C 1
ATOM 3167 O O . LEU B 1 102 ? 3.688 13.055 22.859 1 98.44 102 LEU B O 1
ATOM 3171 N N . VAL B 1 103 ? 4.27 12.477 24.984 1 98.5 103 VAL B N 1
ATOM 3172 C CA . VAL B 1 103 ? 5.234 11.461 24.562 1 98.5 103 VAL B CA 1
ATOM 3173 C C . VAL B 1 103 ? 4.5 10.188 24.156 1 98.5 103 VAL B C 1
ATOM 3175 O O . VAL B 1 103 ? 3.768 9.602 24.969 1 98.5 103 VAL B O 1
ATOM 3178 N N . GLN B 1 104 ? 4.676 9.805 22.906 1 97.12 104 GLN B N 1
ATOM 3179 C CA . GLN B 1 104 ? 3.99 8.594 22.453 1 97.12 104 GLN B CA 1
ATOM 3180 C C . GLN B 1 104 ? 4.691 7.969 21.25 1 97.12 104 GLN B C 1
ATOM 3182 O O . GLN B 1 104 ? 5.422 8.648 20.531 1 97.12 104 GLN B O 1
ATOM 3187 N N . ASP B 1 105 ? 4.555 6.664 21.156 1 97.44 105 ASP B N 1
ATOM 3188 C CA . ASP B 1 105 ? 4.949 5.898 19.969 1 97.44 105 ASP B CA 1
ATOM 3189 C C . ASP B 1 105 ? 3.805 5.816 18.969 1 97.44 105 ASP B C 1
ATOM 3191 O O . ASP B 1 105 ? 2.781 5.18 19.219 1 97.44 105 ASP B O 1
ATOM 3195 N N . ALA B 1 106 ? 4.023 6.48 17.797 1 97.5 106 ALA B N 1
ATOM 3196 C CA . ALA B 1 106 ? 2.959 6.609 16.797 1 97.5 106 ALA B CA 1
ATOM 3197 C C . ALA B 1 106 ? 2.539 5.242 16.266 1 97.5 106 ALA B C 1
ATOM 3199 O O . ALA B 1 106 ? 1.486 5.113 15.633 1 97.5 106 ALA B O 1
ATOM 3200 N N . THR B 1 107 ? 3.379 4.16 16.484 1 97.06 107 THR B N 1
ATOM 3201 C CA . THR B 1 107 ? 3.096 2.842 15.938 1 97.06 107 THR B CA 1
ATOM 3202 C C . THR B 1 107 ? 2.273 2.01 16.906 1 97.06 107 THR B C 1
ATOM 3204 O O . THR B 1 107 ? 1.996 0.835 16.656 1 97.06 107 THR B O 1
ATOM 3207 N N . LYS B 1 108 ? 1.894 2.578 18.047 1 97.62 108 LYS B N 1
ATOM 3208 C CA . LYS B 1 108 ? 1.146 1.854 19.078 1 97.62 108 LYS B CA 1
ATOM 3209 C C . LYS B 1 108 ? -0.27 2.404 19.219 1 97.62 108 LYS B C 1
ATOM 3211 O O . LYS B 1 108 ? -0.457 3.59 19.5 1 97.62 108 LYS B O 1
ATOM 3216 N N . PRO B 1 109 ? -1.253 1.517 19.078 1 96.69 109 PRO B N 1
ATOM 3217 C CA . PRO B 1 109 ? -2.633 2.004 19.141 1 96.69 109 PRO B CA 1
ATOM 3218 C C . PRO B 1 109 ? -2.971 2.645 20.484 1 96.69 109 PRO B C 1
ATOM 3220 O O . PRO B 1 109 ? -3.756 3.594 20.547 1 96.69 109 PRO B O 1
ATOM 3223 N N . GLU B 1 110 ? -2.379 2.191 21.547 1 96.25 110 GLU B N 1
ATOM 3224 C CA . GLU B 1 110 ? -2.674 2.707 22.891 1 96.25 110 GLU B CA 1
ATOM 3225 C C . GLU B 1 110 ? -2.27 4.172 23.016 1 96.25 110 GLU B C 1
ATOM 3227 O O . GLU B 1 110 ? -2.82 4.906 23.844 1 96.25 110 GLU B O 1
ATOM 3232 N N . SER B 1 111 ? -1.296 4.574 22.219 1 96.75 111 SER B N 1
ATOM 3233 C CA . SER B 1 111 ? -0.861 5.969 22.219 1 96.75 111 SER B CA 1
ATOM 3234 C C . SER B 1 111 ? -2.008 6.902 21.844 1 96.75 111 SER B C 1
ATOM 3236 O O . SER B 1 111 ? -2.088 8.023 22.359 1 96.75 111 SER B O 1
ATOM 3238 N N . TYR B 1 112 ? -2.938 6.449 21.109 1 98.12 112 TYR B N 1
ATOM 3239 C CA . TYR B 1 112 ? -3.982 7.312 20.562 1 98.12 112 TYR B CA 1
ATOM 3240 C C . TYR B 1 112 ? -5.176 7.383 21.516 1 98.12 112 TYR B C 1
ATOM 3242 O O . TYR B 1 112 ? -5.98 8.312 21.438 1 98.12 112 TYR B O 1
ATOM 3250 N N . THR B 1 113 ? -5.281 6.367 22.391 1 97.12 113 THR B N 1
ATOM 3251 C CA . THR B 1 113 ? -6.262 6.496 23.469 1 97.12 113 THR B CA 1
ATOM 3252 C C . THR B 1 113 ? -5.879 7.621 24.422 1 97.12 113 THR B C 1
ATOM 3254 O O . THR B 1 113 ? -6.73 8.406 24.844 1 97.12 113 THR B O 1
ATOM 3257 N N . LYS B 1 114 ? -4.621 7.738 24.719 1 97.56 114 LYS B N 1
ATOM 3258 C CA . LYS B 1 114 ? -4.113 8.797 25.578 1 97.56 114 LYS B CA 1
ATOM 3259 C C . LYS B 1 114 ? -4.285 10.164 24.938 1 97.56 114 LYS B C 1
ATOM 3261 O O . LYS B 1 114 ? -4.648 11.133 25.609 1 97.56 114 LYS B O 1
ATOM 3266 N N . LEU B 1 115 ? -3.992 10.242 23.688 1 98.44 115 LEU B N 1
ATOM 3267 C CA . LEU B 1 115 ? -4.133 11.5 22.953 1 98.44 115 LEU B CA 1
ATOM 3268 C C . LEU B 1 115 ? -5.594 11.938 22.906 1 98.44 115 LEU B C 1
ATOM 3270 O O . LEU B 1 115 ? -5.902 13.117 23.094 1 98.44 115 LEU B O 1
ATOM 3274 N N . LY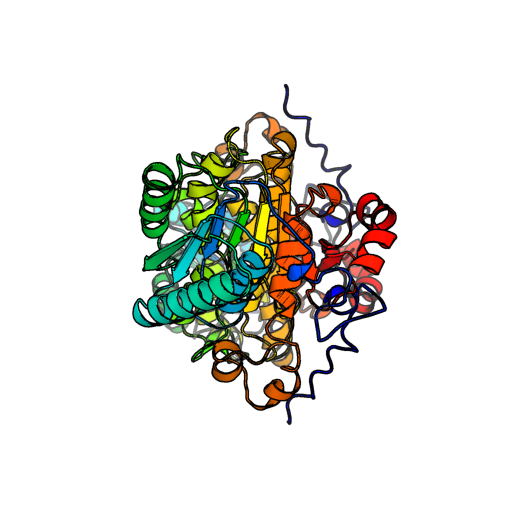S B 1 116 ? -6.469 10.984 22.625 1 98.31 116 LYS B N 1
ATOM 3275 C CA . LYS B 1 116 ? -7.898 11.258 22.625 1 98.31 116 LYS B CA 1
ATOM 3276 C C . LYS B 1 116 ? -8.352 11.781 23.984 1 98.31 116 LYS B C 1
ATOM 3278 O O . LYS B 1 116 ? -9.094 12.766 24.062 1 98.31 116 LYS B O 1
ATOM 3283 N N . ASP B 1 117 ? -7.863 11.141 25.031 1 97.88 117 ASP B N 1
ATOM 3284 C CA . ASP B 1 117 ? -8.203 11.562 26.391 1 97.88 117 ASP B CA 1
ATOM 3285 C C . ASP B 1 117 ? -7.711 12.977 26.672 1 97.88 117 ASP B C 1
ATOM 3287 O O . ASP B 1 117 ? -8.43 13.797 27.25 1 97.88 117 ASP B O 1
ATOM 3291 N N . LEU B 1 118 ? -6.52 13.242 26.25 1 97.81 118 LEU B N 1
ATOM 3292 C CA . LEU B 1 118 ? -5.949 14.57 26.422 1 97.81 118 LEU B CA 1
ATOM 3293 C C . LEU B 1 118 ? -6.824 15.625 25.75 1 97.81 118 LEU B C 1
ATOM 3295 O O . LEU B 1 118 ? -7.102 16.672 26.328 1 97.81 118 LEU B O 1
ATOM 3299 N N . LEU B 1 119 ? -7.305 15.352 24.547 1 98.06 119 LEU B N 1
ATOM 3300 C CA . LEU B 1 119 ? -8.141 16.281 23.797 1 98.06 119 LEU B CA 1
ATOM 3301 C C . LEU B 1 119 ? -9.508 16.453 24.469 1 98.06 119 LEU B C 1
ATOM 3303 O O . LEU B 1 119 ? -10.023 17.562 24.562 1 98.06 119 LEU B O 1
ATOM 3307 N N . GLU B 1 120 ? -10.062 15.359 24.922 1 97.31 120 GLU B N 1
ATOM 3308 C CA . GLU B 1 120 ? -11.359 15.391 25.578 1 97.31 120 GLU B CA 1
ATOM 3309 C C . GLU B 1 120 ? -11.312 16.203 26.875 1 97.31 120 GLU B C 1
ATOM 3311 O O . GLU B 1 120 ? -12.195 17.031 27.125 1 97.31 120 GLU B O 1
ATOM 3316 N N . GLU B 1 121 ? -10.297 16.016 27.609 1 96.44 121 GLU B N 1
ATOM 3317 C CA . GLU B 1 121 ? -10.195 16.625 28.922 1 96.44 121 GLU B CA 1
ATOM 3318 C C . GLU B 1 121 ? -9.68 18.047 28.828 1 96.44 121 GLU B C 1
ATOM 3320 O O . GLU B 1 121 ? -10.141 18.938 29.578 1 96.44 121 GLU B O 1
ATOM 3325 N N . GLY B 1 122 ? -8.82 18.281 27.891 1 95 122 GLY B N 1
ATOM 3326 C CA . GLY B 1 122 ? -8.117 19.547 27.875 1 95 122 GLY B CA 1
ATOM 3327 C C . GLY B 1 122 ? -8.68 20.531 26.859 1 95 122 GLY B C 1
ATOM 3328 O O . GLY B 1 122 ? -8.516 21.75 27.016 1 95 122 GLY B O 1
ATOM 3329 N N . PHE B 1 123 ? -9.383 20.047 25.906 1 95.75 123 PHE B N 1
ATOM 3330 C CA . PHE B 1 123 ? -9.773 20.922 24.797 1 95.75 123 PHE B CA 1
ATOM 3331 C C . PHE B 1 123 ? -11.227 20.672 24.406 1 95.75 123 PHE B C 1
ATOM 3333 O O . PHE B 1 123 ? -11.602 20.875 23.25 1 95.75 123 PHE B O 1
ATOM 3340 N N . ASN B 1 124 ? -12.055 20.094 25.344 1 94.19 124 ASN B N 1
ATOM 3341 C CA . ASN B 1 124 ? -13.469 19.797 25.125 1 94.19 124 ASN B CA 1
ATOM 3342 C C . ASN B 1 124 ? -13.68 18.859 23.938 1 94.19 124 ASN B C 1
ATOM 3344 O O . ASN B 1 124 ? -14.672 18.984 23.219 1 94.19 124 ASN B O 1
ATOM 3348 N N . GLY B 1 125 ? -12.641 18.156 23.578 1 96.62 125 GLY B N 1
ATOM 3349 C CA . GLY B 1 125 ? -12.727 17.188 22.5 1 96.62 125 GLY B CA 1
ATOM 3350 C C . GLY B 1 125 ? -12.586 17.797 21.125 1 96.62 125 GLY B C 1
ATOM 3351 O O . GLY B 1 125 ? -12.852 17.156 20.109 1 96.62 125 GLY B O 1
ATOM 3352 N N . ARG B 1 126 ? -12.211 19.078 21.078 1 97.75 126 ARG B N 1
ATOM 3353 C CA . ARG B 1 126 ? -12.094 19.734 19.781 1 97.75 126 ARG B CA 1
ATOM 3354 C C . ARG B 1 126 ? -10.781 19.375 19.094 1 97.75 126 ARG B C 1
ATOM 3356 O O . ARG B 1 126 ? -9.719 19.375 19.734 1 97.75 126 ARG B O 1
ATOM 3363 N N . LEU B 1 127 ? -10.906 19.016 17.859 1 98.62 127 LEU B N 1
ATOM 3364 C CA . LEU B 1 127 ? -9.773 18.797 16.969 1 98.62 127 LEU B CA 1
ATOM 3365 C C . LEU B 1 127 ? -10.102 19.266 15.555 1 98.62 127 LEU B C 1
ATOM 3367 O O . LEU B 1 127 ? -10.922 18.656 14.859 1 98.62 127 LEU B O 1
ATOM 3371 N N . ASP B 1 128 ? -9.406 20.328 15.125 1 98.62 128 ASP B N 1
ATOM 3372 C CA . ASP B 1 128 ? -9.719 20.938 13.836 1 98.62 128 ASP B CA 1
ATOM 3373 C C . ASP B 1 128 ? -8.82 20.391 12.734 1 98.62 128 ASP B C 1
ATOM 3375 O O . ASP B 1 128 ? -9.281 20.141 11.617 1 98.62 128 ASP B O 1
ATOM 3379 N N . THR B 1 129 ? -7.547 20.25 13.008 1 98.81 129 THR B N 1
ATOM 3380 C CA . THR B 1 129 ? -6.59 19.734 12.039 1 98.81 129 THR B CA 1
ATOM 3381 C C . THR B 1 129 ? -5.691 18.672 12.672 1 98.81 129 THR B C 1
ATOM 3383 O O . THR B 1 129 ? -5.168 18.875 13.766 1 98.81 129 THR B O 1
ATOM 3386 N N . LEU B 1 130 ? -5.602 17.578 12.078 1 98.88 130 LEU B N 1
ATOM 3387 C CA . LEU B 1 130 ? -4.66 16.516 12.414 1 98.88 130 LEU B CA 1
ATOM 3388 C C . LEU B 1 130 ? -3.578 16.391 11.352 1 98.88 130 LEU B C 1
ATOM 3390 O O . LEU B 1 130 ? -3.885 16.188 10.172 1 98.88 130 LEU B O 1
ATOM 3394 N N . VAL B 1 131 ? -2.332 16.594 11.734 1 98.94 131 VAL B N 1
ATOM 3395 C CA . VAL B 1 131 ? -1.209 16.344 10.836 1 98.94 131 VAL B CA 1
ATOM 3396 C C . VAL B 1 131 ? -0.461 15.094 11.281 1 98.94 131 VAL B C 1
ATOM 3398 O O . VAL B 1 131 ? 0.102 15.062 12.383 1 98.94 131 VAL B O 1
ATOM 3401 N N . PHE B 1 132 ? -0.525 14.109 10.5 1 98.88 132 PHE B N 1
ATOM 3402 C CA . PHE B 1 132 ? 0.254 12.906 10.75 1 98.88 132 PHE B CA 1
ATOM 3403 C C . PHE B 1 132 ? 1.605 12.977 10.047 1 98.88 132 PHE B C 1
ATOM 3405 O O . PHE B 1 132 ? 1.711 12.672 8.859 1 98.88 132 PHE B O 1
ATOM 3412 N N . CYS B 1 133 ? 2.652 13.281 10.797 1 98.19 133 CYS B N 1
ATOM 3413 C CA . CYS B 1 133 ? 3.977 13.508 10.234 1 98.19 133 CYS B CA 1
ATOM 3414 C C . CYS B 1 133 ? 4.961 12.445 10.703 1 98.19 133 CYS B C 1
ATOM 3416 O O . CYS B 1 133 ? 6.109 12.414 10.258 1 98.19 133 CYS B O 1
ATOM 3418 N N . ALA B 1 134 ? 4.473 11.594 11.609 1 95.75 134 ALA B N 1
ATOM 3419 C CA . ALA B 1 134 ? 5.355 10.516 12.047 1 95.75 134 ALA B CA 1
ATOM 3420 C C . ALA B 1 134 ? 5.773 9.633 10.875 1 95.75 134 ALA B C 1
ATOM 3422 O O . ALA B 1 134 ? 4.934 9.234 10.062 1 95.75 134 ALA B O 1
ATOM 3423 N N . GLY B 1 135 ? 6.961 9.43 10.719 1 92.81 135 GLY B N 1
ATOM 3424 C CA . GLY B 1 135 ? 7.547 8.648 9.641 1 92.81 135 GLY B CA 1
ATOM 3425 C C . GLY B 1 135 ? 9.062 8.688 9.633 1 92.81 135 GLY B C 1
ATOM 3426 O O . GLY B 1 135 ? 9.672 9.43 10.406 1 92.81 135 GLY B O 1
ATOM 3427 N N . GLY B 1 136 ? 9.672 7.918 8.883 1 86.56 136 GLY B N 1
ATOM 3428 C CA . GLY B 1 136 ? 11.125 7.949 8.812 1 86.56 136 GLY B CA 1
ATOM 3429 C C . GLY B 1 136 ? 11.688 7.043 7.734 1 86.56 136 GLY B C 1
ATOM 3430 O O . GLY B 1 136 ? 10.992 6.168 7.227 1 86.56 136 GLY B O 1
ATOM 3431 N N . GLY B 1 137 ? 12.906 7.488 7.453 1 74.25 137 GLY B N 1
ATOM 3432 C CA . GLY B 1 137 ? 13.609 6.848 6.355 1 74.25 137 GLY B CA 1
ATOM 3433 C C . GLY B 1 137 ? 14.234 5.52 6.738 1 74.25 137 GLY B C 1
ATOM 3434 O O . GLY B 1 137 ? 14.172 5.113 7.902 1 74.25 137 GLY B O 1
ATOM 3435 N N . PRO B 1 138 ? 14.898 4.906 5.785 1 65 138 PRO B N 1
ATOM 3436 C CA . PRO B 1 138 ? 15.523 3.584 5.836 1 65 138 PRO B CA 1
ATOM 3437 C C . PRO B 1 138 ? 16.656 3.504 6.871 1 65 138 PRO B C 1
ATOM 3439 O O . PRO B 1 138 ? 17.359 4.484 7.086 1 65 138 PRO B O 1
ATOM 3442 N N . VAL B 1 139 ? 16.625 2.516 7.566 1 74.25 139 VAL B N 1
ATOM 3443 C CA . VAL B 1 139 ? 17.734 2.254 8.477 1 74.25 139 VAL B CA 1
ATOM 3444 C C . VAL B 1 139 ? 18.266 0.841 8.258 1 74.25 139 VAL B C 1
ATOM 3446 O O . VAL B 1 139 ? 17.594 0.013 7.629 1 74.25 139 VAL B O 1
ATOM 3449 N N . GLY B 1 140 ? 19.406 0.677 8.531 1 82.25 140 GLY B N 1
ATOM 3450 C CA . GLY B 1 140 ? 19.984 -0.656 8.594 1 82.25 140 GLY B CA 1
ATOM 3451 C C . GLY B 1 140 ? 20.047 -1.345 7.246 1 82.25 140 GLY B C 1
ATOM 3452 O O . GLY B 1 140 ? 20.562 -0.781 6.281 1 82.25 140 GLY B O 1
ATOM 3453 N N . THR B 1 141 ? 19.438 -2.492 7.156 1 85.44 141 THR B N 1
ATOM 3454 C CA . THR B 1 141 ? 19.594 -3.357 5.988 1 85.44 141 THR B CA 1
ATOM 3455 C C . THR B 1 141 ? 18.562 -3.006 4.918 1 85.44 141 THR B C 1
ATOM 3457 O O . THR B 1 141 ? 18.516 -3.639 3.861 1 85.44 141 THR B O 1
ATOM 3460 N N . LEU B 1 142 ? 17.828 -1.963 5.129 1 87.62 142 LEU B N 1
ATOM 3461 C CA . LEU B 1 142 ? 16.688 -1.699 4.258 1 87.62 142 LEU B CA 1
ATOM 3462 C C . LEU B 1 142 ? 17.141 -1.055 2.951 1 87.62 142 LEU B C 1
ATOM 3464 O O . LEU B 1 142 ? 16.375 -0.988 1.987 1 87.62 142 LEU B O 1
ATOM 3468 N N . TRP B 1 143 ? 18.391 -0.672 2.922 1 86.31 143 TRP B N 1
ATOM 3469 C CA . TRP B 1 143 ? 18.891 -0.013 1.721 1 86.31 143 TRP B CA 1
ATOM 3470 C C . TRP B 1 143 ? 19.438 -1.033 0.723 1 86.31 143 TRP B C 1
ATOM 3472 O O . TRP B 1 143 ? 19.812 -0.676 -0.394 1 86.31 143 TRP B O 1
ATOM 3482 N N . THR B 1 144 ? 19.375 -2.279 1.071 1 85.31 144 THR B N 1
ATOM 3483 C CA . THR B 1 144 ? 19.766 -3.309 0.115 1 85.31 144 THR B CA 1
ATOM 3484 C C . THR B 1 144 ? 18.734 -3.443 -0.992 1 85.31 144 THR B C 1
ATOM 3486 O O . THR B 1 144 ? 17.531 -3.439 -0.725 1 85.31 144 THR B O 1
ATOM 3489 N N . PRO B 1 145 ? 19.188 -3.494 -2.213 1 80.31 145 PRO B N 1
ATOM 3490 C CA . PRO B 1 145 ? 18.234 -3.699 -3.307 1 80.31 145 PRO B CA 1
ATOM 3491 C C . PRO B 1 145 ? 17.578 -5.078 -3.268 1 80.31 145 PRO B C 1
ATOM 3493 O O . PRO B 1 145 ? 16.453 -5.25 -3.766 1 80.31 145 PRO B O 1
ATOM 3496 N N . ARG B 1 146 ? 18.234 -5.98 -2.74 1 90.12 146 ARG B N 1
ATOM 3497 C CA . ARG B 1 146 ? 17.719 -7.34 -2.703 1 90.12 146 ARG B CA 1
ATOM 3498 C C . ARG B 1 146 ? 16.844 -7.559 -1.472 1 90.12 146 ARG B C 1
ATOM 3500 O O . ARG B 1 146 ? 17.297 -7.363 -0.342 1 90.12 146 ARG B O 1
ATOM 3507 N N . ILE B 1 147 ? 15.609 -7.992 -1.71 1 93.31 147 ILE B N 1
ATOM 3508 C CA . ILE B 1 147 ? 14.578 -8.141 -0.686 1 93.31 147 ILE B CA 1
ATOM 3509 C C . ILE B 1 147 ? 14.992 -9.219 0.311 1 93.31 147 ILE B C 1
ATOM 3511 O O . ILE B 1 147 ? 14.711 -9.109 1.507 1 93.31 147 ILE B O 1
ATOM 3515 N N . ASP B 1 148 ? 15.742 -10.211 -0.176 1 94.5 148 ASP B N 1
ATOM 3516 C CA . ASP B 1 148 ? 16.125 -11.336 0.664 1 94.5 148 ASP B CA 1
ATOM 3517 C C . ASP B 1 148 ? 17.188 -10.93 1.688 1 94.5 148 ASP B C 1
ATOM 3519 O O . ASP B 1 148 ? 17.422 -11.656 2.654 1 94.5 148 ASP B O 1
ATOM 3523 N N . GLU B 1 149 ? 17.75 -9.781 1.548 1 94.38 149 GLU B N 1
ATOM 3524 C CA . GLU B 1 149 ? 18.812 -9.312 2.438 1 94.38 149 GLU B CA 1
ATOM 3525 C C . GLU B 1 149 ? 18.266 -8.336 3.473 1 94.38 149 GLU B C 1
ATOM 3527 O O . GLU B 1 149 ? 19 -7.891 4.355 1 94.38 149 GLU B O 1
ATOM 3532 N N . THR B 1 150 ? 17.047 -7.988 3.412 1 93.75 150 THR B N 1
ATOM 3533 C CA . THR B 1 150 ? 16.453 -7.051 4.355 1 93.75 150 THR B CA 1
ATOM 3534 C C . THR B 1 150 ? 16.031 -7.762 5.637 1 93.75 150 THR B C 1
ATOM 3536 O O . THR B 1 150 ? 15.547 -8.898 5.59 1 93.75 150 THR B O 1
ATOM 3539 N N . ASP B 1 151 ? 16.25 -7.117 6.719 1 95.69 151 ASP B N 1
ATOM 3540 C CA . ASP B 1 151 ? 15.883 -7.68 8.016 1 95.69 151 ASP B CA 1
ATOM 3541 C C . ASP B 1 151 ? 14.375 -7.617 8.242 1 95.69 151 ASP B C 1
ATOM 3543 O O . ASP B 1 151 ? 13.742 -6.602 7.961 1 95.69 151 ASP B O 1
ATOM 3547 N N . VAL B 1 152 ? 13.812 -8.727 8.812 1 96.38 152 VAL B N 1
ATOM 3548 C CA . VAL B 1 152 ? 12.367 -8.859 8.984 1 96.38 152 VAL B CA 1
ATOM 3549 C C . VAL B 1 152 ? 11.867 -7.793 9.953 1 96.38 152 VAL B C 1
ATOM 3551 O O . VAL B 1 152 ? 10.852 -7.133 9.695 1 96.38 152 VAL B O 1
ATOM 3554 N N . ASP B 1 153 ? 12.492 -7.637 11.047 1 95.69 153 ASP B N 1
ATOM 3555 C CA . ASP B 1 153 ? 12.055 -6.664 12.047 1 95.69 153 ASP B CA 1
ATOM 3556 C C . ASP B 1 153 ? 12.141 -5.238 11.5 1 95.69 153 ASP B C 1
ATOM 3558 O O . ASP B 1 153 ? 11.234 -4.43 11.719 1 95.69 153 ASP B O 1
ATOM 3562 N N . GLU B 1 154 ? 13.242 -4.895 10.797 1 95.12 154 GLU B N 1
ATOM 3563 C CA . GLU B 1 154 ? 13.375 -3.58 10.18 1 95.12 154 GLU B CA 1
ATOM 3564 C C . GLU B 1 154 ? 12.25 -3.318 9.18 1 95.12 154 GLU B C 1
ATOM 3566 O O . GLU B 1 154 ? 11.695 -2.221 9.141 1 95.12 154 GLU B O 1
ATOM 3571 N N . TRP B 1 155 ? 11.938 -4.348 8.398 1 95.81 155 TRP B N 1
ATOM 3572 C CA . TRP B 1 155 ? 10.875 -4.238 7.402 1 95.81 155 TRP B CA 1
ATOM 3573 C C . TRP B 1 155 ? 9.531 -3.939 8.07 1 95.81 155 TRP B C 1
ATOM 3575 O O . TRP B 1 155 ? 8.844 -2.988 7.691 1 95.81 155 TRP B O 1
ATOM 3585 N N . ASN B 1 156 ? 9.211 -4.719 9.039 1 96.06 156 ASN B N 1
ATOM 3586 C CA . ASN B 1 156 ? 7.926 -4.57 9.719 1 96.06 156 ASN B CA 1
ATOM 3587 C C . ASN B 1 156 ? 7.832 -3.23 10.445 1 96.06 156 ASN B C 1
ATOM 3589 O O . ASN B 1 156 ? 6.773 -2.596 10.445 1 96.06 156 ASN B O 1
ATOM 3593 N N . GLU B 1 157 ? 8.875 -2.809 11.047 1 95.12 157 GLU B N 1
ATOM 3594 C CA . GLU B 1 157 ? 8.906 -1.512 11.719 1 95.12 157 GLU B CA 1
ATOM 3595 C C . GLU B 1 157 ? 8.711 -0.371 10.727 1 95.12 157 GLU B C 1
ATOM 3597 O O . GLU B 1 157 ? 8.023 0.609 11.031 1 95.12 157 GLU B O 1
ATOM 3602 N N . SER B 1 158 ? 9.352 -0.506 9.602 1 95.62 158 SER B N 1
ATOM 3603 C CA . SER B 1 158 ? 9.219 0.503 8.555 1 95.62 158 SER B CA 1
ATOM 3604 C C . SER B 1 158 ? 7.766 0.648 8.109 1 95.62 158 SER B C 1
ATOM 3606 O O . SER B 1 158 ? 7.258 1.765 7.984 1 95.62 158 SER B O 1
ATOM 3608 N N . ILE B 1 159 ? 7.027 -0.455 7.914 1 97 159 ILE B N 1
ATOM 3609 C CA . ILE B 1 159 ? 5.629 -0.431 7.5 1 97 159 ILE B CA 1
ATOM 3610 C C . ILE B 1 159 ? 4.77 0.163 8.609 1 97 159 ILE B C 1
ATOM 3612 O O . ILE B 1 159 ? 3.914 1.014 8.359 1 97 159 ILE B O 1
ATOM 3616 N N . ALA B 1 160 ? 5.02 -0.224 9.805 1 96.5 160 ALA B N 1
ATOM 3617 C CA . ALA B 1 160 ? 4.258 0.269 10.953 1 96.5 160 ALA B CA 1
ATOM 3618 C C . ALA B 1 160 ? 4.398 1.782 11.094 1 96.5 160 ALA B C 1
ATOM 3620 O O . ALA B 1 160 ? 3.408 2.486 11.305 1 96.5 160 ALA B O 1
ATOM 3621 N N . LEU B 1 161 ? 5.586 2.234 10.961 1 95.88 161 LEU B N 1
ATOM 3622 C CA . LEU B 1 161 ? 5.898 3.645 11.172 1 95.88 161 LEU B CA 1
ATOM 3623 C C . LEU B 1 161 ? 5.348 4.5 10.039 1 95.88 161 LEU B C 1
ATOM 3625 O O . LEU B 1 161 ? 4.816 5.586 10.273 1 95.88 161 LEU B O 1
ATOM 3629 N N . ASN B 1 162 ? 5.457 4.008 8.828 1 97.25 162 ASN B N 1
ATOM 3630 C CA . ASN B 1 162 ? 5.184 4.855 7.676 1 97.25 162 ASN B CA 1
ATOM 3631 C C . ASN B 1 162 ? 3.752 4.676 7.172 1 97.25 162 ASN B C 1
ATOM 3633 O O . ASN B 1 162 ? 3.316 5.379 6.262 1 97.25 162 ASN B O 1
ATOM 3637 N N . PHE B 1 163 ? 3.012 3.74 7.766 1 98 163 PHE B N 1
ATOM 3638 C CA . PHE B 1 163 ? 1.638 3.574 7.309 1 98 163 PHE B CA 1
ATOM 3639 C C . PHE B 1 163 ? 0.715 3.236 8.477 1 98 163 PHE B C 1
ATOM 3641 O O . PHE B 1 163 ? -0.205 3.996 8.781 1 98 163 PHE B O 1
ATOM 3648 N N . THR B 1 164 ? 0.929 2.207 9.266 1 97.69 164 THR B N 1
ATOM 3649 C CA . THR B 1 164 ? -0.039 1.656 10.211 1 97.69 164 THR B CA 1
ATOM 3650 C C . THR B 1 164 ? -0.426 2.695 11.258 1 97.69 164 THR B C 1
ATOM 3652 O O . THR B 1 164 ? -1.581 2.754 11.688 1 97.69 164 THR B O 1
ATOM 3655 N N . GLY B 1 165 ? 0.476 3.479 11.656 1 98.12 165 GLY B N 1
ATOM 3656 C CA . GLY B 1 165 ? 0.217 4.512 12.648 1 98.12 165 GLY B C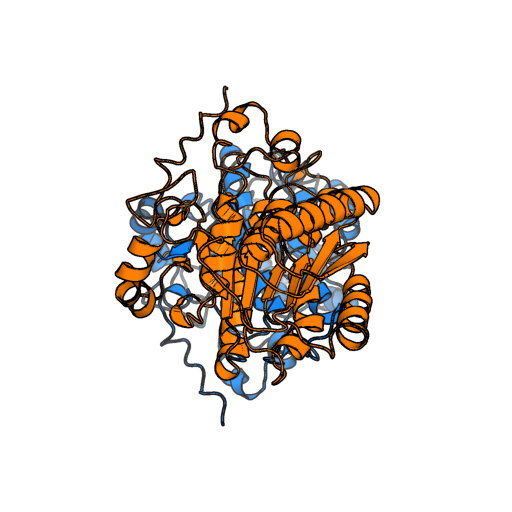A 1
ATOM 3657 C C . GLY B 1 165 ? -0.867 5.484 12.227 1 98.12 165 GLY B C 1
ATOM 3658 O O . GLY B 1 165 ? -1.634 5.969 13.062 1 98.12 165 GLY B O 1
ATOM 3659 N N . SER B 1 166 ? -0.942 5.797 10.938 1 98.19 166 SER B N 1
ATOM 3660 C CA . SER B 1 166 ? -1.952 6.723 10.438 1 98.19 166 SER B CA 1
ATOM 3661 C C . SER B 1 166 ? -3.355 6.145 10.594 1 98.19 166 SER B C 1
ATOM 3663 O O . SER B 1 166 ? -4.316 6.887 10.812 1 98.19 166 SER B O 1
ATOM 3665 N N . TYR B 1 167 ? -3.514 4.797 10.438 1 98.12 167 TYR B N 1
ATOM 3666 C CA . TYR B 1 167 ? -4.793 4.148 10.703 1 98.12 167 TYR B CA 1
ATOM 3667 C C . TYR B 1 167 ? -5.211 4.336 12.156 1 98.12 167 TYR B C 1
ATOM 3669 O O . TYR B 1 167 ? -6.363 4.668 12.438 1 98.12 167 TYR B O 1
ATOM 3677 N N . TYR B 1 168 ? -4.25 4.117 13.086 1 98.62 168 TYR B N 1
ATOM 3678 C CA . TYR B 1 168 ? -4.574 4.293 14.5 1 98.62 168 TYR B CA 1
ATOM 3679 C C . TYR B 1 168 ? -5.031 5.723 14.781 1 98.62 168 TYR B C 1
ATOM 3681 O O . TYR B 1 168 ? -6.031 5.934 15.469 1 98.62 168 TYR B O 1
ATOM 3689 N N . ALA B 1 169 ? -4.277 6.652 14.227 1 98.62 169 ALA B N 1
ATOM 3690 C CA . ALA B 1 169 ? -4.648 8.055 14.414 1 98.62 169 ALA B CA 1
ATOM 3691 C C . ALA B 1 169 ? -6.074 8.312 13.938 1 98.62 169 ALA B C 1
ATOM 3693 O O . ALA B 1 169 ? -6.875 8.906 14.656 1 98.62 169 ALA B O 1
ATOM 3694 N N . ALA B 1 170 ? -6.391 7.832 12.703 1 97.88 170 ALA B N 1
ATOM 3695 C CA . ALA B 1 170 ? -7.723 8.047 12.141 1 97.88 170 ALA B CA 1
ATOM 3696 C C . ALA B 1 170 ? -8.797 7.375 12.992 1 97.88 170 ALA B C 1
ATOM 3698 O O . ALA B 1 170 ? -9.828 7.98 13.297 1 97.88 170 ALA B O 1
ATOM 3699 N N . LYS B 1 171 ? -8.57 6.129 13.367 1 97.81 171 LYS B N 1
ATOM 3700 C CA . LYS B 1 171 ? -9.547 5.363 14.141 1 97.81 171 LYS B CA 1
ATOM 3701 C C . LYS B 1 171 ? -9.945 6.109 15.414 1 97.81 171 LYS B C 1
ATOM 3703 O O . LYS B 1 171 ? -11.133 6.199 15.734 1 97.81 171 LYS B O 1
ATOM 3708 N N . TYR B 1 172 ? -9.031 6.68 16.062 1 98.19 172 TYR B N 1
ATOM 3709 C CA . TYR B 1 172 ? -9.297 7.191 17.406 1 98.19 172 TYR B CA 1
ATOM 3710 C C . TYR B 1 172 ? -9.617 8.68 17.359 1 98.19 172 TYR B C 1
ATOM 3712 O O . TYR B 1 172 ? -10.344 9.195 18.219 1 98.19 172 TYR B O 1
ATOM 3720 N N . LEU B 1 173 ? -9.148 9.445 16.359 1 98.5 173 LEU B N 1
ATOM 3721 C CA . LEU B 1 173 ? -9.227 10.898 16.438 1 98.5 173 LEU B CA 1
ATOM 3722 C C . LEU B 1 173 ? -10.273 11.438 15.469 1 98.5 173 LEU B C 1
ATOM 3724 O O . LEU B 1 173 ? -10.805 12.531 15.664 1 98.5 173 LEU B O 1
ATOM 3728 N N . VAL B 1 174 ? -10.602 10.727 14.391 1 98.12 174 VAL B N 1
ATOM 3729 C CA . VAL B 1 174 ? -11.57 11.203 13.406 1 98.12 174 VAL B CA 1
ATOM 3730 C C . VAL B 1 174 ? -12.914 11.453 14.086 1 98.12 174 VAL B C 1
ATOM 3732 O O . VAL B 1 174 ? -13.57 12.461 13.812 1 98.12 174 VAL B O 1
ATOM 3735 N N . PRO B 1 175 ? -13.367 10.57 15.047 1 97.62 175 PRO B N 1
ATOM 3736 C CA . PRO B 1 175 ? -14.641 10.836 15.711 1 97.62 175 PRO B CA 1
ATOM 3737 C C . PRO B 1 175 ? -14.672 12.203 16.391 1 97.62 175 PRO B C 1
ATOM 3739 O O . PRO B 1 175 ? -15.719 12.852 16.438 1 97.62 175 PRO B O 1
ATOM 3742 N N . LEU B 1 176 ? -13.57 12.641 16.922 1 98 176 LEU B N 1
ATOM 3743 C CA . LEU B 1 176 ? -13.492 13.969 17.531 1 98 176 LEU B CA 1
ATOM 3744 C C . LEU B 1 176 ? -13.625 15.062 16.469 1 98 176 LEU B C 1
ATOM 3746 O O . LEU B 1 176 ? -14.32 16.062 16.688 1 98 176 LEU B O 1
ATOM 3750 N N . MET B 1 177 ? -13.008 14.836 15.328 1 97.88 177 MET B N 1
ATOM 3751 C CA . MET B 1 177 ? -12.977 15.828 14.258 1 97.88 177 MET B CA 1
ATOM 3752 C C . MET B 1 177 ? -14.359 16.016 13.656 1 97.88 177 MET B C 1
ATOM 3754 O O . MET B 1 177 ? -14.633 17.047 13.031 1 97.88 177 MET B O 1
ATOM 3758 N N . LEU B 1 178 ? -15.203 15.031 13.789 1 96.88 178 LEU B N 1
ATOM 3759 C CA . LEU B 1 178 ? -16.516 15.062 13.164 1 96.88 178 LEU B CA 1
ATOM 3760 C C . LEU B 1 178 ? -17.547 15.727 14.078 1 96.88 178 LEU B C 1
ATOM 3762 O O . LEU B 1 178 ? -18.688 15.961 13.68 1 96.88 178 LEU B O 1
ATOM 3766 N N . ARG B 1 179 ? -17.141 16.109 15.242 1 96.38 179 ARG B N 1
ATOM 3767 C CA . ARG B 1 179 ? -18.031 16.766 16.188 1 96.38 179 ARG B CA 1
ATOM 3768 C C . ARG B 1 179 ? -18.266 18.219 15.781 1 96.38 179 ARG B C 1
ATOM 3770 O O . ARG B 1 179 ? -17.453 18.812 15.055 1 96.38 179 ARG B O 1
ATOM 3777 N N . PRO B 1 180 ? -19.312 18.828 16.266 1 93.44 180 PRO B N 1
ATOM 3778 C CA . PRO B 1 180 ? -19.703 20.172 15.844 1 93.44 180 PRO B CA 1
ATOM 3779 C C . PRO B 1 180 ? -18.688 21.234 16.281 1 93.44 180 PRO B C 1
ATOM 3781 O O . PRO B 1 180 ? -18.578 22.281 15.625 1 93.44 180 PRO B O 1
ATOM 3784 N N . GLN B 1 181 ? -17.984 20.969 17.297 1 91.81 181 GLN B N 1
ATOM 3785 C CA . GLN B 1 181 ? -17.047 21.969 17.781 1 91.81 181 GLN B CA 1
ATOM 3786 C C . GLN B 1 181 ? -15.812 22.062 16.891 1 91.81 181 GLN B C 1
ATOM 3788 O O . GLN B 1 181 ? -15.039 23.016 17 1 91.81 181 GLN B O 1
ATOM 3793 N N . SER B 1 182 ? -15.648 21.047 16.109 1 91.38 182 SER B N 1
ATOM 3794 C CA . SER B 1 182 ? -14.539 21.062 15.156 1 91.38 182 SER B CA 1
ATOM 3795 C C . SER B 1 182 ? -14.945 21.719 13.844 1 91.38 182 SER B C 1
ATOM 3797 O O . SER B 1 182 ? -15.836 21.219 13.148 1 91.38 182 SER B O 1
ATOM 3799 N N . GLN B 1 183 ? -14.305 22.797 13.508 1 88.56 183 GLN B N 1
ATOM 3800 C CA . GLN B 1 183 ? -14.664 23.531 12.297 1 88.56 183 GLN B CA 1
ATOM 3801 C C . GLN B 1 183 ? -13.727 23.188 11.148 1 88.56 183 GLN B C 1
ATOM 3803 O O . GLN B 1 183 ? -14.094 23.312 9.977 1 88.56 183 GLN B O 1
ATOM 3808 N N . GLY B 1 184 ? -12.586 22.828 11.391 1 94.25 184 GLY B N 1
ATOM 3809 C CA . GLY B 1 184 ? -11.594 22.562 10.359 1 94.25 184 GLY B CA 1
ATOM 3810 C C . GLY B 1 184 ? -11.789 21.234 9.648 1 94.25 184 GLY B C 1
ATOM 3811 O O . GLY B 1 184 ? -11.945 21.203 8.43 1 94.25 184 GLY B O 1
ATOM 3812 N N . LYS B 1 185 ? -11.898 20.125 10.391 1 97.81 185 LYS B N 1
ATOM 3813 C CA . LYS B 1 185 ? -12.094 18.766 9.891 1 97.81 185 LYS B CA 1
ATOM 3814 C C . LYS B 1 185 ? -11.102 18.438 8.781 1 97.81 185 LYS B C 1
ATOM 3816 O O . LYS B 1 185 ? -11.5 18 7.699 1 97.81 185 LYS B O 1
ATOM 3821 N N . THR B 1 186 ? -9.828 18.656 9.039 1 98.69 186 THR B N 1
ATOM 3822 C CA . THR B 1 186 ? -8.781 18.484 8.047 1 98.69 186 THR B CA 1
ATOM 3823 C C . THR B 1 186 ? -7.699 17.531 8.562 1 98.69 186 THR B C 1
ATOM 3825 O O . THR B 1 186 ? -7.219 17.688 9.688 1 98.69 186 THR B O 1
ATOM 3828 N N . ILE B 1 187 ? -7.406 16.516 7.82 1 98.88 187 ILE B N 1
ATOM 3829 C CA . ILE B 1 187 ? -6.266 15.648 8.086 1 98.88 187 ILE B CA 1
ATOM 3830 C C . ILE B 1 187 ? -5.211 15.836 6.996 1 98.88 187 ILE B C 1
ATOM 3832 O O . ILE B 1 187 ? -5.527 15.828 5.805 1 98.88 187 ILE B O 1
ATOM 3836 N N . VAL B 1 188 ? -3.975 16.109 7.355 1 98.94 188 VAL B N 1
ATOM 3837 C CA . VAL B 1 188 ? -2.836 16.109 6.445 1 98.94 188 VAL B CA 1
ATOM 3838 C C . VAL B 1 188 ? -1.899 14.953 6.777 1 98.94 188 VAL B C 1
ATOM 3840 O O . VAL B 1 188 ? -1.321 14.906 7.867 1 98.94 188 VAL B O 1
ATOM 3843 N N . ASN B 1 189 ? -1.791 14.008 5.898 1 98.88 189 ASN B N 1
ATOM 3844 C CA . ASN B 1 189 ? -0.822 12.922 6.004 1 98.88 189 ASN B CA 1
ATOM 3845 C C . ASN B 1 189 ? 0.47 13.25 5.262 1 98.88 189 ASN B C 1
ATOM 3847 O O . ASN B 1 189 ? 0.458 13.438 4.043 1 98.88 189 ASN B O 1
ATOM 3851 N N . ILE B 1 190 ? 1.57 13.32 5.98 1 98.62 190 ILE B N 1
ATOM 3852 C CA . ILE B 1 190 ? 2.848 13.594 5.328 1 98.62 190 ILE B CA 1
ATOM 3853 C C . ILE B 1 190 ? 3.375 12.312 4.68 1 98.62 190 ILE B C 1
ATOM 3855 O O . ILE B 1 190 ? 3.748 11.367 5.371 1 98.62 190 ILE B O 1
ATOM 3859 N N . THR B 1 191 ? 3.367 12.305 3.418 1 97.88 191 THR B N 1
ATOM 3860 C CA . THR B 1 191 ? 3.824 11.164 2.631 1 97.88 191 THR B CA 1
ATOM 3861 C C . THR B 1 191 ? 5.188 11.453 2.006 1 97.88 191 THR B C 1
ATOM 3863 O O . THR B 1 191 ? 6.043 12.078 2.633 1 97.88 191 THR B O 1
ATOM 3866 N N . SER B 1 192 ? 5.465 10.898 0.851 1 95.12 192 SER B N 1
ATOM 3867 C CA . SER B 1 192 ? 6.758 11.055 0.192 1 95.12 192 SER B CA 1
ATOM 3868 C C . SER B 1 192 ? 6.66 10.742 -1.298 1 95.12 192 SER B C 1
ATOM 3870 O O . SER B 1 192 ? 5.875 9.891 -1.707 1 95.12 192 SER B O 1
ATOM 3872 N N . ALA B 1 193 ? 7.488 11.438 -2.064 1 93.5 193 ALA B N 1
ATOM 3873 C CA . ALA B 1 193 ? 7.656 11.07 -3.469 1 93.5 193 ALA B CA 1
ATOM 3874 C C . ALA B 1 193 ? 8.164 9.641 -3.609 1 93.5 193 ALA B C 1
ATOM 3876 O O . ALA B 1 193 ? 8.008 9.016 -4.66 1 93.5 193 ALA B O 1
ATOM 3877 N N . ALA B 1 194 ? 8.766 9.094 -2.559 1 92.44 194 ALA B N 1
ATOM 3878 C CA . ALA B 1 194 ? 9.266 7.727 -2.568 1 92.44 194 ALA B CA 1
ATOM 3879 C C . ALA B 1 194 ? 8.156 6.734 -2.881 1 92.44 194 ALA B C 1
ATOM 3881 O O . ALA B 1 194 ? 8.414 5.605 -3.307 1 92.44 194 ALA B O 1
ATOM 3882 N N . SER B 1 195 ? 6.883 7.121 -2.619 1 95.56 195 SER B N 1
ATOM 3883 C CA . SER B 1 195 ? 5.754 6.246 -2.922 1 95.56 195 SER B CA 1
ATOM 3884 C C . SER B 1 195 ? 5.691 5.918 -4.41 1 95.56 195 SER B C 1
ATOM 3886 O O . SER B 1 195 ? 5.043 4.945 -4.809 1 95.56 195 SER B O 1
ATOM 3888 N N . HIS B 1 196 ? 6.363 6.738 -5.223 1 94.19 196 HIS B N 1
ATOM 3889 C CA . HIS B 1 196 ? 6.359 6.566 -6.672 1 94.19 196 HIS B CA 1
ATOM 3890 C C . HIS B 1 196 ? 7.52 5.684 -7.125 1 94.19 196 HIS B C 1
ATOM 3892 O O . HIS B 1 196 ? 7.547 5.238 -8.273 1 94.19 196 HIS B O 1
ATOM 3898 N N . PHE B 1 197 ? 8.438 5.453 -6.242 1 90.25 197 PHE B N 1
ATOM 3899 C CA . PHE B 1 197 ? 9.672 4.809 -6.652 1 90.25 197 PHE B CA 1
ATOM 3900 C C . PHE B 1 197 ? 9.562 3.293 -6.527 1 90.25 197 PHE B C 1
ATOM 3902 O O . PHE B 1 197 ? 9.125 2.779 -5.5 1 90.25 197 PHE B O 1
ATOM 3909 N N . THR B 1 198 ? 9.938 2.6 -7.641 1 87.88 198 THR B N 1
ATOM 3910 C CA . THR B 1 198 ? 9.828 1.145 -7.641 1 87.88 198 THR B CA 1
ATOM 3911 C C . THR B 1 198 ? 11.172 0.504 -7.984 1 87.88 198 THR B C 1
ATOM 3913 O O . THR B 1 198 ? 11.336 -0.711 -7.855 1 87.88 198 THR B O 1
ATOM 3916 N N . GLY B 1 199 ? 12.141 1.331 -8.477 1 77.31 199 GLY B N 1
ATOM 3917 C CA . GLY B 1 199 ? 13.383 0.76 -8.961 1 77.31 199 GLY B CA 1
ATOM 3918 C C . GLY B 1 199 ? 14.617 1.45 -8.406 1 77.31 199 GLY B C 1
ATOM 3919 O O . GLY B 1 199 ? 14.508 2.508 -7.785 1 77.31 199 GLY B O 1
ATOM 3920 N N . GLY B 1 200 ? 15.789 0.902 -8.625 1 64.44 200 GLY B N 1
ATOM 3921 C CA . GLY B 1 200 ? 17.094 1.55 -8.633 1 64.44 200 GLY B CA 1
ATOM 3922 C C . GLY B 1 200 ? 17.609 1.854 -7.242 1 64.44 200 GLY B C 1
ATOM 3923 O O . GLY B 1 200 ? 18.516 2.678 -7.078 1 64.44 200 GLY B O 1
ATOM 3924 N N . ASN B 1 201 ? 17.125 1.174 -6.246 1 71.94 201 ASN B N 1
ATOM 3925 C CA . ASN B 1 201 ? 17.656 1.405 -4.902 1 71.94 201 ASN B CA 1
ATOM 3926 C C . ASN B 1 201 ? 17.547 2.875 -4.508 1 71.94 201 ASN B C 1
ATOM 3928 O O . ASN B 1 201 ? 18.5 3.443 -3.963 1 71.94 201 ASN B O 1
ATOM 3932 N N . ILE B 1 202 ? 16.609 3.521 -4.883 1 76.94 202 ILE B N 1
ATOM 3933 C CA . ILE B 1 202 ? 16.438 4.922 -4.508 1 76.94 202 ILE B CA 1
ATOM 3934 C C . ILE B 1 202 ? 15.961 5.012 -3.062 1 76.94 202 ILE B C 1
ATOM 3936 O O . ILE B 1 202 ? 16.469 5.82 -2.283 1 76.94 202 ILE B O 1
ATOM 3940 N N . THR B 1 203 ? 15.016 4.266 -2.76 1 87.5 203 THR B N 1
ATOM 3941 C CA . THR B 1 203 ? 14.477 4.172 -1.406 1 87.5 203 THR B CA 1
ATOM 3942 C C . THR B 1 203 ? 14.172 2.721 -1.047 1 87.5 203 THR B C 1
ATOM 3944 O O . THR B 1 203 ? 13.977 1.884 -1.932 1 87.5 203 THR B O 1
ATOM 3947 N N . PRO B 1 204 ? 14.289 2.438 0.208 1 91.06 204 PRO B N 1
ATOM 3948 C CA . PRO B 1 204 ? 13.914 1.08 0.61 1 91.06 204 PRO B CA 1
ATOM 3949 C C . PRO B 1 204 ? 12.492 0.716 0.206 1 91.06 204 PRO B C 1
ATOM 3951 O O . PRO B 1 204 ? 11.594 1.557 0.279 1 91.06 204 PRO B O 1
ATOM 3954 N N . ALA B 1 205 ? 12.289 -0.508 -0.152 1 93.81 205 ALA B N 1
ATOM 3955 C CA . ALA B 1 205 ? 11.008 -1.007 -0.635 1 93.81 205 ALA B CA 1
ATOM 3956 C C . ALA B 1 205 ? 9.914 -0.815 0.415 1 93.81 205 ALA B C 1
ATOM 3958 O O . ALA B 1 205 ? 8.812 -0.357 0.098 1 93.81 205 ALA B O 1
ATOM 3959 N N . SER B 1 206 ? 10.203 -1.139 1.692 1 94.69 206 SER B N 1
ATOM 3960 C CA . SER B 1 206 ? 9.203 -1.056 2.75 1 94.69 206 SER B CA 1
ATOM 3961 C C . SER B 1 206 ? 8.742 0.382 2.959 1 94.69 206 SER B C 1
ATOM 3963 O O . SER B 1 206 ? 7.559 0.625 3.225 1 94.69 206 SER B O 1
ATOM 3965 N N . TYR B 1 207 ? 9.656 1.338 2.84 1 94.88 207 TYR B N 1
ATOM 3966 C CA . TYR B 1 207 ? 9.312 2.752 2.955 1 94.88 207 TYR B CA 1
ATOM 3967 C C . TYR B 1 207 ? 8.422 3.195 1.805 1 94.88 207 TYR B C 1
ATOM 3969 O O . TYR B 1 207 ? 7.363 3.795 2.025 1 94.88 207 TYR B O 1
ATOM 3977 N N . SER B 1 208 ? 8.844 2.832 0.574 1 95.25 208 SER B N 1
ATOM 3978 C CA . SER B 1 208 ? 8.078 3.201 -0.612 1 95.25 208 SER B CA 1
ATOM 3979 C C . SER B 1 208 ? 6.672 2.605 -0.57 1 95.25 208 SER B C 1
ATOM 3981 O O . SER B 1 208 ? 5.691 3.299 -0.85 1 95.25 208 SER B O 1
ATOM 3983 N N . ILE B 1 209 ? 6.566 1.386 -0.184 1 96.75 209 ILE B N 1
ATOM 3984 C CA . ILE B 1 209 ? 5.281 0.703 -0.116 1 96.75 209 ILE B CA 1
ATOM 3985 C C . ILE B 1 209 ? 4.434 1.305 1.005 1 96.75 209 ILE B C 1
ATOM 3987 O O . ILE B 1 209 ? 3.229 1.507 0.843 1 96.75 209 ILE B O 1
ATOM 3991 N N . GLY B 1 210 ? 5.047 1.551 2.17 1 97.38 210 GLY B N 1
ATOM 3992 C CA . GLY B 1 210 ? 4.336 2.193 3.262 1 97.38 210 GLY B CA 1
ATOM 3993 C C . GLY B 1 210 ? 3.746 3.539 2.879 1 97.38 210 GLY B C 1
ATOM 3994 O O . GLY B 1 210 ? 2.59 3.828 3.197 1 97.38 210 GLY B O 1
ATOM 3995 N N . LYS B 1 211 ? 4.527 4.316 2.188 1 97.81 211 LYS B N 1
ATOM 3996 C CA . LYS B 1 211 ? 4.051 5.637 1.79 1 97.81 211 LYS B CA 1
ATOM 3997 C C . LYS B 1 211 ? 2.986 5.535 0.702 1 97.81 211 LYS B C 1
ATOM 3999 O O . LYS B 1 211 ? 2.064 6.352 0.651 1 97.81 211 LYS B O 1
ATOM 4004 N N . LEU B 1 212 ? 3.066 4.551 -0.178 1 98.12 212 LEU B N 1
ATOM 4005 C CA . LEU B 1 212 ? 1.985 4.293 -1.123 1 98.12 212 LEU B CA 1
ATOM 4006 C C . LEU B 1 212 ? 0.701 3.922 -0.39 1 98.12 212 LEU B C 1
ATOM 4008 O O . LEU B 1 212 ? -0.377 4.418 -0.726 1 98.12 212 LEU B O 1
ATOM 4012 N N . ALA B 1 213 ? 0.834 3.02 0.545 1 98.5 213 ALA B N 1
ATOM 4013 C CA . ALA B 1 213 ? -0.315 2.625 1.354 1 98.5 213 ALA B CA 1
ATOM 4014 C C . ALA B 1 213 ? -0.945 3.834 2.041 1 98.5 213 ALA B C 1
ATOM 4016 O O . ALA B 1 213 ? -2.172 3.951 2.102 1 98.5 213 ALA B O 1
ATOM 4017 N N . LEU B 1 214 ? -0.11 4.703 2.504 1 98.69 214 LEU B N 1
ATOM 4018 C CA . LEU B 1 214 ? -0.588 5.926 3.143 1 98.69 214 LEU B CA 1
ATOM 4019 C C . LEU B 1 214 ? -1.38 6.781 2.158 1 98.69 214 LEU B C 1
ATOM 4021 O O . LEU B 1 214 ? -2.414 7.352 2.516 1 98.69 214 LEU B O 1
ATOM 4025 N N . ASN B 1 215 ? -0.89 6.91 0.936 1 98.56 215 ASN B N 1
ATOM 4026 C CA . ASN B 1 215 ? -1.617 7.652 -0.088 1 98.56 215 ASN B CA 1
ATOM 4027 C C . ASN B 1 215 ? -2.99 7.043 -0.355 1 98.56 215 ASN B C 1
ATOM 4029 O O . ASN B 1 215 ? -3.984 7.762 -0.457 1 98.56 215 ASN B O 1
ATOM 4033 N N . ARG B 1 216 ? -3.031 5.742 -0.46 1 97.94 216 ARG B N 1
ATOM 4034 C CA . ARG B 1 216 ? -4.305 5.07 -0.69 1 97.94 216 ARG B CA 1
ATOM 4035 C C . ARG B 1 216 ? -5.242 5.246 0.502 1 97.94 216 ARG B C 1
ATOM 4037 O O . ARG B 1 216 ? -6.438 5.488 0.329 1 97.94 216 ARG B O 1
ATOM 4044 N N . PHE B 1 217 ? -4.715 5.121 1.687 1 98 217 PHE B N 1
ATOM 4045 C CA . PHE B 1 217 ? -5.508 5.316 2.893 1 98 217 PHE B CA 1
ATOM 4046 C C . PHE B 1 217 ? -6.09 6.727 2.934 1 98 217 PHE B C 1
ATOM 4048 O O . PHE B 1 217 ? -7.246 6.914 3.32 1 98 217 PHE B O 1
ATOM 4055 N N . THR B 1 218 ? -5.285 7.684 2.516 1 98.44 218 THR B N 1
ATOM 4056 C CA . THR B 1 218 ? -5.73 9.07 2.432 1 98.44 218 THR B CA 1
ATOM 4057 C C . THR B 1 218 ? -6.961 9.188 1.534 1 98.44 218 THR B C 1
ATOM 4059 O O . THR B 1 218 ? -7.949 9.828 1.905 1 98.44 218 THR B O 1
ATOM 4062 N N . GLN B 1 219 ? -6.852 8.555 0.4 1 97.5 219 GLN B N 1
ATOM 4063 C CA . GLN B 1 219 ? -7.965 8.57 -0.544 1 97.5 219 GLN B CA 1
ATOM 4064 C C . GLN B 1 219 ? -9.211 7.926 0.063 1 97.5 219 GLN B C 1
ATOM 4066 O O . GLN B 1 219 ? -10.297 8.5 0.008 1 97.5 219 GLN B O 1
ATOM 4071 N N . ILE B 1 220 ? -9.062 6.781 0.648 1 96.19 220 ILE B N 1
ATOM 4072 C CA . ILE B 1 220 ? -10.172 6.02 1.213 1 96.19 220 ILE B CA 1
ATOM 4073 C C . ILE B 1 220 ? -10.805 6.805 2.354 1 96.19 220 ILE B C 1
ATOM 4075 O O . ILE B 1 220 ? -12.031 6.914 2.432 1 96.19 220 ILE B O 1
ATOM 4079 N N . LEU B 1 221 ? -9.969 7.336 3.176 1 96.12 221 LEU B N 1
ATOM 4080 C CA . LEU B 1 221 ? -10.461 8.125 4.301 1 96.12 221 LEU B CA 1
ATOM 4081 C C . LEU B 1 221 ? -11.266 9.328 3.811 1 96.12 221 LEU B C 1
ATOM 4083 O O . LEU B 1 221 ? -12.359 9.594 4.312 1 96.12 221 LEU B O 1
ATOM 4087 N N . GLY B 1 222 ? -10.727 10.047 2.857 1 95.94 222 GLY B N 1
ATOM 4088 C CA . GLY B 1 222 ? -11.414 11.195 2.289 1 95.94 222 GLY B CA 1
ATOM 4089 C C . GLY B 1 222 ? -12.766 10.844 1.698 1 95.94 222 GLY B C 1
ATOM 4090 O O . GLY B 1 222 ? -13.727 11.609 1.837 1 95.94 222 GLY B O 1
ATOM 4091 N N . GLU B 1 223 ? -12.836 9.734 1.045 1 94.56 223 GLU B N 1
ATOM 4092 C CA . GLU B 1 223 ? -14.078 9.297 0.423 1 94.56 223 GLU B CA 1
ATOM 4093 C C . GLU B 1 223 ? -15.086 8.836 1.472 1 94.56 223 GLU B C 1
ATOM 4095 O O . GLU B 1 223 ? -16.266 9.188 1.401 1 94.56 223 GLU B O 1
ATOM 4100 N N . ASN B 1 224 ? -14.672 8.086 2.453 1 93.69 224 ASN B N 1
ATOM 4101 C CA . ASN B 1 224 ? -15.555 7.457 3.432 1 93.69 224 ASN B CA 1
ATOM 4102 C C . ASN B 1 224 ? -16.219 8.492 4.344 1 93.69 224 ASN B C 1
ATOM 4104 O O . ASN B 1 224 ? -17.297 8.25 4.887 1 93.69 224 ASN B O 1
ATOM 4108 N N . TYR B 1 225 ? -15.578 9.633 4.473 1 95.31 225 TYR B N 1
ATOM 4109 C CA . TYR B 1 225 ? -16.109 10.641 5.383 1 95.31 225 TYR B CA 1
ATOM 4110 C C . TYR B 1 225 ? -16.438 11.93 4.637 1 95.31 225 TYR B C 1
ATOM 4112 O O . TYR B 1 225 ? -16.578 12.992 5.25 1 95.31 225 TYR B O 1
ATOM 4120 N N . ALA B 1 226 ? -16.516 11.828 3.314 1 94.81 226 ALA B N 1
ATOM 4121 C CA . ALA B 1 226 ? -16.812 13.008 2.502 1 94.81 226 ALA B CA 1
ATOM 4122 C C . ALA B 1 226 ? -18.141 13.625 2.896 1 94.81 226 ALA B C 1
ATOM 4124 O O . ALA B 1 226 ? -18.281 14.852 2.938 1 94.81 226 ALA B O 1
ATOM 4125 N N . ASP B 1 227 ? -19.109 12.82 3.236 1 94 227 ASP B N 1
ATOM 4126 C CA . ASP B 1 227 ? -20.453 13.281 3.561 1 94 227 ASP B CA 1
ATOM 4127 C C . ASP B 1 227 ? -20.469 14.031 4.887 1 94 227 ASP B C 1
ATOM 4129 O O . ASP B 1 227 ? -21.438 14.75 5.188 1 94 227 ASP B O 1
ATOM 4133 N N . GLN B 1 228 ? -19.453 13.875 5.625 1 95.5 228 GLN B N 1
ATOM 4134 C CA . GLN B 1 228 ? -19.375 14.547 6.914 1 95.5 228 GLN B CA 1
ATOM 4135 C C . GLN B 1 228 ? -18.391 15.711 6.871 1 95.5 228 GLN B C 1
ATOM 4137 O O . GLN B 1 228 ? -18.078 16.312 7.906 1 95.5 228 GLN B O 1
ATOM 4142 N N . GLY B 1 229 ? -17.812 15.922 5.703 1 95.81 229 GLY B N 1
ATOM 4143 C CA . GLY B 1 229 ? -17.047 17.141 5.477 1 95.81 229 GLY B CA 1
ATOM 4144 C C . GLY B 1 229 ? -15.57 16.969 5.793 1 95.81 229 GLY B C 1
ATOM 4145 O O . GLY B 1 229 ? -14.828 17.953 5.832 1 95.81 229 GLY B O 1
ATOM 4146 N N . LEU B 1 230 ? -15.125 15.773 6.062 1 97.25 230 LEU B N 1
ATOM 4147 C CA . LEU B 1 230 ? -13.711 15.547 6.34 1 97.25 230 LEU B CA 1
ATOM 4148 C C . LEU B 1 230 ? -12.883 15.703 5.074 1 97.25 230 LEU B C 1
ATOM 4150 O O . LEU B 1 230 ? -13.219 15.133 4.031 1 97.25 230 LEU B O 1
ATOM 4154 N N . VAL B 1 231 ? -11.844 16.547 5.109 1 98.38 231 VAL B N 1
ATOM 4155 C CA . VAL B 1 231 ? -10.883 16.703 4.023 1 98.38 231 VAL B CA 1
ATOM 4156 C C . VAL B 1 231 ? -9.555 16.062 4.41 1 98.38 231 VAL B C 1
ATOM 4158 O O . VAL B 1 231 ? -8.977 16.406 5.445 1 98.38 231 VAL B O 1
ATOM 4161 N N . VAL B 1 232 ? -9.102 15.102 3.648 1 98.62 232 VAL B N 1
ATOM 4162 C CA . VAL B 1 232 ? -7.875 14.367 3.92 1 98.62 232 VAL B CA 1
ATOM 4163 C C . VAL B 1 232 ? -6.918 14.508 2.738 1 98.62 232 VAL B C 1
ATOM 4165 O O . VAL B 1 232 ? -7.277 14.195 1.601 1 98.62 232 VAL B O 1
ATOM 4168 N N . VAL B 1 233 ? -5.668 15 3.006 1 98.88 233 VAL B N 1
ATOM 4169 C CA . VAL B 1 233 ? -4.719 15.273 1.935 1 98.88 233 VAL B CA 1
ATOM 4170 C C . VAL B 1 233 ? -3.375 14.625 2.254 1 98.88 233 VAL B C 1
ATOM 4172 O O . VAL B 1 233 ? -2.93 14.633 3.404 1 98.88 233 VAL B O 1
ATOM 4175 N N . ALA B 1 234 ? -2.764 13.977 1.266 1 98.81 234 ALA B N 1
ATOM 4176 C CA . ALA B 1 234 ? -1.398 13.469 1.376 1 98.81 234 ALA B CA 1
ATOM 4177 C C . ALA B 1 234 ? -0.392 14.477 0.837 1 98.81 234 ALA B C 1
ATOM 4179 O O . ALA B 1 234 ? -0.505 14.93 -0.305 1 98.81 234 ALA B O 1
ATOM 4180 N N . VAL B 1 235 ? 0.68 14.828 1.627 1 98.81 235 VAL B N 1
ATOM 4181 C CA . VAL B 1 235 ? 1.596 15.883 1.22 1 98.81 235 VAL B CA 1
ATOM 4182 C C . VAL B 1 235 ? 3.029 15.359 1.219 1 98.81 235 VAL B C 1
ATOM 4184 O O . VAL B 1 235 ? 3.506 14.844 2.23 1 98.81 235 VAL B O 1
ATOM 4187 N N . HIS B 1 236 ? 3.709 15.391 0.122 1 97.69 236 HIS B N 1
ATOM 4188 C CA . HIS B 1 236 ? 5.164 15.289 0.105 1 97.69 236 HIS B CA 1
ATOM 4189 C C . HIS B 1 236 ? 5.812 16.578 0.618 1 97.69 236 HIS B C 1
ATOM 4191 O O . HIS B 1 236 ? 5.578 17.656 0.07 1 97.69 236 HIS B O 1
ATOM 4197 N N . PRO B 1 237 ? 6.605 16.484 1.567 1 97.06 237 PRO B N 1
ATOM 4198 C CA . PRO B 1 237 ? 7.027 17.688 2.305 1 97.06 237 PRO B CA 1
ATOM 4199 C C . PRO B 1 237 ? 8.133 18.453 1.59 1 97.06 237 PRO B C 1
ATOM 4201 O O . PRO B 1 237 ? 8.539 19.531 2.047 1 97.06 237 PRO B O 1
ATOM 4204 N N . GLY B 1 238 ? 8.523 17.969 0.431 1 93.94 238 GLY B N 1
ATOM 4205 C CA . GLY B 1 238 ? 9.719 18.531 -0.171 1 93.94 238 GLY B CA 1
ATOM 4206 C C . GLY B 1 238 ? 11 17.891 0.319 1 93.94 238 GLY B C 1
ATOM 4207 O O . GLY B 1 238 ? 10.969 16.875 1.007 1 93.94 238 GLY B O 1
ATOM 4208 N N . SER B 1 239 ? 12.133 18.422 -0.126 1 91.69 239 SER B N 1
ATOM 4209 C CA . SER B 1 239 ? 13.445 17.875 0.212 1 91.69 239 SER B CA 1
ATOM 4210 C C . SER B 1 239 ? 14.219 18.828 1.118 1 91.69 239 SER B C 1
ATOM 4212 O O . SER B 1 239 ? 15.234 19.391 0.708 1 91.69 239 SER B O 1
ATOM 4214 N N . SER B 1 240 ? 13.773 18.859 2.348 1 91.12 240 SER B N 1
ATOM 4215 C CA . SER B 1 240 ? 14.461 19.703 3.318 1 91.12 240 SER B CA 1
ATOM 4216 C C . SER B 1 240 ? 15.547 18.922 4.051 1 91.12 240 SER B C 1
ATOM 4218 O O . SER B 1 240 ? 15.383 17.734 4.355 1 91.12 240 SER B O 1
ATOM 4220 N N . PRO B 1 241 ? 16.594 19.594 4.348 1 89.62 241 PRO B N 1
ATOM 4221 C CA . PRO B 1 241 ? 17.672 18.938 5.082 1 89.62 241 PRO B CA 1
ATOM 4222 C C . PRO B 1 241 ? 17.375 18.781 6.57 1 89.62 241 PRO B C 1
ATOM 4224 O O . PRO B 1 241 ? 17.938 19.5 7.398 1 89.62 241 PRO B O 1
ATOM 4227 N N . THR B 1 242 ? 16.656 17.859 6.922 1 87.06 242 THR B N 1
ATOM 4228 C CA . THR B 1 242 ? 16.344 17.531 8.312 1 87.06 242 THR B CA 1
ATOM 4229 C C . THR B 1 242 ? 17.312 16.484 8.852 1 87.06 242 THR B C 1
ATOM 4231 O O . THR B 1 242 ? 17.953 15.766 8.078 1 87.06 242 THR B O 1
ATOM 4234 N N . PRO B 1 243 ? 17.469 16.5 10.164 1 82.75 243 PRO B N 1
ATOM 4235 C CA . PRO B 1 243 ? 18.328 15.453 10.719 1 82.75 243 PRO B CA 1
ATOM 4236 C C . PRO B 1 243 ? 17.906 14.055 10.281 1 82.75 243 PRO B C 1
ATOM 4238 O O . PRO B 1 243 ? 18.75 13.203 10.016 1 82.75 243 PRO B O 1
ATOM 4241 N N . GLY B 1 244 ? 16.641 13.867 10.18 1 82.69 244 GLY B N 1
ATOM 4242 C CA . GLY B 1 244 ? 16.141 12.578 9.727 1 82.69 244 GLY B CA 1
ATOM 4243 C C . GLY B 1 244 ? 16.578 12.242 8.305 1 82.69 244 GLY B C 1
ATOM 4244 O O . GLY B 1 244 ? 17.047 11.133 8.047 1 82.69 244 GLY B O 1
ATOM 4245 N N . ALA B 1 245 ? 16.375 13.164 7.441 1 83.31 245 ALA B N 1
ATOM 4246 C CA . ALA B 1 245 ? 16.766 12.953 6.051 1 83.31 245 ALA B CA 1
ATOM 4247 C C . ALA B 1 245 ? 18.266 12.742 5.918 1 83.31 245 ALA B C 1
ATOM 4249 O O . ALA B 1 245 ? 18.719 11.805 5.25 1 83.31 245 ALA B O 1
ATOM 4250 N N . LEU B 1 246 ? 19.016 13.555 6.59 1 83.94 246 LEU B N 1
ATOM 4251 C CA . LEU B 1 246 ? 20.469 13.492 6.516 1 83.94 246 LEU B CA 1
ATOM 4252 C C . LEU B 1 246 ? 20.984 12.188 7.105 1 83.94 246 LEU B C 1
ATOM 4254 O O . LEU B 1 246 ? 22 11.648 6.641 1 83.94 246 LEU B O 1
ATOM 4258 N N . GLY B 1 247 ? 20.328 11.727 8.062 1 81.19 247 GLY B N 1
ATOM 4259 C CA . GLY B 1 247 ? 20.766 10.508 8.727 1 81.19 247 GLY B CA 1
ATOM 4260 C C . GLY B 1 247 ? 20.344 9.25 8 1 81.19 247 GLY B C 1
ATOM 4261 O O . GLY B 1 247 ? 20.953 8.188 8.172 1 81.19 247 GLY B O 1
ATOM 4262 N N . SER B 1 248 ? 19.312 9.375 7.266 1 82.44 248 SER B N 1
ATOM 4263 C CA . SER B 1 248 ? 18.734 8.172 6.676 1 82.44 248 SER B CA 1
ATOM 4264 C C . SER B 1 248 ? 19.125 8.031 5.207 1 82.44 248 SER B C 1
ATOM 4266 O O . SER B 1 248 ? 19.281 6.922 4.699 1 82.44 248 SER B O 1
ATOM 4268 N N . MET B 1 249 ? 19.328 9.133 4.527 1 81.69 249 MET B N 1
ATOM 4269 C CA . MET B 1 249 ? 19.625 9.102 3.096 1 81.69 249 MET B CA 1
ATOM 4270 C C . MET B 1 249 ? 21.109 8.906 2.852 1 81.69 249 MET B C 1
ATOM 4272 O O . MET B 1 249 ? 21.938 9.477 3.561 1 81.69 249 MET B O 1
ATOM 4276 N N . PRO B 1 250 ? 21.438 8.148 1.826 1 78.69 250 PRO B N 1
ATOM 4277 C CA . PRO B 1 250 ? 22.859 8.086 1.452 1 78.69 250 PRO B CA 1
ATOM 4278 C C . PRO B 1 250 ? 23.453 9.461 1.142 1 78.69 250 PRO B C 1
ATOM 4280 O O . PRO B 1 250 ? 22.766 10.312 0.566 1 78.69 250 PRO B O 1
ATOM 4283 N N . PRO B 1 251 ? 24.672 9.617 1.511 1 82.5 251 PRO B N 1
ATOM 4284 C CA . PRO B 1 251 ? 25.312 10.914 1.284 1 82.5 251 PRO B CA 1
ATOM 4285 C C . PRO B 1 251 ? 25.203 11.375 -0.169 1 82.5 251 PRO B C 1
ATOM 4287 O O . PRO B 1 251 ? 25.094 12.578 -0.435 1 82.5 251 PRO B O 1
ATOM 4290 N N . SER B 1 252 ? 25.141 10.445 -1.096 1 79.19 252 SER B N 1
ATOM 4291 C CA . SER B 1 252 ? 25.094 10.758 -2.52 1 79.19 252 SER B CA 1
ATOM 4292 C C . SER B 1 252 ? 23.781 11.453 -2.885 1 79.19 252 SER B C 1
ATOM 4294 O O . SER B 1 252 ? 23.688 12.086 -3.941 1 79.19 252 SER B O 1
ATOM 4296 N N . LEU B 1 253 ? 22.812 11.414 -1.967 1 79.56 253 LEU B N 1
ATOM 4297 C CA . LEU B 1 253 ? 21.5 12 -2.262 1 79.56 253 LEU B CA 1
ATOM 4298 C C . LEU B 1 253 ? 21.281 13.273 -1.447 1 79.56 253 LEU B C 1
ATOM 4300 O O . LEU B 1 253 ? 20.25 13.922 -1.577 1 79.56 253 LEU B O 1
ATOM 4304 N N . HIS B 1 254 ? 22.281 13.711 -0.699 1 85.25 254 HIS B N 1
ATOM 4305 C CA . HIS B 1 254 ? 22.109 14.859 0.186 1 85.25 254 HIS B CA 1
ATOM 4306 C C . HIS B 1 254 ? 21.969 16.156 -0.61 1 85.25 254 HIS B C 1
ATOM 4308 O O . HIS B 1 254 ? 21.422 17.141 -0.11 1 85.25 254 HIS B O 1
ATOM 4314 N N . ASN B 1 255 ? 22.391 16.141 -1.822 1 83.19 255 ASN B N 1
ATOM 4315 C CA . ASN B 1 255 ? 22.375 17.344 -2.646 1 83.19 255 ASN B CA 1
ATOM 4316 C C . ASN B 1 255 ? 20.953 17.766 -2.992 1 83.19 255 ASN B C 1
ATOM 4318 O O . ASN B 1 255 ? 20.703 18.922 -3.361 1 83.19 255 ASN B O 1
ATOM 4322 N N . ILE B 1 256 ? 20.016 16.828 -2.842 1 82.12 256 ILE B N 1
ATOM 4323 C CA . ILE B 1 256 ? 18.641 17.156 -3.229 1 82.12 256 ILE B CA 1
ATOM 4324 C C . ILE B 1 256 ? 17.922 17.828 -2.061 1 82.12 256 ILE B C 1
ATOM 4326 O O . ILE B 1 256 ? 16.812 18.344 -2.221 1 82.12 256 ILE B O 1
ATOM 4330 N N . LEU B 1 257 ? 18.516 17.828 -0.921 1 88.5 257 LEU B N 1
ATOM 4331 C CA . LEU B 1 257 ? 17.906 18.359 0.291 1 88.5 257 LEU B CA 1
ATOM 4332 C C . LEU B 1 257 ? 18.141 19.875 0.388 1 88.5 257 LEU B C 1
ATOM 4334 O O . LEU B 1 257 ? 18.938 20.328 1.209 1 88.5 257 LEU B O 1
ATOM 4338 N N . THR B 1 258 ? 17.344 20.688 -0.393 1 91.19 258 THR B N 1
ATOM 4339 C CA . THR B 1 258 ? 17.625 22.109 -0.509 1 91.19 258 THR B CA 1
ATOM 4340 C C . THR B 1 258 ? 16.406 22.938 -0.136 1 91.19 258 THR B C 1
ATOM 4342 O O . THR B 1 258 ? 16.484 24.172 -0.058 1 91.19 258 THR B O 1
ATOM 4345 N N . ASP B 1 259 ? 15.305 22.312 0.138 1 94.56 259 ASP B N 1
ATOM 4346 C CA . ASP B 1 259 ? 14.062 23.047 0.373 1 94.56 259 ASP B CA 1
ATOM 4347 C C . ASP B 1 259 ? 14.055 23.672 1.772 1 94.56 259 ASP B C 1
ATOM 4349 O O . ASP B 1 259 ? 14.594 23.094 2.715 1 94.56 259 ASP B O 1
ATOM 4353 N N . ASP B 1 260 ? 13.422 24.828 1.829 1 95.94 260 ASP B N 1
ATOM 4354 C CA . ASP B 1 260 ? 13.258 25.5 3.107 1 95.94 260 ASP B CA 1
ATOM 4355 C C . ASP B 1 260 ? 12.5 24.625 4.102 1 95.94 260 ASP B C 1
ATOM 4357 O O . ASP B 1 260 ? 11.531 23.969 3.74 1 95.94 260 ASP B O 1
ATOM 4361 N N . GLN B 1 261 ? 12.867 24.672 5.355 1 93.31 261 GLN B N 1
ATOM 4362 C CA . GLN B 1 261 ? 12.289 23.812 6.391 1 93.31 261 GLN B CA 1
ATOM 4363 C C . GLN B 1 261 ? 10.844 24.219 6.676 1 93.31 261 GLN B C 1
ATOM 4365 O O . GLN B 1 261 ? 10.055 23.406 7.16 1 93.31 261 GLN B O 1
ATOM 4370 N N . GLY B 1 262 ? 10.523 25.453 6.363 1 96.5 262 GLY B N 1
ATOM 4371 C CA . GLY B 1 262 ? 9.18 25.953 6.625 1 96.5 262 GLY B CA 1
ATOM 4372 C C . GLY B 1 262 ? 8.211 25.688 5.484 1 96.5 262 GLY B C 1
ATOM 4373 O O . GLY B 1 262 ? 7.012 25.938 5.609 1 96.5 262 GLY B O 1
ATOM 4374 N N . LEU B 1 263 ? 8.688 25.141 4.359 1 97.81 263 LEU B N 1
ATOM 4375 C CA . LEU B 1 263 ? 7.895 24.984 3.145 1 97.81 263 LEU B CA 1
ATOM 4376 C C . LEU B 1 263 ? 6.695 24.078 3.393 1 97.81 263 LEU B C 1
ATOM 4378 O O . LEU B 1 263 ? 5.559 24.453 3.082 1 97.81 263 LEU B O 1
ATOM 4382 N N . CYS B 1 264 ? 6.906 22.938 3.955 1 98.25 264 CYS B N 1
ATOM 4383 C CA . CYS B 1 264 ? 5.828 21.984 4.195 1 98.25 264 CYS B CA 1
ATOM 4384 C C . CYS B 1 264 ? 4.801 22.562 5.168 1 98.25 264 CYS B C 1
ATOM 4386 O O . CYS B 1 264 ? 3.598 22.391 4.973 1 98.25 264 CYS B O 1
ATOM 4388 N N . GLY B 1 265 ? 5.281 23.203 6.207 1 98.75 265 GLY B N 1
ATOM 4389 C CA . GLY B 1 265 ? 4.375 23.828 7.16 1 98.75 265 GLY B CA 1
ATOM 4390 C C . GLY B 1 265 ? 3.447 24.844 6.523 1 98.75 265 GLY B C 1
ATOM 4391 O O . GLY B 1 265 ? 2.256 24.891 6.836 1 98.75 265 GLY B O 1
ATOM 4392 N N . ALA B 1 266 ? 4.02 25.672 5.633 1 98.75 266 ALA B N 1
ATOM 4393 C CA . ALA B 1 266 ? 3.217 26.672 4.934 1 98.75 266 ALA B CA 1
ATOM 4394 C C . ALA B 1 266 ? 2.105 26 4.121 1 98.75 266 ALA B C 1
ATOM 4396 O O . ALA B 1 266 ? 0.973 26.5 4.098 1 98.75 266 ALA B O 1
ATOM 4397 N N . VAL B 1 267 ? 2.391 24.906 3.496 1 98.75 267 VAL B N 1
ATOM 4398 C CA . VAL B 1 267 ? 1.413 24.188 2.682 1 98.75 267 VAL B CA 1
ATOM 4399 C C . VAL B 1 267 ? 0.341 23.578 3.582 1 98.75 267 VAL B C 1
ATOM 4401 O O . VAL B 1 267 ? -0.846 23.609 3.248 1 98.75 267 VAL B O 1
ATOM 4404 N N . CYS B 1 268 ? 0.704 23.031 4.762 1 98.88 268 CYS B N 1
ATOM 4405 C CA . CYS B 1 268 ? -0.266 22.484 5.699 1 98.88 268 CYS B CA 1
ATOM 4406 C C . CYS B 1 268 ? -1.255 23.547 6.156 1 98.88 268 CYS B C 1
ATOM 4408 O O . CYS B 1 268 ? -2.459 23.297 6.223 1 98.88 268 CYS B O 1
ATOM 4410 N N . VAL B 1 269 ? -0.741 24.719 6.457 1 98.81 269 VAL B N 1
ATOM 4411 C CA . VAL B 1 269 ? -1.599 25.844 6.855 1 98.81 269 VAL B CA 1
ATOM 4412 C C . VAL B 1 269 ? -2.512 26.219 5.695 1 98.81 269 VAL B C 1
ATOM 4414 O O . VAL B 1 269 ? -3.709 26.453 5.887 1 98.81 269 VAL B O 1
ATOM 4417 N N . TRP B 1 270 ? -1.946 26.266 4.461 1 98.75 270 TRP B N 1
ATOM 4418 C CA . TRP B 1 270 ? -2.729 26.562 3.27 1 98.75 270 TRP B CA 1
ATOM 4419 C C . TRP B 1 270 ? -3.871 25.578 3.094 1 98.75 270 TRP B C 1
ATOM 4421 O O . TRP B 1 270 ? -5 25.953 2.781 1 98.75 270 TRP B O 1
ATOM 4431 N N . ILE B 1 271 ? -3.67 24.344 3.375 1 98.56 271 ILE B N 1
ATOM 4432 C CA . ILE B 1 271 ? -4.664 23.281 3.238 1 98.56 271 ILE B CA 1
ATOM 4433 C C . ILE B 1 271 ? -5.746 23.453 4.305 1 98.56 271 ILE B C 1
ATOM 4435 O O . ILE B 1 271 ? -6.934 23.25 4.027 1 98.56 271 ILE B O 1
ATOM 4439 N N . SER B 1 272 ? -5.383 23.875 5.473 1 98.12 272 SER B N 1
ATOM 4440 C CA . SER B 1 272 ? -6.262 23.844 6.637 1 98.12 272 SER B CA 1
ATOM 4441 C C . SER B 1 272 ? -7.094 25.109 6.734 1 98.12 272 SER B C 1
ATOM 4443 O O . SER B 1 272 ? -8.172 25.109 7.336 1 98.12 272 SER B O 1
ATOM 4445 N N . LYS B 1 273 ? -6.605 26.219 6.18 1 96.5 273 LYS B N 1
ATOM 4446 C CA . LYS B 1 273 ? -7.195 27.531 6.43 1 96.5 273 LYS B CA 1
ATOM 4447 C C . LYS B 1 273 ? -8.531 27.688 5.699 1 96.5 273 LYS B C 1
ATOM 4449 O O . LYS B 1 273 ? -9.344 28.547 6.055 1 96.5 273 LYS B O 1
ATOM 4454 N N . LYS B 1 274 ? -8.656 26.906 4.645 1 94.25 274 LYS B N 1
ATOM 4455 C CA . LYS B 1 274 ? -9.852 26.922 3.807 1 94.25 274 LYS B CA 1
ATOM 4456 C C . LYS B 1 274 ? -10.242 25.516 3.385 1 94.25 274 LYS B C 1
ATOM 4458 O O . LYS B 1 274 ? -9.391 24.734 2.951 1 94.25 274 LYS B O 1
ATOM 4463 N N . LYS B 1 275 ? -11.539 25.297 3.564 1 93 275 LYS B N 1
ATOM 4464 C CA . LYS B 1 275 ? -12.008 23.984 3.156 1 93 275 LYS B CA 1
ATOM 4465 C C . LYS B 1 275 ? -12.016 23.844 1.635 1 93 275 LYS B C 1
ATOM 4467 O O . LYS B 1 275 ? -12.688 24.609 0.942 1 93 275 LYS B O 1
ATOM 4472 N N . ARG B 1 276 ? -11.195 23 1.146 1 96.38 276 ARG B N 1
ATOM 4473 C CA . ARG B 1 276 ? -11.117 22.641 -0.269 1 96.38 276 ARG B CA 1
ATOM 4474 C C . ARG B 1 276 ? -11.43 21.172 -0.485 1 96.38 276 ARG B C 1
ATOM 4476 O O . ARG B 1 276 ? -10.523 20.344 -0.57 1 96.38 276 ARG B O 1
ATOM 4483 N N . GLU B 1 277 ? -12.672 20.906 -0.624 1 97.38 277 GLU B N 1
ATOM 4484 C CA . GLU B 1 277 ? -13.125 19.516 -0.708 1 97.38 277 GLU B CA 1
ATOM 4485 C C . GLU B 1 277 ? -12.523 18.812 -1.922 1 97.38 277 GLU B C 1
ATOM 4487 O O . GLU B 1 277 ? -12.266 17.609 -1.886 1 97.38 277 GLU B O 1
ATOM 4492 N N . TRP B 1 278 ? -12.188 19.609 -2.973 1 98 278 TRP B N 1
ATOM 4493 C CA . TRP B 1 278 ? -11.758 19.016 -4.234 1 98 278 TRP B CA 1
ATOM 4494 C C . TRP B 1 278 ? -10.359 18.422 -4.102 1 98 278 TRP B C 1
ATOM 4496 O O . TRP B 1 278 ? -9.945 17.609 -4.938 1 98 278 TRP B O 1
ATOM 4506 N N . ILE B 1 279 ? -9.578 18.719 -3.07 1 98.44 279 ILE B N 1
ATOM 4507 C CA . ILE B 1 279 ? -8.234 18.156 -2.951 1 98.44 279 ILE B CA 1
ATOM 4508 C C . ILE B 1 279 ? -8.266 16.922 -2.057 1 98.44 279 ILE B C 1
ATOM 4510 O O . ILE B 1 279 ? -7.262 16.219 -1.919 1 98.44 279 ILE B O 1
ATOM 4514 N N . SER B 1 280 ? -9.469 16.672 -1.402 1 98.38 280 SER B N 1
ATOM 4515 C CA . SER B 1 280 ? -9.547 15.531 -0.489 1 98.38 280 SER B CA 1
ATOM 4516 C C . SER B 1 280 ? -9.211 14.227 -1.199 1 98.38 280 SER B C 1
ATOM 4518 O O . SER B 1 280 ? -9.695 13.969 -2.301 1 98.38 280 SER B O 1
ATOM 4520 N N . GLY B 1 281 ? -8.367 13.453 -0.54 1 98.12 281 GLY B N 1
ATOM 4521 C CA . GLY B 1 281 ? -7.961 12.156 -1.061 1 98.12 281 GLY B CA 1
ATOM 4522 C C . GLY B 1 281 ? -6.809 12.242 -2.047 1 98.12 281 GLY B C 1
ATOM 4523 O O . GLY B 1 281 ? -6.383 11.227 -2.598 1 98.12 281 GLY B O 1
ATOM 4524 N N . ARG B 1 282 ? -6.266 13.438 -2.27 1 98.69 282 ARG B N 1
ATOM 4525 C CA . ARG B 1 282 ? -5.297 13.625 -3.342 1 98.69 282 ARG B CA 1
ATOM 4526 C C . ARG B 1 282 ? -3.895 13.836 -2.783 1 98.69 282 ARG B C 1
ATOM 4528 O O . ARG B 1 282 ? -3.732 14.133 -1.596 1 98.69 282 ARG B O 1
ATOM 4535 N N . TYR B 1 283 ? -2.9 13.609 -3.582 1 98.69 283 TYR B N 1
ATOM 4536 C CA . TYR B 1 283 ? -1.485 13.867 -3.338 1 98.69 283 TYR B CA 1
ATOM 4537 C C . TYR B 1 283 ? -1.111 15.289 -3.729 1 98.69 283 TYR B C 1
ATOM 4539 O O . TYR B 1 283 ? -1.485 15.766 -4.805 1 98.69 283 TYR B O 1
ATOM 4547 N N . ILE B 1 284 ? -0.369 15.984 -2.852 1 98.44 284 ILE B N 1
ATOM 4548 C CA . ILE B 1 284 ? 0.163 17.312 -3.105 1 98.44 284 ILE B CA 1
ATOM 4549 C C . ILE B 1 284 ? 1.648 17.359 -2.754 1 98.44 284 ILE B C 1
ATOM 4551 O O . ILE B 1 284 ? 2.078 16.75 -1.776 1 98.44 284 ILE B O 1
ATOM 4555 N N . CYS B 1 285 ? 2.439 18.047 -3.518 1 97.56 285 CYS B N 1
ATOM 4556 C CA . CYS B 1 285 ? 3.852 18.281 -3.227 1 97.56 285 CYS B CA 1
ATOM 4557 C C . CYS B 1 285 ? 4.082 19.688 -2.705 1 97.56 285 CYS B C 1
ATOM 4559 O O . CYS B 1 285 ? 3.615 20.656 -3.305 1 97.56 285 CYS B O 1
ATOM 4561 N N . ALA B 1 286 ? 4.836 19.781 -1.642 1 98.06 286 ALA B N 1
ATOM 4562 C CA . ALA B 1 286 ? 5.039 21.062 -0.971 1 98.06 286 ALA B CA 1
ATOM 4563 C C . ALA B 1 286 ? 5.746 22.062 -1.89 1 98.06 286 ALA B C 1
ATOM 4565 O O . ALA B 1 286 ? 5.598 23.266 -1.73 1 98.06 286 ALA B O 1
ATOM 4566 N N . THR B 1 287 ? 6.477 21.531 -2.846 1 96.62 287 THR B N 1
ATOM 4567 C CA . THR B 1 287 ? 7.27 22.406 -3.695 1 96.62 287 THR B CA 1
ATOM 4568 C C . THR B 1 287 ? 6.414 22.984 -4.82 1 96.62 287 THR B C 1
ATOM 4570 O O . THR B 1 287 ? 6.848 23.891 -5.535 1 96.62 287 THR B O 1
ATOM 4573 N N . TRP B 1 288 ? 5.203 22.484 -5.031 1 97.19 288 TRP B N 1
ATOM 4574 C CA . TRP B 1 288 ? 4.344 22.969 -6.105 1 97.19 288 TRP B CA 1
ATOM 4575 C C . TRP B 1 288 ? 3.912 24.406 -5.852 1 97.19 288 TRP B C 1
ATOM 4577 O O . TRP B 1 288 ? 3.902 24.875 -4.703 1 97.19 288 TRP B O 1
ATOM 4587 N N . ASP B 1 289 ? 3.656 25.125 -6.922 1 98.12 289 ASP B N 1
ATOM 4588 C CA . ASP B 1 289 ? 2.988 26.406 -6.793 1 98.12 289 ASP B CA 1
ATOM 4589 C C . ASP B 1 289 ? 1.5 26.234 -6.5 1 98.12 289 ASP B C 1
ATOM 4591 O O . ASP B 1 289 ? 0.748 25.75 -7.355 1 98.12 289 ASP B O 1
ATOM 4595 N N . MET B 1 290 ? 1.071 26.703 -5.367 1 98.19 290 MET B N 1
ATOM 4596 C CA . MET B 1 290 ? -0.291 26.422 -4.918 1 98.19 290 MET B CA 1
ATOM 4597 C C . MET B 1 290 ? -1.306 27.219 -5.738 1 98.19 290 MET B C 1
ATOM 4599 O O . MET B 1 290 ? -2.436 26.766 -5.938 1 98.19 290 MET B O 1
ATOM 4603 N N . ASP B 1 291 ? -0.922 28.391 -6.234 1 98.06 291 ASP B N 1
ATOM 4604 C CA . ASP B 1 291 ? -1.816 29.141 -7.109 1 98.06 291 ASP B CA 1
ATOM 4605 C C . ASP B 1 291 ? -2.039 28.406 -8.43 1 98.06 291 ASP B C 1
ATOM 4607 O O . ASP B 1 291 ? -3.164 28.344 -8.93 1 98.06 291 ASP B O 1
ATOM 4611 N N . GLU B 1 292 ? -0.939 27.906 -8.969 1 98.19 292 GLU B N 1
ATOM 4612 C CA . GLU B 1 292 ? -1.059 27.109 -10.188 1 98.19 292 GLU B CA 1
ATOM 4613 C C . GLU B 1 292 ? -1.889 25.859 -9.945 1 98.19 292 GLU B C 1
ATOM 4615 O O . GLU B 1 292 ? -2.695 25.469 -10.797 1 98.19 292 GLU B O 1
ATOM 4620 N N . LEU B 1 293 ? -1.701 25.219 -8.836 1 98.31 293 LEU B N 1
ATOM 4621 C CA . LEU B 1 293 ? -2.502 24.062 -8.492 1 98.31 293 LEU B CA 1
ATOM 4622 C C . LEU B 1 293 ? -3.988 24.391 -8.484 1 98.31 293 LEU B C 1
ATOM 4624 O O . LEU B 1 293 ? -4.801 23.656 -9.055 1 98.31 293 LEU B O 1
ATOM 4628 N N . GLU B 1 294 ? -4.363 25.469 -7.875 1 97.94 294 GLU B N 1
ATOM 4629 C CA . GLU B 1 294 ? -5.758 25.891 -7.816 1 97.94 294 GLU B CA 1
ATOM 4630 C C . GLU B 1 294 ? -6.309 26.156 -9.211 1 97.94 294 GLU B C 1
ATOM 4632 O O . GLU B 1 294 ? -7.477 25.875 -9.492 1 97.94 294 GLU B O 1
ATOM 4637 N N . SER B 1 295 ? -5.469 26.719 -10.039 1 98.19 295 SER B N 1
ATOM 4638 C CA . SER B 1 295 ? -5.906 27.031 -11.398 1 98.19 295 SER B CA 1
ATOM 4639 C C . SER B 1 295 ? -6.188 25.75 -12.18 1 98.19 295 SER B C 1
ATOM 4641 O O . SER B 1 295 ? -6.887 25.781 -13.195 1 98.19 295 SER B O 1
ATOM 4643 N N . LYS B 1 296 ? -5.684 24.656 -11.703 1 98.19 296 LYS B N 1
ATOM 4644 C CA . LYS B 1 296 ? -5.855 23.375 -12.391 1 98.19 296 LYS B CA 1
ATOM 4645 C C . LYS B 1 296 ? -7.004 22.578 -11.781 1 98.19 296 LYS B C 1
ATOM 4647 O O . LYS B 1 296 ? -7.227 21.422 -12.156 1 98.19 296 LYS B O 1
ATOM 4652 N N . LYS B 1 297 ? -7.777 23.188 -10.922 1 98.31 297 LYS B N 1
ATOM 4653 C CA . LYS B 1 297 ? -8.82 22.516 -10.148 1 98.31 297 LYS B CA 1
ATOM 4654 C C . LYS B 1 297 ? -9.797 21.781 -11.062 1 98.31 297 LYS B C 1
ATOM 4656 O O . LYS B 1 297 ? -10.086 20.609 -10.852 1 98.31 297 LYS B O 1
ATOM 4661 N N . GLU B 1 298 ? -10.312 22.406 -12.062 1 98.38 298 GLU B N 1
ATOM 4662 C CA . GLU B 1 298 ? -11.328 21.812 -12.93 1 98.38 298 GLU B CA 1
ATOM 4663 C C . GLU B 1 298 ? -10.797 20.562 -13.633 1 98.38 298 GLU B C 1
ATOM 4665 O O . GLU B 1 298 ? -11.484 19.547 -13.688 1 98.38 298 GLU B O 1
ATOM 4670 N N . GLU B 1 299 ? -9.625 20.672 -14.125 1 98.06 299 GLU B N 1
ATOM 4671 C CA . GLU B 1 299 ? -8.992 19.531 -14.789 1 98.06 299 GLU B CA 1
ATOM 4672 C C . GLU B 1 299 ? -8.766 18.375 -13.82 1 98.06 299 GLU B C 1
ATOM 4674 O O . GLU B 1 299 ? -9.031 17.219 -14.156 1 98.06 299 GLU B O 1
ATOM 4679 N N . ILE B 1 300 ? -8.258 18.672 -12.648 1 98.38 300 ILE B N 1
ATOM 4680 C CA . ILE B 1 300 ? -7.938 17.688 -11.633 1 98.38 300 ILE B CA 1
ATOM 4681 C C . ILE B 1 300 ? -9.203 16.938 -11.234 1 98.38 300 ILE B C 1
ATOM 4683 O O . ILE B 1 300 ? -9.195 15.703 -11.141 1 98.38 300 ILE B O 1
ATOM 4687 N N . VAL B 1 301 ? -10.281 17.672 -11.031 1 98.12 301 VAL B N 1
ATOM 4688 C CA . VAL B 1 301 ? -11.539 17.078 -10.609 1 98.12 301 VAL B CA 1
ATOM 4689 C C . VAL B 1 301 ? -12.141 16.266 -11.758 1 98.12 301 VAL B C 1
ATOM 4691 O O . VAL B 1 301 ? -12.539 15.117 -11.578 1 98.12 301 VAL B O 1
ATOM 4694 N N . LYS B 1 302 ? -12.164 16.828 -12.938 1 97.62 302 LYS B N 1
ATOM 4695 C CA . LYS B 1 302 ? -12.773 16.188 -14.102 1 97.62 302 LYS B CA 1
ATOM 4696 C C . LYS B 1 302 ? -12.062 14.883 -14.438 1 97.62 302 LYS B C 1
ATOM 4698 O O . LYS B 1 302 ? -12.711 13.875 -14.734 1 97.62 302 LYS B O 1
ATOM 4703 N N . GLU B 1 303 ? -10.797 14.906 -14.359 1 96.88 303 GLU B N 1
ATOM 4704 C CA . GLU B 1 303 ? -10.016 13.742 -14.773 1 96.88 303 GLU B CA 1
ATOM 4705 C C . GLU B 1 303 ? -9.57 12.914 -13.57 1 96.88 303 GLU B C 1
ATOM 4707 O O . GLU B 1 303 ? -8.805 11.961 -13.711 1 96.88 303 GLU B O 1
ATOM 4712 N N . ASP B 1 304 ? -9.992 13.297 -12.406 1 96.25 304 ASP B N 1
ATOM 4713 C CA . ASP B 1 304 ? -9.703 12.617 -11.141 1 96.25 304 ASP B CA 1
ATOM 4714 C C . ASP B 1 304 ? -8.203 12.383 -10.977 1 96.25 304 ASP B C 1
ATOM 4716 O O . ASP B 1 304 ? -7.773 11.25 -10.734 1 96.25 304 ASP B O 1
ATOM 4720 N N . LYS B 1 305 ? -7.445 13.484 -11.125 1 97.94 305 LYS B N 1
ATOM 4721 C CA . LYS B 1 305 ? -5.984 13.438 -11.078 1 97.94 305 LYS B CA 1
ATOM 4722 C C . LYS B 1 305 ? -5.477 13.445 -9.641 1 97.94 305 LYS B C 1
ATOM 4724 O O . LYS B 1 305 ? -6.238 13.711 -8.711 1 97.94 305 LYS B O 1
ATOM 4729 N N . LEU B 1 306 ? -4.18 13.102 -9.484 1 98.44 306 LEU B N 1
ATOM 4730 C CA . LEU B 1 306 ? -3.402 13.156 -8.25 1 98.44 306 LEU B CA 1
ATOM 4731 C C . LEU B 1 306 ? -3.84 12.062 -7.281 1 98.44 306 LEU B C 1
ATOM 4733 O O . LEU B 1 306 ? -3.768 12.234 -6.062 1 98.44 306 LEU B O 1
ATOM 4737 N N . LYS B 1 307 ? -4.402 11.016 -7.812 1 97.12 307 LYS B N 1
ATOM 4738 C CA . LYS B 1 307 ? -4.719 9.758 -7.152 1 97.12 307 LYS B CA 1
ATOM 4739 C C . LYS B 1 307 ? -4.039 8.586 -7.852 1 97.12 307 LYS B C 1
ATOM 4741 O O . LYS B 1 307 ? -3.617 8.703 -9 1 97.12 307 LYS B O 1
ATOM 4746 N N . TRP B 1 308 ? -3.812 7.477 -7.145 1 96.31 308 TRP B N 1
ATOM 4747 C CA . TRP B 1 308 ? -3.119 6.312 -7.688 1 96.31 308 TRP B CA 1
ATOM 4748 C C . TRP B 1 308 ? -4.09 5.398 -8.43 1 96.31 308 TRP B C 1
ATOM 4750 O O . TRP B 1 308 ? -5.199 5.141 -7.949 1 96.31 308 TRP B O 1
ATOM 4760 N N . ARG B 1 309 ? -3.693 4.953 -9.531 1 95.88 309 ARG B N 1
ATOM 4761 C CA . ARG B 1 309 ? -4.461 3.984 -10.305 1 95.88 309 ARG B CA 1
ATOM 4762 C C . ARG B 1 309 ? -3.549 3.143 -11.195 1 95.88 309 ARG B C 1
ATOM 4764 O O . ARG B 1 309 ? -2.367 3.455 -11.352 1 95.88 309 ARG B O 1
ATOM 4771 N N . MET B 1 310 ? -4.062 2.074 -11.68 1 97.31 310 MET B N 1
ATOM 4772 C CA . MET B 1 310 ? -3.303 1.263 -12.625 1 97.31 310 MET B CA 1
ATOM 4773 C C . MET B 1 310 ? -3.238 1.936 -13.992 1 97.31 310 MET B C 1
ATOM 4775 O O . MET B 1 310 ? -4.242 2.461 -14.477 1 97.31 310 MET B O 1
ATOM 4779 N N . ALA B 1 311 ? -2.023 1.978 -14.617 1 96.5 311 ALA B N 1
ATOM 4780 C CA . ALA B 1 311 ? -1.851 2.49 -15.977 1 96.5 311 ALA B CA 1
ATOM 4781 C C . ALA B 1 311 ? -2.408 1.515 -17.016 1 96.5 311 ALA B C 1
ATOM 4783 O O . ALA B 1 311 ? -2.027 0.342 -17.031 1 96.5 311 ALA B O 1
ATOM 4784 N N . VAL B 1 312 ? -3.287 1.941 -17.828 1 95.94 312 VAL B N 1
ATOM 4785 C CA . VAL B 1 312 ? -3.883 1.09 -18.844 1 95.94 312 VAL B CA 1
ATOM 4786 C C . VAL B 1 312 ? -3.863 1.81 -20.188 1 95.94 312 VAL B C 1
ATOM 4788 O O . VAL B 1 312 ? -3.795 3.039 -20.25 1 95.94 312 VAL B O 1
#